Protein AF-A0AAE0ZVN3-F1 (afdb_monomer_lite)

Sequence (471 aa):
MAVVVLIFFITTLGSSICHQGLDKSEQRTIPTEFIKKLYDLTIAQQTKEDVPLELPLRLYRKKGVFSSDVKLYFHGKPEFAEARRLMNLFDNNMFATAWVTSSLLEAYHFGNAPKPSEEHLMLALNSFQVHKNKNKPFANSAMTFWPQTYDASVNYWQSSPVNLVAAFDMVSKLPLNLTMEAMKLVGLGDMAKYVKQIVESKDMYLQAFHIPPDFDDTFVNIGLGSLLFQMKEEFSNAWSLWNKLNSNVTSVFDDLKKYAYRPFSKDSLVNYIDPRSYYYMRYFLDAAAAKGQDLALVTTWIQNREELQTESLKGVQMPFNVNNVDITVCANTVFGITSAVLSGLVSPNVLEDPEIAVMATVYQTLENATNHAMTAYILSQARPAGEENFYFDDFLGNGDLTSSGKPLNRGEDRIFTTAMAVNALIYTWTEYDKSTKKSSWKAGTSDIVKQVVDGSAQWLYKHATSGHYEP

Foldseek 3Di:
DLQLQLLLLLQALAFDPDDDDDDDDPQPRQDPVLLAVSVVVNLVQQAQDFDDDDPPPDATDDFLAGWDWDFDDDAEEVVVVVCSVPDIHTFLFLLSLLSSLLSQLSSVQQGVHDRDDLVNLCRSLVSQLQQDQPQDPDQAQFGHGAGWDQDPVLRHIWGFGPRVLVVLVVLLPDPLVVVCVVCVVVVNNVVSVVSVVCNVCSVLVQLQGREATWLQSSLSLLLSLLSCLLCCVVNVVSNVSSCVNHVDNVRVLVLQLVAWAWCPDPDPQRNFADPVQCVVCVVVVVVCVVVVHTDTAGWTHSDTLVRQVVCVVVSYAHRVSGIHRDPSSRVSNLSSVCSCPVSVVDPCCSCVPPNNVCNVVVVVVVLCCLVPVVLVVLLVQWDDPPDQATWGADDPQQRYAYPVRHTDDQSQCGSRRLSVSLSSLQVNFWDADPVVSHIDGDPPPDVSSVSHNSRSSVVNSVPVPPPSYRD

Secondary structure (DSSP, 8-state):
-TTTTTTTTSSSSSS-------------PPPHHHHHHHHHHHHTTB--S-B--BTTTB--B-TTPBP-EE------SHHHHHHHHH--EE---HHHHHHHHHHHHHHHHHS-PPPPPHHHHHHHHHHGGGGB--SSSS----B-SSPEEEETTTTEEEE--HHHHHHHHHHHTS-HHHHHHHHHHTT-HHHHHHHHHHHHTHHHHHHHTSBPPBHHHHHHHHHHHHHHHHTTTTSHHHHHHHHHHTS-TTHHHHHHHHH-B-TT-S-TTTS---HHHHHHHHHHHHHHHHTT----B--SBS--HHHHHHHGGGT---GGGS----HHHHHHHHHHHHHHHHHTSS-GGGGTSTTTTTHHHHHHHHHHIIIIIIHHHHHHH-EESSSS-EE---STTSS-B-TTS-B----TTHHHHHHHHHHHHHHHHEEEETTTTEEEEPTT--HHHHHHHHHHHHHHHHHTTSSSS--

Organism: NCBI:txid231223

Radius of gyration: 23.41 Å; chains: 1; bounding box: 58×55×69 Å

pLDDT: mean 87.96, std 14.08, range [29.06, 98.56]

Structure (mmCIF, N/CA/C/O backbone):
data_AF-A0AAE0ZVN3-F1
#
_entry.id   AF-A0AAE0ZVN3-F1
#
loop_
_atom_site.group_PDB
_atom_site.id
_atom_site.type_symbol
_atom_site.label_atom_id
_atom_site.label_alt_id
_atom_site.label_comp_id
_atom_site.label_asym_id
_atom_site.label_entity_id
_atom_site.la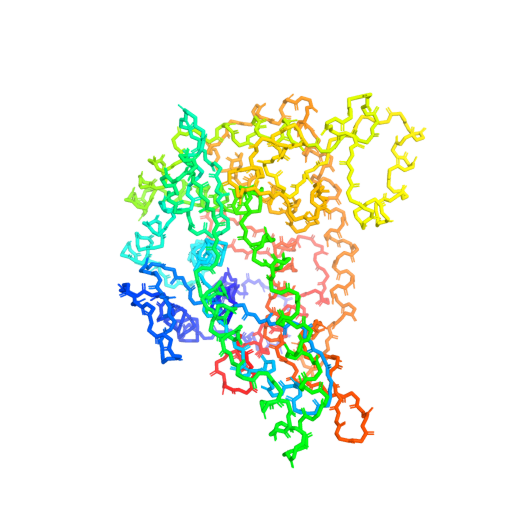bel_seq_id
_atom_site.pdbx_PDB_ins_code
_atom_site.Cartn_x
_atom_site.Cartn_y
_atom_site.Cartn_z
_atom_site.occupancy
_atom_site.B_iso_or_equiv
_atom_site.auth_seq_id
_atom_site.auth_comp_id
_atom_site.auth_asym_id
_atom_site.auth_atom_id
_atom_site.pdbx_PDB_model_num
ATOM 1 N N . MET A 1 1 ? 10.260 -3.900 -2.288 1.00 32.59 1 MET A N 1
ATOM 2 C CA . MET A 1 1 ? 9.155 -4.277 -1.362 1.00 32.59 1 MET A CA 1
ATOM 3 C C . MET A 1 1 ? 9.670 -4.872 -0.044 1.00 32.59 1 MET A C 1
ATOM 5 O O . MET A 1 1 ? 8.946 -4.828 0.934 1.00 32.59 1 MET A O 1
ATOM 9 N N . ALA A 1 2 ? 10.938 -5.298 0.026 1.00 29.06 2 ALA A N 1
ATOM 10 C CA . ALA A 1 2 ? 11.601 -5.983 1.148 1.00 29.06 2 ALA A CA 1
ATOM 11 C C . ALA A 1 2 ? 11.759 -5.217 2.485 1.00 29.06 2 ALA A C 1
ATOM 13 O O . ALA A 1 2 ? 12.420 -5.673 3.413 1.00 29.06 2 ALA A O 1
ATOM 14 N N . VAL A 1 3 ? 11.204 -4.010 2.588 1.00 30.78 3 VAL A N 1
ATOM 15 C CA . VAL A 1 3 ? 11.466 -3.069 3.694 1.00 30.78 3 VAL A CA 1
ATOM 16 C C . VAL A 1 3 ? 10.197 -2.704 4.444 1.00 30.78 3 VAL A C 1
ATOM 18 O O . VAL A 1 3 ? 10.237 -2.460 5.642 1.00 30.78 3 VAL A O 1
ATOM 21 N N . VAL A 1 4 ? 9.054 -2.785 3.764 1.00 34.66 4 VAL A N 1
ATOM 22 C CA . VAL A 1 4 ? 7.723 -2.773 4.388 1.00 34.66 4 VAL A CA 1
ATOM 23 C C . VAL A 1 4 ? 7.501 -4.023 5.243 1.00 34.66 4 VAL A C 1
ATOM 25 O O . VAL A 1 4 ? 6.720 -4.014 6.186 1.00 34.66 4 VAL A O 1
ATOM 28 N N . VAL A 1 5 ? 8.251 -5.085 4.960 1.00 41.12 5 VAL A N 1
ATOM 29 C CA . VAL A 1 5 ? 7.930 -6.451 5.375 1.00 41.12 5 VAL A CA 1
ATOM 30 C C . VAL A 1 5 ? 8.643 -6.889 6.655 1.00 41.12 5 VAL A C 1
ATOM 32 O O . VAL A 1 5 ? 8.094 -7.666 7.431 1.00 41.12 5 VAL A O 1
ATOM 35 N N . LEU A 1 6 ? 9.819 -6.333 6.954 1.00 35.91 6 LEU A N 1
ATOM 36 C CA . LEU A 1 6 ? 10.553 -6.663 8.180 1.00 35.91 6 LEU A CA 1
ATOM 37 C C . LEU A 1 6 ? 9.931 -6.028 9.452 1.00 35.91 6 LEU A C 1
ATOM 39 O O . LEU A 1 6 ? 10.212 -6.472 10.560 1.00 35.91 6 LEU A O 1
ATOM 43 N N . ILE A 1 7 ? 9.065 -5.016 9.332 1.00 40.91 7 ILE A N 1
ATOM 44 C CA . ILE A 1 7 ? 8.634 -4.185 10.479 1.00 40.91 7 ILE A CA 1
ATOM 45 C C . ILE A 1 7 ? 7.373 -4.687 11.163 1.00 40.91 7 ILE A C 1
ATOM 47 O O . ILE A 1 7 ? 7.264 -4.583 12.385 1.00 40.91 7 ILE A O 1
ATOM 51 N N . PHE A 1 8 ? 6.447 -5.286 10.414 1.00 39.19 8 PHE A N 1
ATOM 52 C CA . PHE A 1 8 ? 5.239 -5.887 10.990 1.00 39.19 8 PHE A CA 1
ATOM 53 C C . PHE A 1 8 ? 5.550 -6.983 12.020 1.00 39.19 8 PHE A C 1
ATOM 55 O O . PHE A 1 8 ? 4.699 -7.365 12.811 1.00 39.19 8 PHE A O 1
ATOM 62 N N . PHE A 1 9 ? 6.798 -7.442 12.060 1.00 40.00 9 PHE A N 1
ATOM 63 C CA . PHE A 1 9 ? 7.289 -8.451 12.975 1.00 40.00 9 PHE A CA 1
ATOM 64 C C . PHE A 1 9 ? 7.503 -7.984 14.423 1.00 40.00 9 PHE A C 1
ATOM 66 O O . PHE A 1 9 ? 7.624 -8.803 15.333 1.00 40.00 9 PHE A O 1
ATOM 73 N N . ILE A 1 10 ? 7.611 -6.675 14.652 1.00 39.75 10 ILE A N 1
ATOM 74 C CA . ILE A 1 10 ? 8.025 -6.150 15.956 1.00 39.75 10 ILE A CA 1
ATOM 75 C C . ILE A 1 10 ? 6.817 -5.875 16.884 1.00 39.75 10 ILE A C 1
ATOM 77 O O . ILE A 1 10 ? 6.980 -5.737 18.098 1.00 39.75 10 ILE A O 1
ATOM 81 N N . THR A 1 11 ? 5.587 -5.882 16.363 1.00 41.38 11 THR A N 1
ATOM 82 C CA . THR A 1 11 ? 4.386 -5.432 17.091 1.00 41.38 11 THR A CA 1
ATOM 83 C C . THR A 1 11 ? 3.953 -6.274 18.282 1.00 41.38 11 THR A C 1
ATOM 85 O O . THR A 1 11 ? 3.218 -5.750 19.108 1.00 41.38 11 THR A O 1
ATOM 88 N N . THR A 1 12 ? 4.410 -7.519 18.459 1.00 45.25 12 THR A N 1
ATOM 89 C CA . THR A 1 12 ? 3.765 -8.398 19.464 1.00 45.25 12 THR A CA 1
ATOM 90 C C . THR A 1 12 ? 4.634 -9.410 20.198 1.00 45.25 12 THR A C 1
ATOM 92 O O . THR A 1 12 ? 4.146 -10.093 21.091 1.00 45.25 12 THR A O 1
ATOM 95 N N . LEU A 1 13 ? 5.940 -9.457 19.952 1.00 38.53 13 LEU A N 1
ATOM 96 C CA . LEU A 1 13 ? 6.829 -10.384 20.676 1.00 38.53 13 LEU A CA 1
ATOM 97 C C . LEU A 1 13 ? 7.412 -9.812 21.971 1.00 38.53 13 LEU A C 1
ATOM 99 O O . LEU A 1 13 ? 8.191 -10.462 22.665 1.00 38.53 13 LEU A O 1
ATOM 103 N N . GLY A 1 14 ? 7.012 -8.584 22.292 1.00 36.44 14 GLY A N 1
ATOM 104 C CA . GLY A 1 14 ? 7.518 -7.821 23.413 1.00 36.44 14 GLY A CA 1
ATOM 105 C C . GLY A 1 14 ? 6.752 -7.965 24.731 1.00 36.44 14 GLY A C 1
ATOM 106 O O . GLY A 1 14 ? 7.349 -7.996 25.811 1.00 36.44 14 GLY A O 1
ATOM 107 N N . SER A 1 15 ? 5.431 -8.102 24.684 1.00 38.69 15 SER A N 1
ATOM 108 C CA . SER A 1 15 ? 4.671 -8.406 25.890 1.00 38.69 15 SER A CA 1
ATOM 109 C C . SER A 1 15 ? 4.835 -9.889 26.176 1.00 38.69 15 SER A C 1
ATOM 111 O O . SER A 1 15 ? 4.256 -10.719 25.481 1.00 38.69 15 SER A O 1
ATOM 113 N N . SER A 1 16 ? 5.657 -10.223 27.170 1.00 39.69 16 SER A N 1
ATOM 114 C CA . SER A 1 16 ? 5.821 -11.585 27.665 1.00 39.69 16 SER A CA 1
ATOM 115 C C . SER A 1 16 ? 4.494 -12.335 27.654 1.00 39.69 16 SER A C 1
ATOM 117 O O . SER A 1 16 ? 3.509 -11.863 28.226 1.00 39.69 16 SER A O 1
ATOM 119 N N . ILE A 1 17 ? 4.526 -13.522 27.050 1.00 42.31 17 ILE A N 1
ATOM 120 C CA . ILE A 1 17 ? 3.628 -14.636 27.322 1.00 42.31 17 ILE A CA 1
ATOM 121 C C . ILE A 1 17 ? 3.634 -14.818 28.844 1.00 42.31 17 ILE A C 1
ATOM 123 O O . ILE A 1 17 ? 4.478 -15.495 29.419 1.00 42.31 17 ILE A O 1
ATOM 127 N N . CYS A 1 18 ? 2.751 -14.112 29.529 1.00 38.84 18 CYS A N 1
ATOM 128 C CA . CYS A 1 18 ? 2.644 -14.129 30.971 1.00 38.84 18 CYS A CA 1
ATOM 129 C C . CYS A 1 18 ? 1.195 -14.473 31.269 1.00 38.84 18 CYS A C 1
ATOM 131 O O . CYS A 1 18 ? 0.397 -13.611 31.616 1.00 38.84 18 CYS A O 1
ATOM 133 N N . HIS A 1 19 ? 0.856 -15.751 31.102 1.00 38.69 19 HIS A N 1
ATOM 134 C CA . HIS A 1 19 ? -0.215 -16.328 31.889 1.00 38.69 19 HIS A CA 1
ATOM 135 C C . HIS A 1 19 ? 0.108 -17.734 32.373 1.00 38.69 19 HIS A C 1
ATOM 137 O O . HIS A 1 19 ? 0.687 -18.571 31.687 1.00 38.69 19 HIS A O 1
ATOM 143 N N . GLN A 1 20 ? -0.276 -17.889 33.634 1.00 39.34 20 GLN A N 1
ATOM 144 C CA . GLN A 1 20 ? -0.285 -19.059 34.479 1.00 39.34 20 GLN A CA 1
ATOM 145 C C . GLN A 1 20 ? -0.909 -20.276 33.790 1.00 39.34 20 GLN A C 1
ATOM 147 O O . GLN A 1 20 ? -1.983 -20.181 33.203 1.00 39.34 20 GLN A O 1
ATOM 152 N N . GLY A 1 21 ? -0.295 -21.437 34.026 1.00 38.34 21 GLY A N 1
ATOM 153 C CA . GLY A 1 21 ? -1.065 -22.653 34.256 1.00 38.34 21 GLY A CA 1
ATOM 154 C C . GLY A 1 21 ? -1.149 -23.669 33.126 1.00 38.34 21 GLY A C 1
ATOM 155 O O . GLY A 1 21 ? -2.191 -24.295 33.028 1.00 38.34 21 GLY A O 1
ATOM 156 N N . LEU A 1 22 ? -0.090 -23.903 32.345 1.00 36.38 22 LEU A N 1
ATOM 157 C CA . LEU A 1 22 ? 0.129 -25.205 31.697 1.00 36.38 22 LEU A CA 1
ATOM 158 C C . LEU A 1 22 ? 1.627 -25.563 31.722 1.00 36.38 22 LEU A C 1
ATOM 160 O O . LEU A 1 22 ? 2.492 -24.740 31.438 1.00 36.38 22 LEU A O 1
ATOM 164 N N . ASP A 1 23 ? 1.905 -26.789 32.156 1.00 39.62 23 ASP A N 1
ATOM 165 C CA . ASP A 1 23 ? 3.221 -27.371 32.431 1.00 39.62 23 ASP A CA 1
ATOM 166 C C . ASP A 1 23 ? 4.135 -27.449 31.181 1.00 39.62 23 ASP A C 1
ATOM 168 O O . ASP A 1 23 ? 3.759 -28.009 30.156 1.00 39.62 23 ASP A O 1
ATOM 172 N N . LYS A 1 24 ? 5.384 -26.981 31.331 1.00 35.53 24 LYS A N 1
ATOM 173 C CA . LYS A 1 24 ? 6.618 -27.466 30.663 1.00 35.53 24 LYS A CA 1
ATOM 174 C C . LYS A 1 24 ? 6.716 -27.507 29.122 1.00 35.53 24 LYS A C 1
ATOM 176 O O . LYS A 1 24 ? 7.354 -28.413 28.589 1.00 35.53 24 LYS A O 1
ATOM 181 N N . SER A 1 25 ? 6.277 -26.479 28.404 1.00 39.53 25 SER A N 1
ATOM 182 C CA . SER A 1 25 ? 7.023 -26.061 27.202 1.00 39.53 25 SER A CA 1
ATOM 183 C C . SER A 1 25 ? 7.819 -24.816 27.573 1.00 39.53 25 SER A C 1
ATOM 185 O O . SER A 1 25 ? 7.219 -23.821 27.976 1.00 39.53 25 SER A O 1
ATOM 187 N N . GLU A 1 26 ? 9.151 -24.864 27.505 1.00 43.75 26 GLU A N 1
ATOM 188 C CA . GLU A 1 26 ? 9.988 -23.664 27.620 1.00 43.75 26 GLU A CA 1
ATOM 189 C C . GLU A 1 26 ? 9.401 -22.578 26.710 1.00 43.75 26 GLU A C 1
ATOM 191 O O . GLU A 1 26 ? 9.379 -22.735 25.490 1.00 43.75 26 GLU A O 1
ATOM 196 N N . GLN A 1 27 ? 8.862 -21.506 27.296 1.00 51.50 27 GLN A N 1
ATOM 197 C CA . GLN A 1 27 ? 8.390 -20.360 26.531 1.00 51.50 27 GLN A CA 1
ATOM 198 C C . GLN A 1 27 ? 9.575 -19.826 25.730 1.00 51.50 27 GLN A C 1
ATOM 200 O O . GLN A 1 27 ? 10.488 -19.215 26.286 1.00 51.50 27 GLN A O 1
ATOM 205 N N . ARG A 1 28 ? 9.576 -20.086 24.420 1.00 65.38 28 ARG A N 1
ATOM 206 C CA . ARG A 1 28 ? 10.581 -19.562 23.497 1.00 65.38 28 ARG A CA 1
ATOM 207 C C . ARG A 1 28 ? 10.314 -18.072 23.324 1.00 65.38 28 ARG A C 1
ATOM 209 O O . ARG A 1 28 ? 9.543 -17.657 22.464 1.00 65.38 28 ARG A O 1
ATOM 216 N N . THR A 1 29 ? 10.906 -17.254 24.182 1.00 75.69 29 THR A N 1
ATOM 217 C CA . THR A 1 29 ? 10.855 -15.800 24.043 1.00 75.69 29 THR A CA 1
ATOM 218 C C . THR A 1 29 ? 11.741 -15.376 22.876 1.00 75.69 29 THR A C 1
ATOM 220 O O . THR A 1 29 ? 12.862 -15.863 22.722 1.00 75.69 29 THR A O 1
ATOM 223 N N . ILE A 1 30 ? 11.244 -14.482 22.016 1.00 83.12 30 ILE A N 1
ATOM 224 C CA . ILE A 1 30 ? 12.075 -13.929 20.944 1.00 83.12 30 ILE A CA 1
ATOM 225 C C . ILE A 1 30 ? 13.044 -12.909 21.554 1.00 83.12 30 ILE A C 1
ATOM 227 O O . ILE A 1 30 ? 12.594 -12.001 22.256 1.00 83.12 30 ILE A O 1
ATOM 231 N N . PRO A 1 31 ? 14.363 -13.033 21.310 1.00 87.88 31 PRO A N 1
ATOM 232 C CA . PRO A 1 31 ? 15.347 -12.149 21.924 1.00 87.88 31 PRO A CA 1
ATOM 233 C C . PRO A 1 31 ? 15.172 -10.685 21.508 1.00 87.88 31 PRO A C 1
ATOM 235 O O . PRO A 1 31 ? 14.985 -10.375 20.326 1.00 87.88 31 PRO A O 1
ATOM 238 N N . THR A 1 32 ? 15.323 -9.764 22.460 1.00 88.69 32 THR A N 1
ATOM 239 C CA . THR A 1 32 ? 15.275 -8.311 22.214 1.00 88.69 32 THR A CA 1
ATOM 240 C C . THR A 1 32 ? 16.328 -7.867 21.193 1.00 88.69 32 THR A C 1
ATOM 242 O O . THR A 1 32 ? 16.101 -6.943 20.412 1.00 88.69 32 THR A O 1
ATOM 245 N N . GLU A 1 33 ? 17.467 -8.553 21.132 1.00 91.75 33 GLU A N 1
ATOM 246 C CA . GLU A 1 33 ? 18.540 -8.310 20.166 1.00 91.75 33 GLU A CA 1
ATOM 247 C C . GLU A 1 33 ? 18.076 -8.543 18.726 1.00 91.75 33 GLU A C 1
ATOM 249 O O . GLU A 1 33 ? 18.470 -7.804 17.823 1.00 91.75 33 GLU A O 1
ATOM 254 N N . PHE A 1 34 ? 17.218 -9.542 18.502 1.00 91.50 34 PHE A N 1
ATOM 255 C CA . PHE A 1 34 ? 16.644 -9.797 17.185 1.00 91.50 34 PHE A CA 1
ATOM 256 C C . PHE A 1 34 ? 15.679 -8.683 16.784 1.00 91.50 34 PHE A C 1
ATOM 258 O O . PHE A 1 34 ? 15.797 -8.148 15.683 1.00 91.50 34 PHE A O 1
ATOM 265 N N . ILE A 1 35 ? 14.792 -8.281 17.697 1.00 91.12 35 ILE A N 1
ATOM 266 C CA . ILE A 1 35 ? 13.866 -7.160 17.494 1.00 91.12 35 ILE A CA 1
ATOM 267 C C . ILE A 1 35 ? 14.635 -5.879 17.151 1.00 91.12 35 ILE A C 1
ATOM 269 O O . ILE A 1 35 ? 14.306 -5.183 16.189 1.00 91.12 35 ILE A O 1
ATOM 273 N N . LYS A 1 36 ? 15.710 -5.589 17.890 1.00 93.50 36 LYS A N 1
ATOM 274 C CA . LYS A 1 36 ? 16.561 -4.430 17.618 1.00 93.50 36 LYS A CA 1
ATOM 275 C C . LYS A 1 36 ? 17.245 -4.533 16.253 1.00 93.50 36 LYS A C 1
ATOM 277 O O . LYS A 1 36 ? 17.217 -3.569 15.494 1.00 93.50 36 LYS A O 1
ATOM 282 N N . LYS A 1 37 ? 17.834 -5.685 15.915 1.00 93.19 37 LYS A N 1
ATOM 283 C CA . LYS A 1 37 ? 18.471 -5.912 14.605 1.00 93.19 37 LYS A CA 1
ATOM 284 C C . LYS A 1 37 ? 17.483 -5.671 13.464 1.00 93.19 37 LYS A C 1
ATOM 286 O O . LYS A 1 37 ? 17.837 -5.076 12.453 1.00 93.19 37 LYS A O 1
ATOM 291 N N . LEU A 1 38 ? 16.254 -6.136 13.636 1.00 91.88 38 LEU A N 1
ATOM 292 C CA . LEU A 1 38 ? 15.176 -6.016 12.668 1.00 91.88 38 LEU A CA 1
ATOM 293 C C . LEU A 1 38 ? 14.733 -4.561 12.455 1.00 91.88 38 LEU A C 1
ATOM 295 O O . LEU A 1 38 ? 14.610 -4.097 11.318 1.00 91.88 38 LEU A O 1
ATOM 299 N N . TYR A 1 39 ? 14.587 -3.826 13.556 1.00 94.81 39 TYR A N 1
ATOM 300 C CA . TYR A 1 39 ? 14.366 -2.384 13.547 1.00 94.81 39 TYR A CA 1
ATOM 301 C C . TYR A 1 39 ? 15.499 -1.653 12.807 1.00 94.81 39 TYR A C 1
ATOM 303 O O . TYR A 1 39 ? 15.237 -0.901 11.868 1.00 94.81 39 TYR A O 1
ATOM 311 N N . ASP A 1 40 ? 16.759 -1.925 13.163 1.00 95.19 40 ASP A N 1
ATOM 312 C CA . ASP A 1 40 ? 17.931 -1.272 12.568 1.00 95.19 40 ASP A CA 1
ATOM 313 C C . ASP A 1 40 ? 18.022 -1.542 11.053 1.00 95.19 40 ASP A C 1
ATOM 315 O O . ASP A 1 40 ? 18.233 -0.616 10.266 1.00 95.19 40 ASP A O 1
ATOM 319 N N . LEU A 1 41 ? 17.815 -2.799 10.633 1.00 94.12 41 LEU A N 1
ATOM 320 C CA . LEU A 1 41 ? 17.799 -3.194 9.220 1.00 94.12 41 LEU A CA 1
ATOM 321 C C . LEU A 1 41 ? 16.736 -2.442 8.438 1.00 94.12 41 LEU A C 1
ATOM 323 O O . LEU A 1 41 ? 16.972 -2.072 7.291 1.00 94.12 41 LEU A O 1
ATOM 327 N N . THR A 1 42 ? 15.585 -2.199 9.050 1.00 93.44 42 THR A N 1
ATOM 328 C CA . THR A 1 42 ? 14.528 -1.477 8.367 1.00 93.44 42 THR A CA 1
ATOM 329 C C . THR A 1 42 ? 14.826 0.014 8.267 1.00 93.44 42 THR A C 1
ATOM 331 O O . THR A 1 42 ? 14.729 0.604 7.192 1.00 93.44 42 THR A O 1
ATOM 334 N N . ILE A 1 43 ? 15.237 0.648 9.362 1.00 95.44 43 ILE A N 1
ATOM 335 C CA . ILE A 1 43 ? 15.584 2.074 9.363 1.00 95.44 43 ILE A CA 1
ATOM 336 C C . ILE A 1 43 ? 16.709 2.388 8.363 1.00 95.44 43 ILE A C 1
ATOM 338 O O . ILE A 1 43 ? 16.719 3.469 7.756 1.00 95.44 43 ILE A O 1
ATOM 342 N N . ALA A 1 44 ? 17.631 1.442 8.156 1.00 95.88 44 ALA A N 1
ATOM 343 C CA . ALA A 1 44 ? 18.714 1.544 7.179 1.00 95.88 44 ALA A CA 1
ATOM 344 C C . ALA A 1 44 ? 18.230 1.632 5.720 1.00 95.88 44 ALA A C 1
ATOM 346 O O . ALA A 1 44 ? 18.965 2.100 4.856 1.00 95.88 44 ALA A O 1
ATOM 347 N N . GLN A 1 45 ? 16.998 1.217 5.439 1.00 96.06 45 GLN A N 1
ATOM 348 C CA . GLN A 1 45 ? 16.426 1.202 4.093 1.00 96.06 45 GLN A CA 1
ATOM 349 C C . GLN A 1 45 ? 15.678 2.486 3.727 1.00 96.06 45 GLN A C 1
ATOM 351 O O . GLN A 1 45 ? 15.214 2.642 2.595 1.00 96.06 45 GLN A O 1
ATOM 356 N N . GLN A 1 46 ? 15.524 3.402 4.681 1.00 97.62 46 GLN A N 1
ATOM 357 C CA . GLN A 1 46 ? 15.000 4.725 4.396 1.00 97.62 46 GLN A CA 1
ATOM 358 C C . GLN A 1 46 ? 16.056 5.540 3.652 1.00 97.62 46 GLN A C 1
ATOM 360 O O . GLN A 1 46 ? 17.174 5.732 4.138 1.00 97.62 46 GLN A O 1
ATOM 365 N N . THR A 1 47 ? 15.686 6.077 2.499 1.00 97.88 47 THR A N 1
ATOM 366 C CA . THR A 1 47 ? 16.567 6.901 1.674 1.00 97.88 47 THR A CA 1
ATOM 367 C C . THR A 1 47 ? 16.907 8.203 2.407 1.00 97.88 47 THR A C 1
ATOM 369 O O . THR A 1 47 ? 16.019 8.994 2.727 1.00 97.88 47 THR A O 1
ATOM 372 N N . LYS A 1 48 ? 18.191 8.447 2.698 1.00 97.12 48 LYS A N 1
ATOM 373 C CA . LYS A 1 48 ? 18.630 9.601 3.514 1.00 97.12 48 LYS A CA 1
ATOM 374 C C . LYS A 1 48 ? 18.880 10.876 2.701 1.00 97.12 48 LYS A C 1
ATOM 376 O O . LYS A 1 48 ? 18.815 11.979 3.249 1.00 97.12 48 LYS A O 1
ATOM 381 N N . GLU A 1 49 ? 19.094 10.740 1.399 1.00 97.50 49 GLU A N 1
ATOM 382 C CA . GLU A 1 49 ? 19.371 11.836 0.470 1.00 97.50 49 GLU A CA 1
ATOM 383 C C . GLU A 1 49 ? 18.729 11.588 -0.895 1.00 97.50 49 GLU A C 1
ATOM 385 O O . GLU A 1 49 ? 18.462 10.446 -1.260 1.00 97.50 49 GLU A O 1
ATOM 390 N N . ASP A 1 50 ? 18.453 12.662 -1.636 1.00 97.88 50 ASP A N 1
ATOM 391 C CA . ASP A 1 50 ? 17.951 12.535 -3.000 1.00 97.88 50 ASP A CA 1
ATOM 392 C C . ASP A 1 50 ? 19.070 11.977 -3.894 1.00 97.88 50 ASP A C 1
ATOM 394 O O . ASP A 1 50 ? 20.157 12.547 -3.979 1.00 97.88 50 ASP A O 1
ATOM 398 N N . VAL A 1 51 ? 18.791 10.873 -4.581 1.00 97.31 51 VAL A N 1
ATOM 399 C CA . VAL A 1 51 ? 19.698 10.242 -5.543 1.00 97.31 51 VAL A CA 1
ATOM 400 C C . VAL A 1 51 ? 19.178 10.556 -6.944 1.00 97.31 51 VAL A C 1
ATOM 402 O O . VAL A 1 51 ? 18.052 10.156 -7.241 1.00 97.31 51 VAL A O 1
ATOM 405 N N . PRO A 1 52 ? 19.932 11.258 -7.810 1.00 97.00 52 PRO A N 1
ATOM 406 C CA . PRO A 1 52 ? 19.461 11.629 -9.142 1.00 97.00 52 PRO A CA 1
ATOM 407 C C . PRO A 1 52 ? 19.339 10.417 -10.076 1.00 97.00 52 PRO A C 1
ATOM 409 O O . PRO A 1 52 ? 20.002 9.395 -9.897 1.00 97.00 52 PRO A O 1
ATOM 412 N N . LEU A 1 53 ? 18.497 10.560 -11.100 1.00 96.00 53 LEU A N 1
ATOM 413 C CA . LEU A 1 53 ? 18.360 9.584 -12.177 1.00 96.00 53 LEU A CA 1
ATOM 414 C C . LEU A 1 53 ? 19.549 9.679 -13.147 1.00 96.00 53 LEU A C 1
ATOM 416 O O . LEU A 1 53 ? 19.735 10.711 -13.788 1.00 96.00 53 LEU A O 1
ATOM 420 N N . GLU A 1 54 ? 20.298 8.591 -13.316 1.00 93.69 54 GLU A N 1
ATOM 421 C CA . GLU A 1 54 ? 21.390 8.463 -14.293 1.00 93.69 54 GLU A CA 1
ATOM 422 C C . GLU A 1 54 ? 21.345 7.057 -14.918 1.00 93.69 54 GLU A C 1
ATOM 424 O O . GLU A 1 54 ? 22.084 6.149 -14.532 1.00 93.69 54 GLU A O 1
ATOM 429 N N . LEU A 1 55 ? 20.429 6.831 -15.865 1.00 86.75 55 LEU A N 1
ATOM 430 C CA . LEU A 1 55 ? 20.283 5.518 -16.504 1.00 86.75 55 LEU A CA 1
ATOM 431 C C . LEU A 1 55 ? 21.508 5.139 -17.363 1.00 86.75 55 LEU A C 1
ATOM 433 O O . LEU A 1 55 ? 22.087 6.008 -18.015 1.00 86.75 55 LEU A O 1
ATOM 437 N N . PRO A 1 56 ? 21.882 3.843 -17.422 1.00 83.75 56 PRO A N 1
ATOM 438 C CA . PRO A 1 56 ? 21.282 2.705 -16.709 1.00 83.75 56 PRO A CA 1
ATOM 439 C C . PRO A 1 56 ? 21.866 2.478 -15.300 1.00 83.75 56 PRO A C 1
ATOM 441 O O . PRO A 1 56 ? 21.531 1.492 -14.651 1.00 83.75 56 PRO A O 1
ATOM 444 N N . LEU A 1 57 ? 22.776 3.340 -14.840 1.00 85.00 57 LEU A N 1
ATOM 445 C CA . LEU A 1 57 ? 23.621 3.091 -13.668 1.00 85.00 57 LEU A CA 1
ATOM 446 C C . LEU A 1 57 ? 22.932 3.408 -12.336 1.00 85.00 57 LEU A C 1
ATOM 448 O O . LEU A 1 57 ? 23.264 2.806 -11.314 1.00 85.00 57 LEU A O 1
ATOM 452 N N . ARG A 1 58 ? 22.003 4.367 -12.324 1.00 92.00 58 ARG A N 1
ATOM 453 C CA . ARG A 1 58 ? 21.402 4.895 -11.099 1.00 92.00 58 ARG A CA 1
ATOM 454 C C . ARG A 1 58 ? 19.935 5.249 -11.311 1.00 92.00 58 ARG A C 1
ATOM 456 O O . ARG A 1 58 ? 19.593 6.060 -12.168 1.00 92.00 58 ARG A O 1
ATOM 463 N N . LEU A 1 59 ? 19.078 4.645 -10.496 1.00 94.75 59 LEU A N 1
ATOM 464 C CA . LEU A 1 59 ? 17.657 4.974 -10.415 1.00 94.75 59 LEU A CA 1
ATOM 465 C C . LEU A 1 59 ? 17.438 6.139 -9.447 1.00 94.75 59 LEU A C 1
ATOM 467 O O . LEU A 1 59 ? 18.139 6.248 -8.438 1.00 94.75 59 LEU A O 1
ATOM 471 N N . TYR A 1 60 ? 16.437 6.969 -9.732 1.00 97.06 60 TYR A N 1
ATOM 472 C CA . TYR A 1 60 ? 16.022 8.059 -8.858 1.00 97.06 60 TYR A CA 1
ATOM 473 C C . TYR A 1 60 ? 15.532 7.524 -7.510 1.00 97.06 60 TYR A C 1
ATOM 475 O O . TYR A 1 60 ? 14.653 6.657 -7.473 1.00 97.06 60 TYR A O 1
ATOM 483 N N . ARG A 1 61 ? 16.043 8.072 -6.406 1.00 97.12 61 ARG A N 1
ATOM 484 C CA . ARG A 1 61 ? 15.534 7.791 -5.055 1.00 97.12 61 ARG A CA 1
ATOM 485 C C . ARG A 1 61 ? 15.247 9.097 -4.339 1.00 97.12 61 ARG A C 1
ATOM 487 O O . ARG A 1 61 ? 16.126 9.950 -4.233 1.00 97.12 61 ARG A O 1
ATOM 494 N N . LYS A 1 62 ? 14.027 9.250 -3.842 1.00 97.44 62 LYS A N 1
ATOM 495 C CA . LYS A 1 62 ? 13.582 10.433 -3.117 1.00 97.44 62 LYS A CA 1
ATOM 496 C C . LYS A 1 62 ? 14.027 10.349 -1.661 1.00 97.44 62 LYS A C 1
ATOM 498 O O . LYS A 1 62 ? 13.814 9.346 -0.988 1.00 97.44 62 LYS A O 1
ATOM 503 N N . LYS A 1 63 ? 14.585 11.430 -1.126 1.00 98.31 63 LYS A N 1
ATOM 504 C CA . LYS A 1 63 ? 14.856 11.537 0.310 1.00 98.31 63 LYS A CA 1
ATOM 505 C C . LYS A 1 63 ? 13.581 11.286 1.123 1.00 98.31 63 LYS A C 1
ATOM 507 O O . LYS A 1 63 ? 12.558 11.929 0.897 1.00 98.31 63 LYS A O 1
ATOM 512 N N . GLY A 1 64 ? 13.682 10.398 2.106 1.00 97.94 64 GLY A N 1
ATOM 513 C CA . GLY A 1 64 ? 12.635 10.083 3.072 1.00 97.94 64 GLY A CA 1
ATOM 514 C C . GLY A 1 64 ? 11.825 8.826 2.772 1.00 97.94 64 GLY A C 1
ATOM 515 O O . GLY A 1 64 ? 11.288 8.251 3.720 1.00 97.94 64 GLY A O 1
ATOM 516 N N . VAL A 1 65 ? 11.787 8.357 1.517 1.00 97.75 65 VAL A N 1
ATOM 517 C CA . VAL A 1 65 ? 11.024 7.147 1.170 1.00 97.75 65 VAL A CA 1
ATOM 518 C C . VAL A 1 65 ? 11.761 5.882 1.602 1.00 97.75 65 VAL A C 1
ATOM 520 O O . VAL A 1 65 ? 12.997 5.815 1.552 1.00 97.75 65 VAL A O 1
ATOM 523 N N . PHE A 1 66 ? 11.008 4.867 2.016 1.00 97.00 66 PHE A N 1
ATOM 524 C CA . PHE A 1 66 ? 11.552 3.532 2.260 1.00 97.00 66 PHE A CA 1
ATOM 525 C C . PHE A 1 66 ? 11.683 2.754 0.956 1.00 97.00 66 PHE A C 1
ATOM 527 O O . PHE A 1 66 ? 10.871 2.906 0.046 1.00 97.00 66 PHE A O 1
ATOM 534 N N . SER A 1 67 ? 12.722 1.919 0.871 1.00 94.12 67 SER A N 1
ATOM 535 C CA . SER A 1 67 ? 12.991 1.144 -0.338 1.00 94.12 67 SER A CA 1
ATOM 536 C C . SER A 1 67 ? 11.811 0.245 -0.712 1.00 94.12 67 SER A C 1
ATOM 538 O O . SER A 1 67 ? 11.404 -0.661 0.021 1.00 94.12 67 SER A O 1
ATOM 540 N N . SER A 1 68 ? 11.273 0.482 -1.898 1.00 93.56 68 SER A N 1
ATOM 541 C CA . SER A 1 68 ? 10.255 -0.346 -2.519 1.00 93.56 68 SER A CA 1
ATOM 542 C C . SER A 1 68 ? 10.592 -0.483 -3.998 1.00 93.56 68 SER A C 1
ATOM 544 O O . SER A 1 68 ? 11.340 0.330 -4.529 1.00 93.56 68 SER A O 1
ATOM 546 N N . ASP A 1 69 ? 10.112 -1.544 -4.643 1.00 91.62 69 ASP A N 1
ATOM 547 C CA . ASP A 1 69 ? 10.498 -1.825 -6.022 1.00 91.62 69 ASP A CA 1
ATOM 548 C C . ASP A 1 69 ? 9.280 -2.276 -6.809 1.00 91.62 69 ASP A C 1
ATOM 550 O O . ASP A 1 69 ? 8.519 -3.122 -6.332 1.00 91.62 69 ASP A O 1
ATOM 554 N N . VAL A 1 70 ? 9.155 -1.776 -8.034 1.00 88.69 70 VAL A N 1
ATOM 555 C CA . VAL A 1 70 ? 8.278 -2.346 -9.048 1.00 88.69 70 VAL A CA 1
ATOM 556 C C . VAL A 1 70 ? 8.965 -3.578 -9.628 1.00 88.69 70 VAL A C 1
ATOM 558 O O . VAL A 1 70 ? 10.079 -3.496 -10.154 1.00 88.69 70 VAL A O 1
ATOM 561 N N . LYS A 1 71 ? 8.279 -4.721 -9.561 1.00 86.00 71 LYS A N 1
ATOM 562 C CA . LYS A 1 71 ? 8.644 -5.953 -10.267 1.00 86.00 71 LYS A CA 1
ATOM 563 C C . LYS A 1 71 ? 7.545 -6.283 -11.273 1.00 86.00 71 LYS A C 1
ATOM 565 O O . LYS A 1 71 ? 6.362 -6.211 -10.950 1.00 86.00 71 LYS A O 1
ATOM 570 N N . LEU A 1 72 ? 7.929 -6.659 -12.490 1.00 79.44 72 LEU A N 1
ATOM 571 C CA . LEU A 1 72 ? 6.972 -7.178 -13.465 1.00 79.44 72 LEU A CA 1
ATOM 572 C C . LEU A 1 72 ? 6.675 -8.642 -13.144 1.00 79.44 72 LEU A C 1
ATOM 574 O O . LEU A 1 72 ? 7.584 -9.461 -13.006 1.00 79.44 72 LEU A O 1
ATOM 578 N N . TYR A 1 73 ? 5.393 -8.967 -13.024 1.00 76.88 73 TYR A N 1
ATOM 579 C CA . TYR A 1 73 ? 4.952 -10.283 -12.589 1.00 76.88 73 TYR A CA 1
ATOM 580 C C . TYR A 1 73 ? 4.735 -11.219 -13.783 1.00 76.88 73 TYR A C 1
ATOM 582 O O . TYR A 1 73 ? 3.624 -11.393 -14.279 1.00 76.88 73 TYR A O 1
ATOM 590 N N . PHE A 1 74 ? 5.834 -11.782 -14.287 1.00 81.38 74 PHE A N 1
ATOM 591 C CA . PHE A 1 74 ? 5.832 -12.819 -15.319 1.00 81.38 74 PHE A CA 1
ATOM 592 C C . PHE A 1 74 ? 6.412 -14.136 -14.783 1.00 81.38 74 PHE A C 1
ATOM 594 O O . PHE A 1 74 ? 7.171 -14.152 -13.809 1.00 81.38 74 PHE A O 1
ATOM 601 N N . HIS A 1 75 ? 6.058 -15.240 -15.442 1.00 85.44 75 HIS A N 1
ATOM 602 C CA . HIS A 1 75 ? 6.450 -16.601 -15.073 1.00 85.44 75 HIS A CA 1
ATOM 603 C C . HIS A 1 75 ? 7.027 -17.351 -16.263 1.00 85.44 75 HIS A C 1
ATOM 605 O O . HIS A 1 75 ? 6.654 -17.095 -17.410 1.00 85.44 75 HIS A O 1
ATOM 611 N N . GLY A 1 76 ? 7.896 -18.319 -15.990 1.00 86.69 76 GLY A N 1
ATOM 612 C CA . GLY A 1 76 ? 8.392 -19.198 -17.038 1.00 86.69 76 GLY A CA 1
ATOM 613 C C . GLY A 1 76 ? 9.505 -20.124 -16.582 1.00 86.69 76 GLY A C 1
ATOM 614 O O . GLY A 1 76 ? 9.613 -20.482 -15.413 1.00 86.69 76 GLY A O 1
ATOM 615 N N . LYS A 1 77 ? 10.329 -20.520 -17.551 1.00 88.19 77 LYS A N 1
ATOM 616 C CA . LYS A 1 77 ? 11.568 -21.281 -17.349 1.00 88.19 77 LYS A CA 1
ATOM 617 C C . LYS A 1 77 ? 12.577 -20.501 -16.481 1.00 88.19 77 LYS A C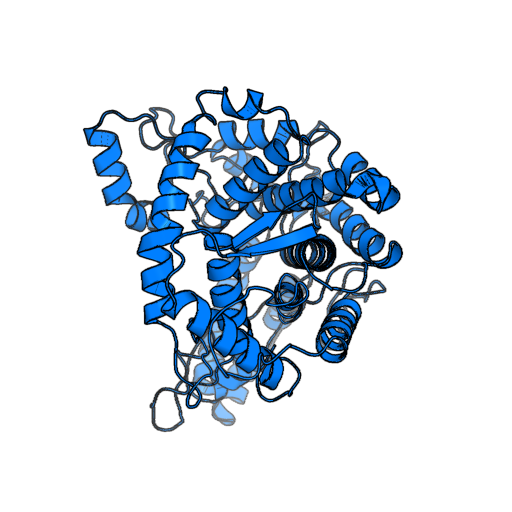 1
ATOM 619 O O . LYS A 1 77 ? 12.357 -19.316 -16.217 1.00 88.19 77 LYS A O 1
ATOM 624 N N . PRO A 1 78 ? 13.696 -21.117 -16.051 1.00 86.69 78 PRO A N 1
ATOM 625 C CA . PRO A 1 78 ? 14.619 -20.502 -15.095 1.00 86.69 78 PRO A CA 1
ATOM 626 C C . PRO A 1 78 ? 15.118 -19.096 -15.468 1.00 86.69 78 PRO A C 1
ATOM 628 O O . PRO A 1 78 ? 15.325 -18.273 -14.582 1.00 86.69 78 PRO A O 1
ATOM 631 N N . GLU A 1 79 ? 15.261 -18.778 -16.754 1.00 85.69 79 GLU A N 1
ATOM 632 C CA . GLU A 1 79 ? 15.639 -17.445 -17.229 1.00 85.69 79 GLU A CA 1
ATOM 633 C C . GLU A 1 79 ? 14.596 -16.357 -16.914 1.00 85.69 79 GLU A C 1
ATOM 635 O O . GLU A 1 79 ? 14.968 -15.215 -16.648 1.00 85.69 79 GLU A O 1
ATOM 640 N N . PHE A 1 80 ? 13.304 -16.698 -16.880 1.00 85.50 80 PHE A N 1
ATOM 641 C CA . PHE A 1 80 ? 12.242 -15.786 -16.447 1.00 85.50 80 PHE A CA 1
ATOM 642 C C . PHE A 1 80 ? 12.255 -15.599 -14.933 1.00 85.50 80 PHE A C 1
ATOM 644 O O . PHE A 1 80 ? 12.137 -14.473 -14.457 1.00 85.50 80 PHE A O 1
ATOM 651 N N . ALA A 1 81 ? 12.470 -16.680 -14.183 1.00 83.44 81 ALA A N 1
ATOM 652 C CA . ALA A 1 81 ? 12.615 -16.609 -12.733 1.00 83.44 81 ALA A CA 1
ATOM 653 C C . ALA A 1 81 ? 13.775 -15.674 -12.337 1.00 83.44 81 ALA A C 1
ATOM 655 O O . ALA A 1 81 ? 13.606 -14.764 -11.525 1.00 83.44 81 ALA A O 1
ATOM 656 N N . GLU A 1 82 ? 14.945 -15.834 -12.968 1.00 85.81 82 GLU A N 1
ATOM 657 C CA . GLU A 1 82 ? 16.090 -14.949 -12.725 1.00 85.81 82 GLU A CA 1
ATOM 658 C C . GLU A 1 82 ? 15.842 -13.517 -13.196 1.00 85.81 82 GLU A C 1
ATOM 660 O O . GLU A 1 82 ? 16.206 -12.580 -12.488 1.00 85.81 82 GLU A O 1
ATOM 665 N N . ALA A 1 83 ? 15.195 -13.318 -14.346 1.00 84.12 83 ALA A N 1
ATOM 666 C CA . ALA A 1 83 ? 14.853 -11.977 -14.802 1.00 84.12 83 ALA A CA 1
ATOM 667 C C . ALA A 1 83 ? 13.913 -11.268 -13.818 1.00 84.12 83 ALA A C 1
ATOM 669 O O . ALA A 1 83 ? 14.179 -10.125 -13.473 1.00 84.12 83 ALA A O 1
ATOM 670 N N . ARG A 1 84 ? 12.879 -11.930 -13.286 1.00 83.69 84 ARG A N 1
ATOM 671 C CA . ARG A 1 84 ? 11.988 -11.335 -12.270 1.00 83.69 84 ARG A CA 1
ATOM 672 C C . ARG A 1 84 ? 12.730 -10.984 -10.976 1.00 83.69 84 ARG A C 1
ATOM 674 O O . ARG A 1 84 ? 12.408 -9.989 -10.327 1.00 83.69 84 ARG A O 1
ATOM 681 N N . ARG A 1 85 ? 13.730 -11.785 -10.602 1.00 80.94 85 ARG A N 1
ATOM 682 C CA . ARG A 1 85 ? 14.565 -11.543 -9.420 1.00 80.94 85 ARG A CA 1
ATOM 683 C C . ARG A 1 85 ? 15.498 -10.344 -9.603 1.00 80.94 85 ARG A C 1
ATOM 685 O O . ARG A 1 85 ? 15.648 -9.533 -8.693 1.00 80.94 85 ARG A O 1
ATOM 692 N N . LEU A 1 86 ? 16.125 -10.244 -10.773 1.00 82.75 86 LEU A N 1
ATOM 693 C CA . LEU A 1 86 ? 17.158 -9.250 -11.075 1.00 82.75 86 LEU A CA 1
ATOM 694 C C . LEU A 1 86 ? 16.597 -7.930 -11.613 1.00 82.75 86 LEU A C 1
ATOM 696 O O . LEU A 1 86 ? 17.213 -6.884 -11.424 1.00 82.75 86 LEU A O 1
ATOM 700 N N . MET A 1 87 ? 15.457 -7.968 -12.303 1.00 83.50 87 MET A N 1
ATOM 701 C CA . MET A 1 87 ? 14.829 -6.798 -12.906 1.00 83.50 87 MET A CA 1
ATOM 702 C C . MET A 1 87 ? 13.823 -6.201 -11.936 1.00 83.50 87 MET A C 1
ATOM 704 O O . MET A 1 87 ? 12.670 -6.624 -11.844 1.00 83.50 87 MET A O 1
ATOM 708 N N . ASN A 1 88 ? 14.276 -5.180 -11.229 1.00 88.44 88 ASN A N 1
ATOM 709 C CA . ASN A 1 88 ? 13.444 -4.362 -10.377 1.00 88.44 88 ASN A CA 1
ATOM 710 C C . ASN A 1 88 ? 13.731 -2.884 -10.649 1.00 88.44 88 ASN A C 1
ATOM 712 O O . ASN A 1 88 ? 14.795 -2.513 -11.152 1.00 88.44 88 ASN A O 1
ATOM 716 N N . LEU A 1 89 ? 12.744 -2.040 -10.380 1.00 91.12 89 LEU A N 1
ATOM 717 C CA . LEU A 1 89 ? 12.898 -0.596 -10.471 1.00 91.12 89 LEU A CA 1
ATOM 718 C C . LEU A 1 89 ? 12.479 0.008 -9.147 1.00 91.12 89 LEU A C 1
ATOM 720 O O . LEU A 1 89 ? 11.341 -0.181 -8.729 1.00 91.12 89 LEU A O 1
ATOM 724 N N . PHE A 1 90 ? 13.391 0.751 -8.523 1.00 95.31 90 PHE A N 1
ATOM 725 C CA . PHE A 1 90 ? 13.105 1.465 -7.287 1.00 95.31 90 PHE A CA 1
ATOM 726 C C . PHE A 1 90 ? 11.850 2.325 -7.457 1.00 95.31 90 PHE A C 1
ATOM 728 O O . PHE A 1 90 ? 11.742 3.091 -8.421 1.00 95.31 90 PHE A O 1
ATOM 735 N N . ASP A 1 91 ? 10.923 2.218 -6.520 1.00 95.94 91 ASP A N 1
ATOM 736 C CA . ASP A 1 91 ? 9.652 2.915 -6.547 1.00 95.94 91 ASP A CA 1
ATOM 737 C C . ASP A 1 91 ? 9.592 3.966 -5.441 1.00 95.94 91 ASP A C 1
ATOM 739 O O . ASP A 1 91 ? 9.835 3.694 -4.264 1.00 95.94 91 ASP A O 1
ATOM 743 N N . ASN A 1 92 ? 9.269 5.191 -5.844 1.00 96.88 92 ASN A N 1
ATOM 744 C CA . ASN A 1 92 ? 9.155 6.337 -4.951 1.00 96.88 92 ASN A CA 1
ATOM 745 C C . ASN A 1 92 ? 7.693 6.537 -4.536 1.00 96.88 92 ASN A C 1
ATOM 747 O O . ASN A 1 92 ? 7.216 7.667 -4.560 1.00 96.88 92 ASN A O 1
ATOM 751 N N . ASN A 1 93 ? 6.965 5.459 -4.232 1.00 96.31 93 ASN A N 1
ATOM 752 C CA . ASN A 1 93 ? 5.571 5.553 -3.805 1.00 96.31 93 ASN A CA 1
ATOM 753 C C . ASN A 1 93 ? 5.448 5.943 -2.323 1.00 96.31 93 ASN A C 1
ATOM 755 O O . ASN A 1 93 ? 6.338 5.695 -1.497 1.00 96.31 93 ASN A O 1
ATOM 759 N N . MET A 1 94 ? 4.321 6.565 -1.992 1.00 96.44 94 MET A N 1
ATOM 760 C CA . MET A 1 94 ? 3.987 6.912 -0.617 1.00 96.44 94 MET A CA 1
ATOM 761 C C . MET A 1 94 ? 3.526 5.691 0.177 1.00 96.44 94 MET A C 1
ATOM 763 O O . MET A 1 94 ? 3.946 5.541 1.327 1.00 96.44 94 MET A O 1
ATOM 767 N N . PHE A 1 95 ? 2.710 4.831 -0.430 1.00 96.19 95 PHE A N 1
ATOM 768 C CA . PHE A 1 95 ? 2.100 3.653 0.179 1.00 96.19 95 PHE A CA 1
ATOM 769 C C . PHE A 1 95 ? 3.058 2.845 1.066 1.00 96.19 95 PHE A C 1
ATOM 771 O O . PHE A 1 95 ? 2.824 2.676 2.265 1.00 96.19 95 PHE A O 1
ATOM 778 N N . ALA A 1 96 ? 4.191 2.408 0.510 1.00 95.31 96 ALA A N 1
ATOM 779 C CA . ALA A 1 96 ? 5.200 1.630 1.223 1.00 95.31 96 ALA A CA 1
ATOM 780 C C . ALA A 1 96 ? 5.782 2.403 2.414 1.00 95.31 96 ALA A C 1
ATOM 782 O O . ALA A 1 96 ? 5.934 1.861 3.507 1.00 95.31 96 ALA A O 1
ATOM 783 N N . THR A 1 97 ? 6.081 3.687 2.217 1.00 97.56 97 THR A N 1
ATOM 784 C CA . THR A 1 97 ? 6.647 4.560 3.254 1.00 97.56 97 THR A CA 1
ATOM 785 C C . THR A 1 97 ? 5.651 4.789 4.393 1.00 97.56 97 THR A C 1
ATOM 787 O O . THR A 1 97 ? 6.048 4.786 5.561 1.00 97.56 97 THR A O 1
ATOM 790 N N . ALA A 1 98 ? 4.365 4.956 4.082 1.00 97.88 98 ALA A N 1
ATOM 791 C CA . ALA A 1 98 ? 3.310 5.155 5.068 1.00 97.88 98 ALA A CA 1
ATOM 792 C C . ALA A 1 98 ? 3.054 3.885 5.890 1.00 97.88 98 ALA A C 1
ATOM 794 O O . ALA A 1 98 ? 2.996 3.966 7.120 1.00 97.88 98 ALA A O 1
ATOM 795 N N . TRP A 1 99 ? 3.008 2.716 5.245 1.00 95.31 99 TRP A N 1
ATOM 796 C CA . TRP A 1 99 ? 2.885 1.436 5.943 1.00 95.31 99 TRP A CA 1
ATOM 797 C C . TRP A 1 99 ? 4.075 1.146 6.841 1.00 95.31 99 TRP A C 1
ATOM 799 O O . TRP A 1 99 ? 3.879 0.906 8.024 1.00 95.31 99 TRP A O 1
ATOM 809 N N . VAL A 1 100 ? 5.301 1.273 6.325 1.00 96.12 100 VAL A N 1
ATOM 810 C CA . VAL A 1 100 ? 6.527 1.118 7.124 1.00 96.12 100 VAL A CA 1
ATOM 811 C C . VAL A 1 100 ? 6.483 1.989 8.373 1.00 96.12 100 VAL A C 1
ATOM 813 O O . VAL A 1 100 ? 6.753 1.527 9.481 1.00 96.12 100 VAL A O 1
ATOM 816 N N . THR A 1 101 ? 6.160 3.268 8.190 1.00 98.00 101 THR A N 1
ATOM 817 C CA . THR A 1 101 ? 6.146 4.237 9.286 1.00 98.00 101 THR A CA 1
ATOM 818 C C . THR A 1 101 ? 5.075 3.874 10.314 1.00 98.00 101 THR A C 1
ATOM 820 O O . THR A 1 101 ? 5.350 3.913 11.512 1.00 98.00 101 THR A O 1
ATOM 823 N N . SER A 1 102 ? 3.889 3.462 9.856 1.00 97.12 102 SER A N 1
ATOM 824 C CA . SER A 1 102 ? 2.801 2.994 10.722 1.00 97.12 102 SER A CA 1
ATOM 825 C C . SER A 1 102 ? 3.226 1.761 11.512 1.00 97.12 102 SER A C 1
ATOM 827 O O . SER A 1 102 ? 3.136 1.771 12.735 1.00 97.12 102 SER A O 1
ATOM 829 N N . SER A 1 103 ? 3.808 0.758 10.851 1.00 94.62 103 SER A N 1
ATOM 830 C CA . SER A 1 103 ? 4.289 -0.460 11.502 1.00 94.62 103 SER A CA 1
ATOM 831 C C . SER A 1 103 ? 5.371 -0.171 12.545 1.00 94.62 103 SER A C 1
ATOM 833 O O . SER A 1 103 ? 5.372 -0.800 13.596 1.00 94.62 103 SER A O 1
ATOM 835 N N . LEU A 1 104 ? 6.284 0.783 12.306 1.00 96.25 104 LEU A N 1
ATOM 836 C CA . LEU A 1 104 ? 7.309 1.169 13.292 1.00 96.25 104 LEU A CA 1
ATOM 837 C C . LEU A 1 104 ? 6.681 1.803 14.539 1.00 96.25 104 LEU A C 1
ATOM 839 O O . LEU A 1 104 ? 7.122 1.532 15.657 1.00 96.25 104 LEU A O 1
ATOM 843 N N . LEU A 1 105 ? 5.668 2.651 14.346 1.00 96.62 105 LEU A N 1
ATOM 844 C CA . LEU A 1 105 ? 4.935 3.293 15.436 1.00 96.62 105 LEU A CA 1
ATOM 845 C C . LEU A 1 105 ? 4.119 2.275 16.227 1.00 96.62 105 LEU A C 1
ATOM 847 O O . LEU A 1 105 ? 4.242 2.232 17.447 1.00 96.62 105 LEU A O 1
ATOM 851 N N . GLU A 1 106 ? 3.347 1.424 15.553 1.00 93.44 106 GLU A N 1
ATOM 852 C CA . GLU A 1 106 ? 2.596 0.338 16.189 1.00 93.44 106 GLU A CA 1
ATOM 853 C C . GLU A 1 106 ? 3.526 -0.610 16.935 1.00 93.44 106 GLU A C 1
ATOM 855 O O . GLU A 1 106 ? 3.229 -1.021 18.053 1.00 93.44 106 GLU A O 1
ATOM 860 N N . ALA A 1 107 ? 4.686 -0.920 16.357 1.00 91.75 107 ALA A N 1
ATOM 861 C CA . ALA A 1 107 ? 5.620 -1.839 16.974 1.00 91.75 107 ALA A CA 1
ATOM 862 C C . ALA A 1 107 ? 6.222 -1.310 18.273 1.00 91.75 107 ALA A C 1
ATOM 864 O O . ALA A 1 107 ? 6.504 -2.078 19.196 1.00 91.75 107 ALA A O 1
ATOM 865 N N . TYR A 1 108 ? 6.408 0.001 18.346 1.00 93.69 108 TYR A N 1
ATOM 866 C CA . TYR A 1 108 ? 6.804 0.686 19.566 1.00 93.69 108 TYR A CA 1
ATOM 867 C C . TYR A 1 108 ? 5.628 0.857 20.536 1.00 93.69 108 TYR A C 1
ATOM 869 O O . TYR A 1 108 ? 5.808 0.731 21.743 1.00 93.69 108 TYR A O 1
ATOM 877 N N . HIS A 1 109 ? 4.426 1.136 20.030 1.00 90.69 109 HIS A N 1
ATOM 878 C CA . HIS A 1 109 ? 3.264 1.434 20.861 1.00 90.69 109 HIS A CA 1
ATOM 879 C C . HIS A 1 109 ? 2.666 0.181 21.523 1.00 90.69 109 HIS A C 1
ATOM 881 O O . HIS A 1 109 ? 2.359 0.193 22.719 1.00 90.69 109 HIS A O 1
ATOM 887 N N . PHE A 1 110 ? 2.520 -0.899 20.756 1.00 87.94 110 PHE A N 1
ATOM 888 C CA . PHE A 1 110 ? 1.898 -2.155 21.183 1.00 87.94 110 PHE A CA 1
ATOM 889 C C . PHE A 1 110 ? 2.913 -3.257 21.519 1.00 87.94 110 PHE A C 1
ATOM 891 O O . PHE A 1 110 ? 2.564 -4.216 22.207 1.00 87.94 110 PHE A O 1
ATOM 898 N N . GLY A 1 111 ? 4.159 -3.119 21.058 1.00 85.06 111 GLY A N 1
ATOM 899 C CA . GLY A 1 111 ? 5.223 -4.105 21.233 1.00 85.06 111 GLY A CA 1
ATOM 900 C C . GLY A 1 111 ? 6.422 -3.580 22.024 1.00 85.06 111 GLY A C 1
ATOM 901 O O . GLY A 1 111 ? 6.333 -2.616 22.779 1.00 85.06 111 GLY A O 1
ATOM 902 N N . ASN A 1 112 ? 7.575 -4.229 21.829 1.00 86.12 112 ASN A N 1
ATOM 903 C CA . ASN A 1 112 ? 8.853 -3.826 22.435 1.00 86.12 112 ASN A CA 1
ATOM 904 C C . ASN A 1 112 ? 9.845 -3.291 21.391 1.00 86.12 112 ASN A C 1
ATOM 906 O O . ASN A 1 112 ? 11.060 -3.439 21.564 1.00 86.12 112 ASN A O 1
ATOM 910 N N . ALA A 1 113 ? 9.371 -2.713 20.281 1.00 91.81 113 ALA A N 1
ATOM 911 C CA . ALA A 1 113 ? 10.292 -2.064 19.351 1.00 91.81 113 ALA A CA 1
ATOM 912 C C . ALA A 1 113 ? 11.056 -0.932 20.045 1.00 91.81 113 ALA A C 1
ATOM 914 O O . ALA A 1 113 ? 10.501 -0.246 20.910 1.00 91.81 113 ALA A O 1
ATOM 915 N N . PRO A 1 114 ? 12.288 -0.640 19.605 1.00 95.94 114 PRO A N 1
ATOM 916 C CA . PRO A 1 114 ? 12.888 0.656 19.867 1.00 95.94 114 PRO A CA 1
ATOM 917 C C . PRO A 1 114 ? 11.966 1.795 19.408 1.00 95.94 114 PRO A C 1
ATOM 919 O O . PRO A 1 114 ? 11.344 1.713 18.349 1.00 95.94 114 PRO A O 1
ATOM 922 N N . LYS A 1 115 ? 11.926 2.883 20.185 1.00 96.44 115 LYS A N 1
ATOM 923 C CA . LYS A 1 115 ? 11.212 4.109 19.811 1.00 96.44 115 LYS A CA 1
ATOM 924 C C . LYS A 1 115 ? 11.765 4.664 18.484 1.00 96.44 115 LYS A C 1
ATOM 926 O O . LYS A 1 115 ? 12.967 4.947 18.432 1.00 96.44 115 LYS A O 1
ATOM 931 N N . PRO A 1 116 ? 10.925 4.891 17.452 1.00 97.00 116 PRO A N 1
ATOM 932 C CA . PRO A 1 116 ? 11.329 5.602 16.243 1.00 97.00 116 PRO A CA 1
ATOM 933 C C . PRO A 1 116 ? 11.920 6.976 16.567 1.00 97.00 116 PRO A C 1
ATOM 935 O O . PRO A 1 116 ? 11.379 7.712 17.391 1.00 97.00 116 PRO A O 1
ATOM 938 N N . SER A 1 117 ? 13.037 7.340 15.935 1.00 96.56 117 SER A N 1
ATOM 939 C CA . SER A 1 117 ? 13.609 8.674 16.136 1.00 96.56 117 SER A CA 1
ATOM 940 C C . SER A 1 117 ? 12.761 9.739 15.435 1.00 96.56 117 SER A C 1
ATOM 942 O O . SER A 1 117 ? 12.183 9.495 14.373 1.00 96.56 117 SER A O 1
ATOM 944 N N . GLU A 1 118 ? 12.739 10.949 15.999 1.00 95.12 118 GLU A N 1
ATOM 945 C CA . GLU A 1 118 ? 12.049 12.089 15.385 1.00 95.12 118 GLU A CA 1
ATOM 946 C C . GLU A 1 118 ? 12.584 12.367 13.973 1.00 95.12 118 GLU A C 1
ATOM 948 O O . GLU A 1 118 ? 11.821 12.636 13.053 1.00 95.12 118 GLU A O 1
ATOM 953 N N . GLU A 1 119 ? 13.897 12.229 13.768 1.00 96.00 119 GLU A N 1
ATOM 954 C CA . GLU A 1 119 ? 14.522 12.399 12.456 1.00 96.00 119 GLU A CA 1
ATOM 955 C C . GLU A 1 119 ? 13.934 11.440 11.411 1.00 96.00 119 GLU A C 1
ATOM 957 O O . GLU A 1 119 ? 13.604 11.866 10.304 1.00 96.00 119 GLU A O 1
ATOM 962 N N . HIS A 1 120 ? 13.758 10.158 11.748 1.00 95.12 120 HIS A N 1
ATOM 963 C CA . HIS A 1 120 ? 13.216 9.169 10.811 1.00 95.12 120 HIS A CA 1
ATOM 964 C C . HIS A 1 120 ? 11.754 9.438 10.460 1.00 95.12 120 HIS A C 1
ATOM 966 O O . HIS A 1 120 ? 11.396 9.367 9.280 1.00 95.12 120 HIS A O 1
ATOM 972 N N . LEU A 1 121 ? 10.935 9.799 11.451 1.00 98.06 121 LEU A N 1
ATOM 973 C CA . LEU A 1 121 ? 9.536 10.167 11.225 1.00 98.06 121 LEU A CA 1
ATOM 974 C C . LEU A 1 121 ? 9.434 11.425 10.359 1.00 98.06 121 LEU A C 1
ATOM 976 O O . LEU A 1 121 ? 8.691 11.452 9.378 1.00 98.06 121 LEU A O 1
ATOM 980 N N . MET A 1 122 ? 10.237 12.446 10.657 1.00 98.44 122 MET A N 1
ATOM 981 C CA . MET A 1 122 ? 10.251 13.688 9.890 1.00 98.44 122 MET A CA 1
ATOM 982 C C . MET A 1 122 ? 10.741 13.474 8.457 1.00 98.44 122 MET A C 1
ATOM 984 O O . MET A 1 122 ? 10.207 14.097 7.541 1.00 98.44 122 MET A O 1
ATOM 988 N N . LEU A 1 123 ? 11.716 12.594 8.220 1.00 98.19 123 LEU A N 1
ATOM 989 C CA . LEU A 1 123 ? 12.141 12.228 6.865 1.00 98.19 123 LEU A CA 1
ATOM 990 C C . LEU A 1 123 ? 10.991 11.604 6.062 1.00 98.19 123 LEU A C 1
ATOM 992 O O . LEU A 1 123 ? 10.731 12.050 4.943 1.00 98.19 123 LEU A O 1
ATOM 996 N N . ALA A 1 124 ? 10.275 10.636 6.642 1.00 98.31 124 ALA A N 1
ATOM 997 C CA . ALA A 1 124 ? 9.138 9.988 5.992 1.00 98.31 124 ALA A CA 1
ATOM 998 C C . ALA A 1 124 ? 8.015 10.996 5.695 1.00 98.31 124 ALA A C 1
ATOM 1000 O O . ALA A 1 124 ? 7.605 11.150 4.547 1.00 98.31 124 ALA A O 1
ATOM 1001 N N . LEU A 1 125 ? 7.584 11.767 6.695 1.00 98.50 125 LEU A N 1
ATOM 1002 C CA . LEU A 1 125 ? 6.488 12.731 6.551 1.00 98.50 125 LEU A CA 1
ATOM 1003 C C . LEU A 1 125 ? 6.813 13.877 5.586 1.00 98.50 125 LEU A C 1
ATOM 1005 O O . LEU A 1 125 ? 5.938 14.338 4.855 1.00 98.50 125 LEU A O 1
ATOM 1009 N N . ASN A 1 126 ? 8.067 14.336 5.536 1.00 98.38 126 ASN A N 1
ATOM 1010 C CA . ASN A 1 126 ? 8.471 15.340 4.551 1.00 98.38 126 ASN A CA 1
ATOM 1011 C C . ASN A 1 126 ? 8.388 14.805 3.118 1.00 98.38 126 ASN A C 1
ATOM 1013 O O . ASN A 1 126 ? 8.073 15.577 2.211 1.00 98.38 126 ASN A O 1
ATOM 1017 N N . SER A 1 127 ? 8.615 13.504 2.903 1.00 98.00 127 SER A N 1
ATOM 1018 C CA . SER A 1 127 ? 8.454 12.907 1.575 1.00 98.00 127 SER A CA 1
ATOM 1019 C C . SER A 1 127 ? 7.003 12.989 1.080 1.00 98.00 127 SER A C 1
ATOM 1021 O O . SER A 1 127 ? 6.788 13.222 -0.103 1.00 98.00 127 SER A O 1
ATOM 1023 N N . PHE A 1 128 ? 5.999 12.965 1.965 1.00 98.25 128 PHE A N 1
ATOM 1024 C CA . PHE A 1 128 ? 4.577 12.996 1.580 1.00 98.25 128 PHE A CA 1
ATOM 1025 C C . PHE A 1 128 ? 4.118 14.309 0.939 1.00 98.25 128 PHE A C 1
ATOM 1027 O O . PHE A 1 128 ? 3.093 14.342 0.261 1.00 98.25 128 PHE A O 1
ATOM 1034 N N . GLN A 1 129 ? 4.877 15.399 1.083 1.00 97.12 129 GLN A N 1
ATOM 1035 C CA . GLN A 1 129 ? 4.525 16.696 0.492 1.00 97.12 129 GLN A CA 1
ATOM 1036 C C . GLN A 1 129 ? 4.324 16.618 -1.028 1.00 97.12 129 GLN A C 1
ATOM 1038 O O . GLN A 1 129 ? 3.430 17.266 -1.586 1.00 97.12 129 GLN A O 1
ATOM 1043 N N . VAL A 1 130 ? 5.132 15.805 -1.712 1.00 97.19 130 VAL A N 1
ATOM 1044 C CA . VAL A 1 130 ? 5.026 15.652 -3.167 1.00 97.19 130 VAL A CA 1
ATOM 1045 C C . VAL A 1 130 ? 3.863 14.749 -3.583 1.00 97.19 130 VAL A C 1
ATOM 1047 O O . VAL A 1 130 ? 3.411 14.881 -4.712 1.00 97.19 130 VAL A O 1
ATOM 1050 N N . HIS A 1 131 ? 3.305 13.955 -2.669 1.00 98.00 131 HIS A N 1
ATOM 1051 C CA . HIS A 1 131 ? 2.178 13.041 -2.905 1.00 98.00 131 HIS A CA 1
ATOM 1052 C C . HIS A 1 131 ? 0.808 13.656 -2.614 1.00 98.00 131 HIS A C 1
ATOM 1054 O O . HIS A 1 131 ? -0.221 13.071 -2.920 1.00 98.00 131 HIS A O 1
ATOM 1060 N N . LYS A 1 132 ? 0.756 14.849 -2.019 1.00 97.25 132 LYS A N 1
ATOM 1061 C CA . LYS A 1 132 ? -0.514 15.557 -1.835 1.00 97.25 132 LYS A CA 1
ATOM 1062 C C . LYS A 1 132 ? -1.179 15.858 -3.171 1.00 97.25 132 LYS A C 1
ATOM 1064 O O . LYS A 1 132 ? -0.489 16.365 -4.058 1.00 97.25 132 LYS A O 1
ATOM 1069 N N . ASN A 1 133 ? -2.501 15.702 -3.246 1.00 97.44 133 ASN A N 1
ATOM 1070 C CA . ASN A 1 133 ? -3.296 16.165 -4.378 1.00 97.44 133 ASN A CA 1
ATOM 1071 C C . ASN A 1 133 ? -3.310 17.705 -4.461 1.00 97.44 133 ASN A C 1
ATOM 1073 O O . ASN A 1 133 ? -3.979 18.393 -3.680 1.00 97.44 133 ASN A O 1
ATOM 1077 N N . LYS A 1 134 ? -2.576 18.241 -5.440 1.00 97.25 134 LYS A N 1
ATOM 1078 C CA . LYS A 1 134 ? -2.445 19.682 -5.716 1.00 97.25 134 LYS A CA 1
ATOM 1079 C C . LYS A 1 134 ? -3.446 20.210 -6.748 1.00 97.25 134 LYS A C 1
ATOM 1081 O O . LYS A 1 134 ? -3.449 21.408 -7.011 1.00 97.25 134 LYS A O 1
ATOM 1086 N N . ASN A 1 135 ? -4.296 19.353 -7.316 1.00 96.44 135 ASN A N 1
ATOM 1087 C CA . ASN A 1 135 ? -5.267 19.748 -8.344 1.00 96.44 135 ASN A CA 1
ATOM 1088 C C . ASN A 1 135 ? -6.592 20.269 -7.766 1.00 96.44 135 ASN A C 1
ATOM 1090 O O . ASN A 1 135 ? -7.440 20.758 -8.511 1.00 96.44 135 ASN A O 1
ATOM 1094 N N . LYS A 1 136 ? -6.778 20.212 -6.442 1.00 93.94 136 LYS A N 1
ATOM 1095 C CA . LYS A 1 136 ? -7.939 20.805 -5.768 1.00 93.94 136 LYS A CA 1
ATOM 1096 C C . LYS A 1 136 ? -7.665 22.258 -5.369 1.00 93.94 136 LYS A C 1
ATOM 1098 O O . LYS A 1 136 ? -6.607 22.538 -4.808 1.00 93.94 136 LYS A O 1
ATOM 1103 N N . PRO A 1 137 ? -8.630 23.177 -5.557 1.00 91.50 137 PRO A N 1
ATOM 1104 C CA . PRO A 1 137 ? -8.457 24.594 -5.228 1.00 91.50 137 PRO A CA 1
ATOM 1105 C C . PRO A 1 137 ? -8.574 24.894 -3.723 1.00 91.50 137 PRO A C 1
ATOM 1107 O O . PRO A 1 137 ? -8.549 26.051 -3.316 1.00 91.50 137 PRO A O 1
ATOM 1110 N N . PHE A 1 138 ? -8.729 23.867 -2.888 1.00 93.19 138 PHE A N 1
ATOM 1111 C CA . PHE A 1 138 ? -8.884 23.974 -1.443 1.00 93.19 138 PHE A CA 1
ATOM 1112 C C . PHE A 1 138 ? -7.974 22.974 -0.723 1.00 93.19 138 PHE A C 1
ATOM 1114 O O . PHE A 1 138 ? -7.524 21.973 -1.292 1.00 93.19 138 PHE A O 1
ATOM 1121 N N . ALA A 1 139 ? -7.714 23.245 0.559 1.00 94.69 139 ALA A N 1
ATOM 1122 C CA . ALA A 1 139 ? -6.971 22.332 1.416 1.00 94.69 139 ALA A CA 1
ATOM 1123 C C . ALA A 1 139 ? -7.695 20.985 1.495 1.00 94.69 139 ALA A C 1
ATOM 1125 O O . ALA A 1 139 ? -8.873 20.930 1.836 1.00 94.69 139 ALA A O 1
ATOM 1126 N N . ASN A 1 140 ? -6.980 19.912 1.185 1.00 97.25 140 ASN A N 1
ATOM 1127 C CA . ASN A 1 140 ? -7.493 18.552 1.180 1.00 97.25 140 ASN A CA 1
ATOM 1128 C C . ASN A 1 140 ? -6.427 17.589 1.719 1.00 97.25 140 ASN A C 1
ATOM 1130 O O . ASN A 1 140 ? -5.252 17.969 1.837 1.00 97.25 140 ASN A O 1
ATOM 1134 N N . SER A 1 141 ? -6.857 16.365 2.019 1.00 97.69 141 SER A N 1
ATOM 1135 C CA . SER A 1 141 ? -5.997 15.292 2.541 1.00 97.69 141 SER A CA 1
ATOM 1136 C C . SER A 1 141 ? -5.945 14.071 1.612 1.00 97.69 141 SER A C 1
ATOM 1138 O O . SER A 1 141 ? -5.561 12.991 2.049 1.00 97.69 141 SER A O 1
ATOM 1140 N N . ALA A 1 142 ? -6.334 14.237 0.341 1.00 98.19 142 ALA A N 1
ATOM 1141 C CA . ALA A 1 142 ? -6.214 13.194 -0.671 1.00 98.19 142 ALA A CA 1
ATOM 1142 C C . ALA A 1 142 ? -4.750 13.051 -1.114 1.00 98.19 142 ALA A C 1
ATOM 1144 O O . ALA A 1 142 ? -4.062 14.052 -1.368 1.00 98.19 142 ALA A O 1
ATOM 1145 N N . MET A 1 143 ? -4.294 11.808 -1.231 1.00 98.31 143 MET A N 1
ATOM 1146 C CA . MET A 1 143 ? -2.916 11.452 -1.566 1.00 98.31 143 MET A CA 1
ATOM 1147 C C . MET A 1 143 ? -2.855 10.709 -2.903 1.00 98.31 143 MET A C 1
ATOM 1149 O O . MET A 1 143 ? -3.813 10.065 -3.321 1.00 98.31 143 MET A O 1
ATOM 1153 N N . THR A 1 144 ? -1.725 10.831 -3.591 1.00 97.56 144 THR A N 1
ATOM 1154 C CA . THR A 1 144 ? -1.407 10.103 -4.819 1.00 97.56 144 THR A CA 1
ATOM 1155 C C . THR A 1 144 ? -0.315 9.077 -4.551 1.00 97.56 144 THR A C 1
ATOM 1157 O O . THR A 1 144 ? 0.698 9.418 -3.929 1.00 97.56 144 THR A O 1
ATOM 1160 N N . PHE A 1 145 ? -0.456 7.876 -5.114 1.00 96.75 145 PHE A N 1
ATOM 1161 C CA . PHE A 1 145 ? 0.541 6.809 -5.008 1.00 96.75 145 PHE A CA 1
ATOM 1162 C C . PHE A 1 145 ? 1.968 7.283 -5.351 1.00 96.75 145 PHE A C 1
ATOM 1164 O O . PHE A 1 145 ? 2.882 7.169 -4.531 1.00 96.75 145 PHE A O 1
ATOM 1171 N N . TRP A 1 146 ? 2.167 7.936 -6.506 1.00 97.62 146 TRP A N 1
ATOM 1172 C CA . TRP A 1 146 ? 3.463 8.510 -6.909 1.00 97.62 146 TRP A CA 1
ATOM 1173 C C . TRP A 1 146 ? 3.577 10.024 -6.664 1.00 97.62 146 TRP A C 1
ATOM 1175 O O . TRP A 1 146 ? 2.560 10.709 -6.516 1.00 97.62 146 TRP A O 1
ATOM 1185 N N . PRO A 1 147 ? 4.800 10.592 -6.659 1.00 97.06 147 PRO A N 1
ATOM 1186 C CA . PRO A 1 147 ? 5.006 12.030 -6.547 1.00 97.06 147 PRO A CA 1
ATOM 1187 C C . PRO A 1 147 ? 4.325 12.799 -7.681 1.00 97.06 147 PRO A C 1
ATOM 1189 O O . PRO A 1 147 ? 4.437 12.429 -8.851 1.00 97.06 147 PRO A O 1
ATOM 1192 N N . GLN A 1 148 ? 3.671 13.911 -7.347 1.00 97.06 148 GLN A N 1
ATOM 1193 C CA . GLN A 1 148 ? 3.131 14.830 -8.340 1.00 97.06 148 GLN A CA 1
ATOM 1194 C C . GLN A 1 148 ? 4.190 15.806 -8.855 1.00 97.06 148 GLN A C 1
ATOM 1196 O O . GLN A 1 148 ? 4.837 16.506 -8.071 1.00 97.06 148 GLN A O 1
ATOM 1201 N N . THR A 1 149 ? 4.274 15.927 -10.177 1.00 96.44 149 THR A N 1
ATOM 1202 C CA . THR A 1 149 ? 5.049 16.955 -10.884 1.00 96.44 149 THR A CA 1
ATOM 1203 C C . THR A 1 149 ? 4.097 17.867 -11.652 1.00 96.44 149 THR A C 1
ATOM 1205 O O . THR A 1 149 ? 3.083 17.412 -12.176 1.00 96.44 149 THR A O 1
ATOM 1208 N N . TYR A 1 150 ? 4.389 19.167 -11.676 1.00 97.38 150 TYR A N 1
ATOM 1209 C CA . TYR A 1 150 ? 3.587 20.135 -12.417 1.00 97.38 150 TYR A CA 1
ATOM 1210 C C . TYR A 1 150 ? 3.998 20.151 -13.888 1.00 97.38 150 TYR A C 1
ATOM 1212 O O . TYR A 1 150 ? 5.166 20.389 -14.203 1.00 97.38 150 TYR A O 1
ATOM 1220 N N . ASP A 1 151 ? 3.032 19.933 -14.773 1.00 96.25 151 ASP A N 1
ATOM 1221 C CA . ASP A 1 151 ? 3.194 20.070 -16.212 1.00 96.25 151 ASP A CA 1
ATOM 1222 C C . ASP A 1 151 ? 2.675 21.444 -16.654 1.00 96.25 151 ASP A C 1
ATOM 1224 O O . ASP A 1 151 ? 1.469 21.713 -16.694 1.00 96.25 151 ASP A O 1
ATOM 1228 N N . ALA A 1 152 ? 3.613 22.331 -16.989 1.00 97.19 152 ALA A N 1
ATOM 1229 C CA . ALA A 1 152 ? 3.314 23.689 -17.429 1.00 97.19 152 ALA A CA 1
ATOM 1230 C C . ALA A 1 152 ? 2.612 23.740 -18.797 1.00 97.19 152 ALA A C 1
ATOM 1232 O O . ALA A 1 152 ? 1.954 24.736 -19.093 1.00 97.19 152 ALA A O 1
ATOM 1233 N N . SER A 1 153 ? 2.727 22.695 -19.626 1.00 96.38 153 SER A N 1
ATOM 1234 C CA . SER A 1 153 ? 2.115 22.664 -20.960 1.00 96.38 153 SER A CA 1
ATOM 1235 C C . SER A 1 153 ? 0.594 22.506 -20.904 1.00 96.38 153 SER A C 1
ATOM 1237 O O . SER A 1 153 ? -0.117 23.069 -21.735 1.00 96.38 153 SER A O 1
ATOM 1239 N N . VAL A 1 154 ? 0.096 21.803 -19.884 1.00 95.56 154 VAL A N 1
ATOM 1240 C CA . VAL A 1 154 ? -1.338 21.571 -19.641 1.00 95.56 154 VAL A CA 1
ATOM 1241 C C . VAL A 1 154 ? -1.854 22.266 -18.378 1.00 95.56 154 VAL A C 1
ATOM 1243 O O . VAL A 1 154 ? -3.036 22.152 -18.054 1.00 95.56 154 VAL A O 1
ATOM 1246 N N . ASN A 1 155 ? -0.985 23.006 -17.677 1.00 95.94 155 ASN A N 1
ATOM 1247 C CA . ASN A 1 155 ? -1.274 23.690 -16.415 1.00 95.94 155 ASN A CA 1
ATOM 1248 C C . ASN A 1 155 ? -1.939 22.753 -15.386 1.00 95.94 155 ASN A C 1
ATOM 1250 O O . ASN A 1 155 ? -3.020 23.039 -14.863 1.00 95.94 155 ASN A O 1
ATOM 1254 N N . TYR A 1 156 ? -1.318 21.598 -15.133 1.00 97.19 156 TYR A N 1
ATOM 1255 C CA . TYR A 1 156 ? -1.901 20.556 -14.284 1.00 97.19 156 TYR A CA 1
ATOM 1256 C C . TYR A 1 156 ? -0.828 19.724 -13.572 1.00 97.19 156 TYR A C 1
ATOM 1258 O O . TYR A 1 156 ? 0.290 19.593 -14.068 1.00 97.19 156 TYR A O 1
ATOM 1266 N N . TRP A 1 157 ? -1.147 19.160 -12.404 1.00 97.75 157 TRP A N 1
ATOM 1267 C CA . TRP A 1 157 ? -0.243 18.250 -11.692 1.00 97.75 157 TRP A CA 1
ATOM 1268 C C . TRP A 1 157 ? -0.519 16.796 -12.067 1.00 97.75 157 TRP A C 1
ATOM 1270 O O . TRP A 1 157 ? -1.668 16.355 -12.041 1.00 97.75 157 TRP A O 1
ATOM 1280 N N . GLN A 1 158 ? 0.539 16.038 -12.345 1.00 96.94 158 GLN A N 1
ATOM 1281 C CA . GLN A 1 158 ? 0.474 14.627 -12.727 1.00 96.94 158 GLN A CA 1
ATOM 1282 C C . GLN A 1 158 ? 1.282 13.771 -11.751 1.00 96.94 158 GLN A C 1
ATOM 1284 O O . GLN A 1 158 ? 2.419 14.113 -11.427 1.00 96.94 158 GLN A O 1
ATOM 1289 N N . SER A 1 159 ? 0.710 12.654 -11.303 1.00 96.50 159 SER A N 1
ATOM 1290 C CA . SER A 1 159 ? 1.400 11.632 -10.507 1.00 96.50 159 SER A CA 1
ATOM 1291 C C . SER A 1 159 ? 1.933 10.543 -11.436 1.00 96.50 159 SER A C 1
ATOM 1293 O O . SER A 1 159 ? 1.154 10.011 -12.218 1.00 96.50 159 SER A O 1
ATOM 1295 N N . SER A 1 160 ? 3.237 10.240 -11.400 1.00 95.62 160 SER A N 1
ATOM 1296 C CA . SER A 1 160 ? 3.826 9.197 -12.260 1.00 95.62 160 SER A CA 1
ATOM 1297 C C . SER A 1 160 ? 5.113 8.566 -11.691 1.00 95.62 160 SER A C 1
ATOM 1299 O O . SER A 1 160 ? 5.845 9.214 -10.932 1.00 95.62 160 SER A O 1
ATOM 1301 N N . PRO A 1 161 ? 5.443 7.313 -12.063 1.00 95.00 161 PRO A N 1
ATOM 1302 C CA . PRO A 1 161 ? 6.633 6.607 -11.611 1.00 95.00 161 PRO A CA 1
ATOM 1303 C C . PRO A 1 161 ? 7.851 6.999 -12.450 1.00 95.00 161 PRO A C 1
ATOM 1305 O O . PRO A 1 161 ? 8.120 6.407 -13.497 1.00 95.00 161 PRO A O 1
ATOM 1308 N N . VAL A 1 162 ? 8.642 7.957 -11.959 1.00 94.75 162 VAL A N 1
ATOM 1309 C CA . VAL A 1 162 ? 9.827 8.498 -12.658 1.00 94.75 162 VAL A CA 1
ATOM 1310 C C . VAL A 1 162 ? 10.749 7.402 -13.212 1.00 94.75 162 VAL A C 1
ATOM 1312 O O . VAL A 1 162 ? 11.126 7.439 -14.381 1.00 94.75 162 VAL A O 1
ATOM 1315 N N . ASN A 1 163 ? 11.094 6.400 -12.394 1.00 94.88 163 ASN A N 1
ATOM 1316 C CA . ASN A 1 163 ? 12.018 5.336 -12.800 1.00 94.88 163 ASN A CA 1
ATOM 1317 C C . ASN A 1 163 ? 11.428 4.402 -13.856 1.00 94.88 163 ASN A C 1
ATOM 1319 O O . ASN A 1 163 ? 12.141 3.983 -14.765 1.00 94.88 163 ASN A O 1
ATOM 1323 N N . LEU A 1 164 ? 10.137 4.084 -13.749 1.00 91.62 164 LEU A N 1
ATOM 1324 C CA . LEU A 1 164 ? 9.462 3.204 -14.696 1.00 91.62 164 LEU A CA 1
ATOM 1325 C C . LEU A 1 164 ? 9.300 3.898 -16.048 1.00 91.62 164 LEU A C 1
ATOM 1327 O O . LEU A 1 164 ? 9.686 3.331 -17.067 1.00 91.62 164 LEU A O 1
ATOM 1331 N N . VAL A 1 165 ? 8.845 5.154 -16.055 1.00 91.81 165 VAL A N 1
ATOM 1332 C CA . VAL A 1 165 ? 8.756 5.982 -17.269 1.00 91.81 165 VAL A CA 1
ATOM 1333 C C . VAL A 1 165 ? 10.122 6.097 -17.951 1.00 91.81 165 VAL A C 1
ATOM 1335 O O . VAL A 1 165 ? 10.235 5.86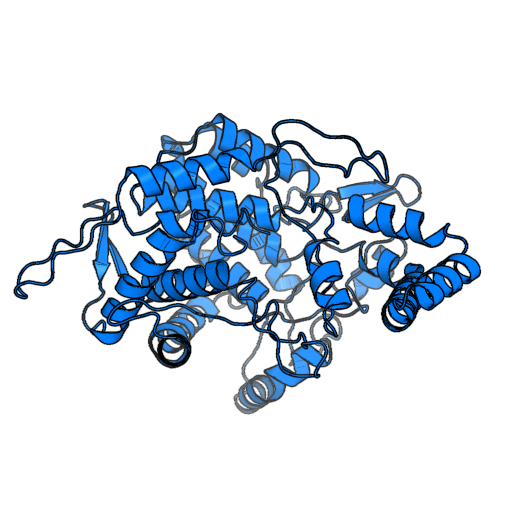7 -19.156 1.00 91.81 165 VAL A O 1
ATOM 1338 N N . ALA A 1 166 ? 11.181 6.375 -17.186 1.00 92.00 166 ALA A N 1
ATOM 1339 C CA . ALA A 1 166 ? 12.531 6.484 -17.728 1.00 92.00 166 ALA A CA 1
ATOM 1340 C C . ALA A 1 166 ? 13.062 5.149 -18.280 1.00 92.00 166 ALA A C 1
ATOM 1342 O O . ALA A 1 166 ? 13.704 5.128 -19.333 1.00 92.00 166 ALA A O 1
ATOM 1343 N N . ALA A 1 167 ? 12.772 4.027 -17.612 1.00 88.50 167 ALA A N 1
ATOM 1344 C CA . ALA A 1 167 ? 13.129 2.701 -18.106 1.00 88.50 167 ALA A CA 1
ATOM 1345 C C . ALA A 1 167 ? 12.421 2.388 -19.434 1.00 88.50 167 ALA A C 1
ATOM 1347 O O . ALA A 1 167 ? 13.074 1.953 -20.381 1.00 88.50 167 ALA A O 1
ATOM 1348 N N . PHE A 1 168 ? 11.120 2.677 -19.549 1.00 86.94 168 PHE A N 1
ATOM 1349 C CA . PHE A 1 168 ? 10.379 2.529 -20.806 1.00 86.94 168 PHE A CA 1
ATOM 1350 C C . PHE A 1 168 ? 10.959 3.396 -21.927 1.00 86.94 168 PHE A C 1
ATOM 1352 O O . PHE A 1 168 ? 11.105 2.930 -23.060 1.00 86.94 168 PHE A O 1
ATOM 1359 N N . ASP A 1 169 ? 11.330 4.642 -21.627 1.00 86.56 169 ASP A N 1
ATOM 1360 C CA . ASP A 1 169 ? 11.960 5.521 -22.608 1.00 86.56 169 ASP A CA 1
ATOM 1361 C C . ASP A 1 169 ? 13.317 4.980 -23.084 1.00 86.56 169 ASP A C 1
ATOM 1363 O O . ASP A 1 169 ? 13.577 4.926 -24.288 1.00 86.56 169 ASP A O 1
ATOM 1367 N N . MET A 1 170 ? 14.149 4.482 -22.167 1.00 86.12 170 MET A N 1
ATOM 1368 C CA . MET A 1 170 ? 15.429 3.853 -22.501 1.00 86.12 170 MET A CA 1
ATOM 1369 C C . MET A 1 170 ? 15.248 2.610 -23.382 1.00 86.12 170 MET A C 1
ATOM 1371 O O . MET A 1 170 ? 15.890 2.506 -24.428 1.00 86.12 170 MET A O 1
ATOM 1375 N N . VAL A 1 171 ? 14.365 1.681 -22.996 1.00 82.44 171 VAL A N 1
ATOM 1376 C CA . VAL A 1 171 ? 14.141 0.429 -23.744 1.00 82.44 171 VAL A CA 1
ATOM 1377 C C . VAL A 1 171 ? 13.597 0.726 -25.146 1.00 82.44 171 VAL A C 1
ATOM 1379 O O . VAL A 1 171 ? 13.985 0.067 -26.109 1.00 82.44 171 VAL A O 1
ATOM 1382 N N . SER A 1 172 ? 12.776 1.767 -25.302 1.00 82.31 172 SER A N 1
ATOM 1383 C CA . SER A 1 172 ? 12.228 2.161 -26.607 1.00 82.31 172 SER A CA 1
ATOM 1384 C C . SER A 1 172 ? 13.262 2.661 -27.621 1.00 82.31 172 SER A C 1
ATOM 1386 O O . SER A 1 172 ? 12.980 2.696 -28.816 1.00 82.31 172 SER A O 1
ATOM 1388 N N . LYS A 1 173 ? 14.465 3.025 -27.161 1.00 86.19 173 LYS A N 1
ATOM 1389 C CA . LYS A 1 173 ? 15.577 3.484 -28.009 1.00 86.19 173 LYS A CA 1
ATOM 1390 C C . LYS A 1 173 ? 16.506 2.345 -28.437 1.00 86.19 173 LYS A C 1
ATOM 1392 O O . LYS A 1 173 ? 17.456 2.584 -29.181 1.00 86.19 173 LYS A O 1
ATOM 1397 N N . LEU A 1 174 ? 16.273 1.118 -27.964 1.00 83.06 174 LEU A N 1
ATOM 1398 C CA . LEU A 1 174 ? 17.091 -0.035 -28.330 1.00 83.06 174 LEU A CA 1
ATOM 1399 C C . LEU A 1 174 ? 16.865 -0.431 -29.799 1.00 83.06 174 LEU A C 1
ATOM 1401 O O . LEU A 1 174 ? 15.732 -0.375 -30.285 1.00 83.06 174 LEU A O 1
ATOM 1405 N N . PRO A 1 175 ? 17.906 -0.901 -30.513 1.00 88.38 175 PRO A N 1
ATOM 1406 C CA . PRO A 1 175 ? 17.754 -1.461 -31.852 1.00 88.38 175 PRO A CA 1
ATOM 1407 C C . PRO A 1 175 ? 17.063 -2.831 -31.764 1.00 88.38 175 PRO A C 1
ATOM 1409 O O . PRO A 1 175 ? 17.723 -3.869 -31.805 1.00 88.38 175 PRO A O 1
ATOM 1412 N N . LEU A 1 176 ? 15.729 -2.835 -31.634 1.00 84.69 176 LEU A N 1
ATOM 1413 C CA . LEU A 1 176 ? 14.946 -4.016 -31.246 1.00 84.69 176 LEU A CA 1
ATOM 1414 C C . LEU A 1 176 ? 15.292 -5.260 -32.057 1.00 84.69 176 LEU A C 1
ATOM 1416 O O . LEU A 1 176 ? 15.547 -6.297 -31.463 1.00 84.69 176 LEU A O 1
ATOM 1420 N N . ASN A 1 177 ? 15.372 -5.171 -33.387 1.00 88.62 177 ASN A N 1
ATOM 1421 C CA . ASN A 1 177 ? 15.689 -6.333 -34.223 1.00 88.62 177 ASN A CA 1
ATOM 1422 C C . ASN A 1 177 ? 17.034 -6.970 -33.842 1.00 88.62 177 ASN A C 1
ATOM 1424 O O . ASN A 1 177 ? 17.089 -8.175 -33.606 1.00 88.62 177 ASN A O 1
ATOM 1428 N N . LEU A 1 178 ? 18.078 -6.151 -33.678 1.00 88.75 178 LEU A N 1
ATOM 1429 C CA . LEU A 1 178 ? 19.401 -6.613 -33.260 1.00 88.75 178 LEU A CA 1
ATOM 1430 C C . LEU A 1 178 ? 19.369 -7.182 -31.836 1.00 88.75 178 LEU A C 1
ATOM 1432 O O . LEU A 1 178 ? 19.951 -8.233 -31.579 1.00 88.75 178 LEU A O 1
ATOM 1436 N N . THR A 1 179 ? 18.661 -6.526 -30.911 1.00 85.19 179 THR A N 1
ATOM 1437 C CA . THR A 1 179 ? 18.498 -7.014 -29.534 1.00 85.19 179 THR A CA 1
ATOM 1438 C C . THR A 1 179 ? 17.787 -8.368 -29.506 1.00 85.19 179 THR A C 1
ATOM 1440 O O . THR A 1 179 ? 18.230 -9.278 -28.809 1.00 85.19 179 THR A O 1
ATOM 1443 N N . MET A 1 180 ? 16.719 -8.541 -30.288 1.00 87.81 180 MET A N 1
ATOM 1444 C CA . MET A 1 180 ? 15.958 -9.791 -30.350 1.00 87.81 180 MET A CA 1
ATOM 1445 C C . MET A 1 180 ? 16.775 -10.919 -30.985 1.00 87.81 180 MET A C 1
ATOM 1447 O O . MET A 1 180 ? 16.708 -12.056 -30.518 1.00 87.81 180 MET A O 1
ATOM 1451 N N . GLU A 1 181 ? 17.545 -10.626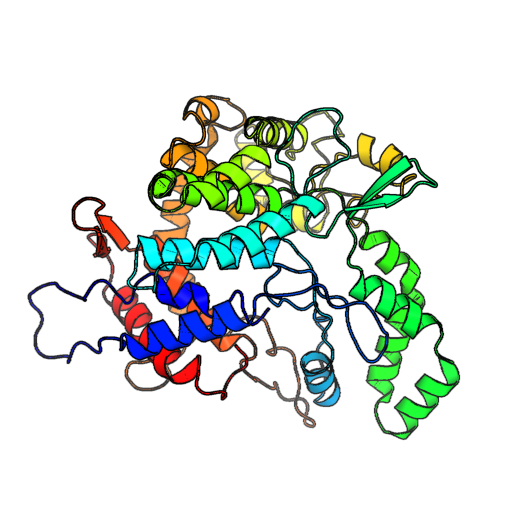 -32.033 1.00 90.50 181 GLU A N 1
ATOM 1452 C CA . GLU A 1 181 ? 18.466 -11.587 -32.646 1.00 90.50 181 GLU A CA 1
ATOM 1453 C C . GLU A 1 181 ? 19.560 -12.011 -31.665 1.00 90.50 181 GLU A C 1
ATOM 1455 O O . GLU A 1 181 ? 19.754 -13.208 -31.456 1.00 90.50 181 GLU A O 1
ATOM 1460 N N . ALA A 1 182 ? 20.200 -11.057 -30.985 1.00 88.19 182 ALA A N 1
ATOM 1461 C CA . ALA A 1 182 ? 21.214 -11.342 -29.975 1.00 88.19 182 ALA A CA 1
ATOM 1462 C C . ALA A 1 182 ? 20.660 -12.206 -28.830 1.00 88.19 182 ALA A C 1
ATOM 1464 O O . ALA A 1 182 ? 21.271 -13.208 -28.465 1.00 88.19 182 ALA A O 1
ATOM 1465 N N . MET A 1 183 ? 19.472 -11.876 -28.308 1.00 88.25 183 MET A N 1
ATOM 1466 C CA . MET A 1 183 ? 18.805 -12.668 -27.269 1.00 88.25 183 MET A CA 1
ATOM 1467 C C . MET A 1 183 ? 18.497 -14.092 -27.743 1.00 88.25 183 MET A C 1
ATOM 1469 O O . MET A 1 183 ? 18.742 -15.046 -27.008 1.00 88.25 183 MET A O 1
ATOM 1473 N N . LYS A 1 184 ? 18.013 -14.268 -28.978 1.00 90.38 184 LYS A N 1
ATOM 1474 C CA . LYS A 1 184 ? 17.776 -15.603 -29.551 1.00 90.38 184 LYS A CA 1
ATOM 1475 C C . LYS A 1 184 ? 19.063 -16.418 -29.665 1.00 90.38 184 LYS A C 1
ATOM 1477 O O . LYS A 1 184 ? 19.044 -17.599 -29.326 1.00 90.38 184 LYS A O 1
ATOM 1482 N N . LEU A 1 185 ? 20.166 -15.801 -30.096 1.00 90.19 185 LEU A N 1
ATOM 1483 C CA . LEU A 1 185 ? 21.465 -16.470 -30.241 1.00 90.19 185 LEU A CA 1
ATOM 1484 C C . LEU A 1 185 ? 22.006 -17.014 -28.913 1.00 90.19 185 LEU A C 1
ATOM 1486 O O . LEU A 1 185 ? 22.671 -18.046 -28.911 1.00 90.19 185 LEU A O 1
ATOM 1490 N N . VAL A 1 186 ? 21.688 -16.367 -27.788 1.00 87.06 186 VAL A N 1
ATOM 1491 C CA . VAL A 1 186 ? 22.090 -16.816 -26.441 1.00 87.06 186 VAL A CA 1
ATOM 1492 C C . VAL A 1 186 ? 21.017 -17.647 -25.723 1.00 87.06 186 VAL A C 1
ATOM 1494 O O . VAL A 1 186 ? 21.121 -17.883 -24.523 1.00 87.06 186 VAL A O 1
ATOM 1497 N N . GLY A 1 187 ? 19.976 -18.097 -26.434 1.00 85.38 187 GLY A N 1
ATOM 1498 C CA . GLY A 1 187 ? 18.927 -18.960 -25.879 1.00 85.38 187 GLY A CA 1
ATOM 1499 C C . GLY A 1 187 ? 17.798 -18.236 -25.133 1.00 85.38 187 GLY A C 1
ATOM 1500 O O . GLY A 1 187 ? 16.941 -18.894 -24.555 1.00 85.38 187 GLY A O 1
ATOM 1501 N N . LEU A 1 188 ? 17.731 -16.902 -25.186 1.00 87.00 188 LEU A N 1
ATOM 1502 C CA . LEU A 1 188 ? 16.703 -16.063 -24.547 1.00 87.00 188 LEU A CA 1
ATOM 1503 C C . LEU A 1 188 ? 15.557 -15.685 -25.507 1.00 87.00 188 LEU A C 1
ATOM 1505 O O . LEU A 1 188 ? 14.971 -14.606 -25.408 1.00 87.00 188 LEU A O 1
ATOM 1509 N N . GLY A 1 189 ? 15.239 -16.554 -26.471 1.00 86.69 189 GLY A N 1
ATOM 1510 C CA . GLY A 1 189 ? 14.247 -16.271 -27.516 1.00 86.69 189 GLY A CA 1
ATOM 1511 C C . GLY A 1 189 ? 12.828 -16.022 -26.990 1.00 86.69 189 GLY A C 1
ATOM 1512 O O . GLY A 1 189 ? 12.130 -15.149 -27.506 1.00 86.69 189 GLY A O 1
ATOM 1513 N N . ASP A 1 190 ? 12.420 -16.734 -25.937 1.00 85.38 190 ASP A N 1
ATOM 1514 C CA . ASP A 1 190 ? 11.115 -16.531 -25.297 1.00 85.38 190 ASP A CA 1
ATOM 1515 C C . ASP A 1 190 ? 11.066 -15.166 -24.585 1.00 85.38 190 ASP A C 1
ATOM 1517 O O . ASP A 1 190 ? 10.107 -14.413 -24.748 1.00 85.38 190 ASP A O 1
ATOM 1521 N N . MET A 1 191 ? 12.134 -14.786 -23.872 1.00 83.06 191 MET A N 1
ATOM 1522 C CA . MET A 1 191 ? 12.253 -13.476 -23.215 1.00 83.06 191 MET A CA 1
ATOM 1523 C C . MET A 1 191 ? 12.251 -12.326 -24.230 1.00 83.06 191 MET A C 1
ATOM 1525 O O . MET A 1 191 ? 11.629 -11.289 -24.003 1.00 83.06 191 MET A O 1
ATOM 1529 N N . ALA A 1 192 ? 12.893 -12.520 -25.386 1.00 84.94 192 ALA A N 1
ATOM 1530 C CA . ALA A 1 192 ? 12.880 -11.553 -26.480 1.00 84.94 192 ALA A CA 1
ATOM 1531 C C . ALA A 1 192 ? 11.437 -11.214 -26.903 1.00 84.94 192 ALA A C 1
ATOM 1533 O O . ALA A 1 192 ? 11.082 -10.047 -27.059 1.00 84.94 192 ALA A O 1
ATOM 1534 N N . LYS A 1 193 ? 10.550 -12.213 -26.994 1.00 85.62 193 LYS A N 1
ATOM 1535 C CA . LYS A 1 193 ? 9.132 -11.978 -27.308 1.00 85.62 193 LYS A CA 1
ATOM 1536 C C . LYS A 1 193 ? 8.451 -11.065 -26.280 1.00 85.62 193 LYS A C 1
ATOM 1538 O O . LYS A 1 193 ? 7.705 -10.176 -26.684 1.00 85.62 193 LYS A O 1
ATOM 1543 N N . TYR A 1 194 ? 8.726 -11.249 -24.990 1.00 82.31 194 TYR A N 1
ATOM 1544 C CA . TYR A 1 194 ? 8.182 -10.393 -23.930 1.00 82.31 194 TYR A CA 1
ATOM 1545 C C . TYR A 1 194 ? 8.718 -8.963 -24.004 1.00 82.31 194 TYR A C 1
ATOM 1547 O O . TYR A 1 194 ? 7.932 -8.019 -23.965 1.00 82.31 194 TYR A O 1
ATOM 1555 N N . VAL A 1 195 ? 10.031 -8.786 -24.182 1.00 82.94 195 VAL A N 1
ATOM 1556 C CA . VAL A 1 195 ? 10.633 -7.452 -24.354 1.00 82.94 195 VAL A CA 1
ATOM 1557 C C . VAL A 1 195 ? 10.001 -6.732 -25.542 1.00 82.94 195 VAL A C 1
ATOM 1559 O O . VAL A 1 195 ? 9.619 -5.570 -25.426 1.00 82.94 195 VAL A O 1
ATOM 1562 N N . LYS A 1 196 ? 9.819 -7.434 -26.666 1.00 85.81 196 LYS A N 1
ATOM 1563 C CA . LYS A 1 196 ? 9.144 -6.884 -27.842 1.00 85.81 196 LYS A CA 1
ATOM 1564 C C . LYS A 1 196 ? 7.721 -6.413 -27.517 1.00 85.81 196 LYS A C 1
ATOM 1566 O O . LYS A 1 196 ? 7.390 -5.279 -27.838 1.00 85.81 196 LYS A O 1
ATOM 1571 N N . GLN A 1 197 ? 6.918 -7.233 -26.836 1.00 85.00 197 GLN A N 1
ATOM 1572 C CA . GLN A 1 197 ? 5.549 -6.868 -26.444 1.00 85.00 197 GLN A CA 1
ATOM 1573 C C . GLN A 1 197 ? 5.500 -5.635 -25.534 1.00 85.00 197 GLN A C 1
ATOM 1575 O O . GLN A 1 197 ? 4.646 -4.770 -25.725 1.00 85.00 197 GLN A O 1
ATOM 1580 N N . ILE A 1 198 ? 6.419 -5.537 -24.569 1.00 81.81 198 ILE A N 1
ATOM 1581 C CA . ILE A 1 198 ? 6.528 -4.386 -23.663 1.00 81.81 198 ILE A CA 1
ATOM 1582 C C . ILE A 1 198 ? 6.817 -3.108 -24.457 1.00 81.81 198 ILE A C 1
ATOM 1584 O O . ILE A 1 198 ? 6.176 -2.085 -24.221 1.00 81.81 198 ILE A O 1
ATOM 1588 N N . VAL A 1 199 ? 7.741 -3.165 -25.421 1.00 85.25 199 VAL A N 1
ATOM 1589 C CA . VAL A 1 199 ? 8.099 -1.998 -26.242 1.00 85.25 199 VAL A CA 1
ATOM 1590 C C . VAL A 1 199 ? 6.980 -1.611 -27.201 1.00 85.25 199 VAL A C 1
ATOM 1592 O O . VAL A 1 199 ? 6.663 -0.431 -27.314 1.00 85.25 199 VAL A O 1
ATOM 1595 N N . GLU A 1 200 ? 6.345 -2.587 -27.849 1.00 87.56 200 GLU A N 1
ATOM 1596 C CA . GLU A 1 200 ? 5.193 -2.350 -28.730 1.00 87.56 200 GLU A CA 1
ATOM 1597 C C . GLU A 1 200 ? 3.988 -1.775 -27.970 1.00 87.56 200 GLU A C 1
ATOM 1599 O O . GLU A 1 200 ? 3.182 -1.059 -28.556 1.00 87.56 200 GLU A O 1
ATOM 1604 N N . SER A 1 201 ? 3.890 -2.031 -26.663 1.00 85.56 201 SER A N 1
ATOM 1605 C CA . SER A 1 201 ? 2.817 -1.529 -25.795 1.00 85.56 201 SER A CA 1
ATOM 1606 C C . SER A 1 201 ? 3.229 -0.306 -24.959 1.00 85.56 201 SER A C 1
ATOM 1608 O O . SER A 1 201 ? 2.517 0.052 -24.019 1.00 85.56 201 SER A O 1
ATOM 1610 N N . LYS A 1 202 ? 4.368 0.338 -25.266 1.00 86.12 202 LYS A N 1
ATOM 1611 C CA . LYS A 1 202 ? 4.933 1.455 -24.481 1.00 86.12 202 LYS A CA 1
ATOM 1612 C C . LYS A 1 202 ? 3.911 2.555 -24.217 1.00 86.12 202 LYS A C 1
ATOM 1614 O O . LYS A 1 202 ? 3.743 2.948 -23.068 1.00 86.12 202 LYS A O 1
ATOM 1619 N N . ASP A 1 203 ? 3.248 3.046 -25.260 1.00 87.06 203 ASP A N 1
ATOM 1620 C CA . ASP A 1 203 ? 2.369 4.213 -25.142 1.00 87.06 203 ASP A CA 1
ATOM 1621 C C . ASP A 1 203 ? 1.175 3.921 -24.229 1.00 87.06 203 ASP A C 1
ATOM 1623 O O . ASP A 1 203 ? 0.833 4.741 -23.384 1.00 87.06 203 ASP A O 1
ATOM 1627 N N . MET A 1 204 ? 0.617 2.708 -24.314 1.00 85.25 204 MET A N 1
ATOM 1628 C CA . MET A 1 204 ? -0.432 2.241 -23.406 1.00 85.25 204 MET A CA 1
ATOM 1629 C C . MET A 1 204 ? 0.052 2.230 -21.949 1.00 85.25 204 MET A C 1
ATOM 1631 O O . MET A 1 204 ? -0.661 2.705 -21.067 1.00 85.25 204 MET A O 1
ATOM 1635 N N . TYR A 1 205 ? 1.254 1.705 -21.685 1.00 83.19 205 TYR A N 1
ATOM 1636 C CA . TYR A 1 205 ? 1.819 1.681 -20.333 1.00 83.19 205 TYR A CA 1
ATOM 1637 C C . TYR A 1 205 ? 2.101 3.085 -19.805 1.00 83.19 205 TYR A C 1
ATOM 1639 O O . TYR A 1 205 ? 1.698 3.398 -18.690 1.00 83.19 205 TYR A O 1
ATOM 1647 N N . LEU A 1 206 ? 2.737 3.942 -20.609 1.00 85.38 206 LEU A N 1
ATOM 1648 C CA . LEU A 1 206 ? 3.007 5.324 -20.223 1.00 85.38 206 LEU A CA 1
ATOM 1649 C C . LEU A 1 206 ? 1.711 6.051 -19.877 1.00 85.38 206 LEU A C 1
ATOM 1651 O O . LEU A 1 206 ? 1.624 6.627 -18.801 1.00 85.38 206 LEU A O 1
ATOM 1655 N N . GLN A 1 207 ? 0.679 5.939 -20.712 1.00 84.25 207 GLN A N 1
ATOM 1656 C CA . GLN A 1 207 ? -0.621 6.554 -20.447 1.00 84.25 207 GLN A CA 1
ATOM 1657 C C . GLN A 1 207 ? -1.288 6.011 -19.168 1.00 84.25 207 GLN A C 1
ATOM 1659 O O . GLN A 1 207 ? -1.987 6.748 -18.476 1.00 84.25 207 GLN A O 1
ATOM 1664 N N . ALA A 1 208 ? -1.091 4.732 -18.837 1.00 85.50 208 ALA A N 1
ATOM 1665 C CA . ALA A 1 208 ? -1.637 4.113 -17.626 1.00 85.50 208 ALA A CA 1
ATOM 1666 C C . ALA A 1 208 ? -0.894 4.509 -16.337 1.00 85.50 208 ALA A C 1
ATOM 1668 O O . ALA A 1 208 ? -1.416 4.284 -15.248 1.00 85.50 208 ALA A O 1
ATOM 1669 N N . PHE A 1 209 ? 0.305 5.089 -16.439 1.00 89.50 209 PHE A N 1
ATOM 1670 C CA . PHE A 1 209 ? 1.124 5.478 -15.289 1.00 89.50 209 PHE A CA 1
ATOM 1671 C C . PHE A 1 209 ? 0.929 6.922 -14.827 1.00 89.50 209 PHE A C 1
ATOM 1673 O O . PHE A 1 209 ? 1.562 7.328 -13.856 1.00 89.50 209 PHE A O 1
ATOM 1680 N N . HIS A 1 210 ? 0.055 7.686 -15.480 1.00 93.56 210 HIS A N 1
ATOM 1681 C CA . HIS A 1 210 ? -0.348 9.004 -15.004 1.00 93.56 210 HIS A CA 1
ATOM 1682 C C . HIS A 1 210 ? -1.723 8.929 -14.334 1.00 93.56 210 HIS A C 1
ATOM 1684 O O . HIS A 1 210 ? -2.766 9.163 -14.950 1.00 93.56 210 HIS A O 1
ATOM 1690 N N . ILE A 1 211 ? -1.706 8.551 -13.060 1.00 95.50 211 ILE A N 1
ATOM 1691 C CA . ILE A 1 211 ? -2.899 8.166 -12.300 1.00 95.50 211 ILE A CA 1
ATOM 1692 C C . ILE A 1 211 ? -3.446 9.316 -11.439 1.00 95.50 211 ILE A C 1
ATOM 1694 O O . ILE A 1 211 ? -2.684 10.199 -11.020 1.00 95.50 211 ILE A O 1
ATOM 1698 N N . PRO A 1 212 ? -4.766 9.343 -11.177 1.00 97.19 212 PRO A N 1
ATOM 1699 C CA . PRO A 1 212 ? -5.359 10.257 -10.209 1.00 97.19 212 PRO A CA 1
ATOM 1700 C C . PRO A 1 212 ? -4.986 9.852 -8.769 1.00 97.19 212 PRO A C 1
ATOM 1702 O O . PRO A 1 212 ? -4.423 8.779 -8.551 1.00 97.19 212 PRO A O 1
ATOM 1705 N N . PRO A 1 213 ? -5.304 10.693 -7.769 1.00 97.88 213 PRO A N 1
ATOM 1706 C CA . PRO A 1 213 ? -5.315 10.273 -6.370 1.00 97.88 213 PRO A CA 1
ATOM 1707 C C . PRO A 1 213 ? -6.226 9.059 -6.159 1.00 97.88 213 PRO A C 1
ATOM 1709 O O . PRO A 1 213 ? -7.201 8.868 -6.892 1.00 97.88 213 PRO A O 1
ATOM 1712 N N . ASP A 1 214 ? -5.948 8.277 -5.126 1.00 97.69 214 ASP A N 1
ATOM 1713 C CA . ASP A 1 214 ? -6.688 7.060 -4.806 1.00 97.69 214 ASP A CA 1
ATOM 1714 C C . ASP A 1 214 ? -7.033 6.994 -3.315 1.00 97.69 214 ASP A C 1
ATOM 1716 O O . ASP A 1 214 ? -6.490 7.724 -2.479 1.00 97.69 214 ASP A O 1
ATOM 1720 N N . PHE A 1 215 ? -8.001 6.146 -2.980 1.00 97.88 215 PHE A N 1
ATOM 1721 C CA . PHE A 1 215 ? -8.408 5.919 -1.598 1.00 97.88 215 PHE A CA 1
ATOM 1722 C C . PHE A 1 215 ? -7.430 5.030 -0.825 1.00 97.88 215 PHE A C 1
ATOM 1724 O O . PHE A 1 215 ? -7.498 5.005 0.404 1.00 97.88 215 PHE A O 1
ATOM 1731 N N . ASP A 1 216 ? -6.507 4.354 -1.508 1.00 95.69 216 ASP A N 1
ATOM 1732 C CA . ASP A 1 216 ? -5.556 3.438 -0.890 1.00 95.69 216 ASP A CA 1
ATOM 1733 C C . ASP A 1 216 ? -4.530 4.221 -0.061 1.00 95.69 216 ASP A C 1
ATOM 1735 O O . ASP A 1 216 ? -4.552 4.198 1.174 1.00 95.69 216 ASP A O 1
ATOM 1739 N N . ASP A 1 217 ? -3.714 5.043 -0.720 1.00 97.50 217 ASP A N 1
ATOM 1740 C CA . ASP A 1 217 ? -2.731 5.914 -0.075 1.00 97.50 217 ASP A CA 1
ATOM 1741 C C . ASP A 1 217 ? -3.396 6.933 0.848 1.00 97.50 217 ASP A C 1
ATOM 1743 O O . ASP A 1 217 ? -2.867 7.264 1.915 1.00 97.50 217 ASP A O 1
ATOM 1747 N N . THR A 1 218 ? -4.572 7.430 0.453 1.00 98.50 218 THR A N 1
ATOM 1748 C CA . THR A 1 218 ? -5.315 8.419 1.236 1.00 98.50 218 THR A CA 1
ATOM 1749 C C . THR A 1 218 ? -5.688 7.862 2.604 1.00 98.50 218 THR A C 1
ATOM 1751 O O . THR A 1 218 ? -5.379 8.493 3.616 1.00 98.50 218 THR A O 1
ATOM 1754 N N . PHE A 1 219 ? -6.308 6.683 2.686 1.00 97.94 219 PHE A N 1
ATOM 1755 C CA . PHE A 1 219 ? -6.747 6.160 3.980 1.00 97.94 219 PHE A CA 1
ATOM 1756 C C . PHE A 1 219 ? -5.640 5.457 4.772 1.00 97.94 219 PHE A C 1
ATOM 1758 O O . PHE A 1 219 ? -5.688 5.499 6.004 1.00 97.94 219 PHE A O 1
ATOM 1765 N N . VAL A 1 220 ? -4.581 4.955 4.125 1.00 98.12 220 VAL A N 1
ATOM 1766 C CA . VAL A 1 220 ? -3.341 4.576 4.832 1.00 98.12 220 VAL A CA 1
ATOM 1767 C C . VAL A 1 220 ? -2.720 5.800 5.518 1.00 98.12 220 VAL A C 1
ATOM 1769 O O . VAL A 1 220 ? -2.335 5.732 6.687 1.00 98.12 220 VAL A O 1
ATOM 1772 N N . ASN A 1 221 ? -2.687 6.957 4.848 1.00 98.56 221 ASN A N 1
ATOM 1773 C CA . ASN A 1 221 ? -2.224 8.215 5.440 1.00 98.56 221 ASN A CA 1
ATOM 1774 C C . ASN A 1 221 ? -3.096 8.679 6.618 1.00 98.56 221 ASN A C 1
ATOM 1776 O O . ASN A 1 221 ? -2.560 9.171 7.613 1.00 98.56 221 ASN A O 1
ATOM 1780 N N . ILE A 1 222 ? -4.422 8.513 6.537 1.00 98.44 222 ILE A N 1
ATOM 1781 C CA . ILE A 1 222 ? -5.328 8.797 7.663 1.00 98.44 222 ILE A CA 1
ATOM 1782 C C . ILE A 1 222 ? -5.069 7.845 8.842 1.00 98.44 222 ILE A C 1
ATOM 1784 O O . ILE A 1 222 ? -5.037 8.290 9.994 1.00 98.44 222 ILE A O 1
ATOM 1788 N N . GLY A 1 223 ? -4.826 6.559 8.576 1.00 97.88 223 GLY A N 1
ATOM 1789 C CA . GLY A 1 223 ? -4.425 5.587 9.596 1.00 97.88 223 GLY A CA 1
ATOM 1790 C C . GLY A 1 223 ? -3.129 5.990 10.307 1.00 97.88 223 GLY A C 1
ATOM 1791 O O . GLY A 1 223 ? -3.099 6.086 11.534 1.00 97.88 223 GLY A O 1
ATOM 1792 N N . LEU A 1 224 ? -2.092 6.360 9.550 1.00 98.50 224 LEU A N 1
ATOM 1793 C CA . LEU A 1 224 ? -0.842 6.889 10.106 1.00 98.50 224 LEU A CA 1
ATOM 1794 C C . LEU A 1 224 ? -1.064 8.161 10.944 1.00 98.50 224 LEU A C 1
ATOM 1796 O O . LEU A 1 224 ? -0.524 8.290 12.044 1.00 98.50 224 LEU A O 1
ATOM 1800 N N . GLY A 1 225 ? -1.882 9.094 10.454 1.00 98.44 225 GLY A N 1
ATOM 1801 C CA . GLY A 1 225 ? -2.249 10.300 11.197 1.00 98.44 225 GLY A CA 1
ATOM 1802 C C . GLY A 1 225 ? -2.926 10.000 12.529 1.00 98.44 225 GLY A C 1
ATOM 1803 O O . GLY A 1 225 ? -2.668 10.679 13.520 1.00 98.44 225 GLY A O 1
ATOM 1804 N N . SER A 1 226 ? -3.744 8.949 12.570 1.00 98.12 226 SER A N 1
ATOM 1805 C CA . SER A 1 226 ? -4.434 8.492 13.778 1.00 98.12 226 SER A CA 1
ATOM 1806 C C . SER A 1 226 ? -3.455 7.971 14.832 1.00 98.12 226 SER A C 1
ATOM 1808 O O . SER A 1 226 ? -3.580 8.326 16.005 1.00 98.12 226 SER A O 1
ATOM 1810 N N . LEU A 1 227 ? -2.437 7.205 14.418 1.00 97.19 227 LEU A N 1
ATOM 1811 C CA . LEU A 1 227 ? -1.350 6.757 15.300 1.00 97.19 227 LEU A CA 1
ATOM 1812 C C . LEU A 1 227 ? -0.548 7.949 15.841 1.00 97.19 227 LEU A C 1
ATOM 1814 O O . LEU A 1 227 ? -0.342 8.072 17.049 1.00 97.19 227 LEU A O 1
ATOM 1818 N N . LEU A 1 228 ? -0.155 8.884 14.970 1.00 98.31 228 LEU A N 1
ATOM 1819 C CA . LEU A 1 228 ? 0.553 10.100 15.385 1.00 98.31 228 LEU A CA 1
ATOM 1820 C C . LEU A 1 228 ? -0.288 10.962 16.334 1.00 98.31 228 LEU A C 1
ATOM 1822 O O . LEU A 1 228 ? 0.259 11.548 17.265 1.00 98.31 228 LEU A O 1
ATOM 1826 N N . PHE A 1 229 ? -1.606 11.025 16.137 1.00 98.00 229 PHE A N 1
ATOM 1827 C CA . PHE A 1 229 ? -2.510 11.750 17.025 1.00 98.00 229 PHE A CA 1
ATOM 1828 C C . PHE A 1 229 ? -2.578 11.119 18.419 1.00 98.00 229 PHE A C 1
ATOM 1830 O O . PHE A 1 229 ? -2.499 11.837 19.420 1.00 98.00 229 PHE A O 1
ATOM 1837 N N . GLN A 1 230 ? -2.680 9.789 18.497 1.00 95.75 230 GLN A N 1
ATOM 1838 C CA . GLN A 1 230 ? -2.660 9.055 19.769 1.00 95.75 230 GLN A CA 1
ATOM 1839 C C . GLN A 1 230 ? -1.343 9.261 20.525 1.00 95.75 230 GLN A C 1
ATOM 1841 O O . GLN A 1 230 ? -1.338 9.305 21.753 1.00 95.75 230 GLN A O 1
ATOM 1846 N N . MET A 1 231 ? -0.242 9.442 19.793 1.00 96.06 231 MET A N 1
ATOM 1847 C CA . MET A 1 231 ? 1.108 9.597 20.338 1.00 96.06 231 MET A CA 1
ATOM 1848 C C . MET A 1 231 ? 1.637 11.038 20.253 1.00 96.06 231 MET A C 1
ATOM 1850 O O . MET A 1 231 ? 2.845 11.266 20.329 1.00 96.06 231 MET A O 1
ATOM 1854 N N . LYS A 1 232 ? 0.754 12.035 20.105 1.00 96.75 232 LYS A N 1
ATOM 1855 C CA . LYS A 1 232 ? 1.134 13.433 19.817 1.00 96.75 232 LYS A CA 1
ATOM 1856 C C . LYS A 1 232 ? 1.986 14.101 20.896 1.00 96.75 232 LYS A C 1
ATOM 1858 O O . LYS A 1 232 ? 2.682 15.068 20.608 1.00 96.75 232 LYS A O 1
ATOM 1863 N N . GLU A 1 233 ? 1.924 13.613 22.132 1.00 96.75 233 GLU A N 1
ATOM 1864 C CA . GLU A 1 233 ? 2.789 14.087 23.219 1.00 96.75 233 GLU A CA 1
ATOM 1865 C C . GLU A 1 233 ? 4.225 13.568 23.055 1.00 96.75 233 GLU A C 1
ATOM 1867 O O . GLU A 1 233 ? 5.183 14.287 23.326 1.00 96.75 233 GLU A O 1
ATOM 1872 N N . GLU A 1 234 ? 4.383 12.340 22.554 1.00 96.38 234 GLU A N 1
ATOM 1873 C CA . GLU A 1 234 ? 5.678 11.682 22.369 1.00 96.38 234 GLU A CA 1
ATOM 1874 C C . GLU A 1 234 ? 6.372 12.038 21.049 1.00 96.38 234 GLU A C 1
ATOM 1876 O O . GLU A 1 234 ? 7.605 11.966 20.991 1.00 96.38 234 GLU A O 1
ATOM 1881 N N . PHE A 1 235 ? 5.586 12.384 20.023 1.00 97.75 235 PHE A N 1
ATOM 1882 C CA . PHE A 1 235 ? 6.006 12.687 18.648 1.00 97.75 235 PHE A CA 1
ATOM 1883 C C . PHE A 1 235 ? 5.367 13.991 18.147 1.00 97.75 235 PHE A C 1
ATOM 1885 O O . PHE A 1 235 ? 4.690 14.041 17.117 1.00 97.75 235 PHE A O 1
ATOM 1892 N N . SER A 1 236 ? 5.537 15.066 18.914 1.00 97.81 236 SER A N 1
ATOM 1893 C CA . SER A 1 236 ? 4.835 16.334 18.688 1.00 97.81 236 SER A CA 1
ATOM 1894 C C . SER A 1 236 ? 5.186 17.013 17.362 1.00 97.81 236 SER A C 1
ATOM 1896 O O . SER A 1 236 ? 4.302 17.586 16.720 1.00 97.81 236 SER A O 1
ATOM 1898 N N . ASN A 1 237 ? 6.442 16.925 16.909 1.00 98.38 237 ASN A N 1
ATOM 1899 C CA . ASN A 1 237 ? 6.860 17.525 15.640 1.00 98.38 237 ASN A CA 1
ATOM 1900 C C . ASN A 1 237 ? 6.325 16.725 14.446 1.00 98.38 237 ASN A C 1
ATOM 1902 O O . ASN A 1 237 ? 5.748 17.326 13.535 1.00 98.38 237 ASN A O 1
ATOM 1906 N N . ALA A 1 238 ? 6.434 15.394 14.477 1.00 98.50 238 ALA A N 1
ATOM 1907 C CA . ALA A 1 238 ? 5.836 14.510 13.483 1.00 98.50 238 ALA A CA 1
ATOM 1908 C C . ALA A 1 238 ? 4.317 14.724 13.368 1.00 98.50 238 ALA A C 1
ATOM 1910 O O . ALA A 1 238 ? 3.809 14.947 12.267 1.00 98.50 238 ALA A O 1
ATOM 1911 N N . TRP A 1 239 ? 3.596 14.757 14.495 1.00 98.44 239 TRP A N 1
ATOM 1912 C CA . TRP A 1 239 ? 2.166 15.078 14.507 1.00 98.44 239 TRP A CA 1
ATOM 1913 C C . TRP A 1 239 ? 1.883 16.460 13.902 1.00 98.44 239 TRP A C 1
ATOM 1915 O O . TRP A 1 239 ? 1.024 16.594 13.031 1.00 98.44 239 TRP A O 1
ATOM 1925 N N . SER A 1 240 ? 2.622 17.492 14.317 1.00 98.50 240 SER A N 1
ATOM 1926 C CA . SER A 1 240 ? 2.446 18.861 13.818 1.00 98.50 240 SER A CA 1
ATOM 1927 C C . SER A 1 240 ? 2.646 18.955 12.302 1.00 98.50 240 SER A C 1
ATOM 1929 O O . SER A 1 240 ? 1.837 19.571 11.600 1.00 98.50 240 SER A O 1
ATOM 1931 N N . LEU A 1 241 ? 3.682 18.295 11.771 1.00 98.56 241 LEU A N 1
ATOM 1932 C CA . LEU A 1 241 ? 3.924 18.229 10.333 1.00 98.56 241 LEU A CA 1
ATOM 1933 C C . LEU A 1 241 ? 2.790 17.490 9.618 1.00 98.56 241 LEU A C 1
ATOM 1935 O O . LEU A 1 241 ? 2.252 18.025 8.648 1.00 98.56 241 LEU A O 1
ATOM 1939 N N . TRP A 1 242 ? 2.392 16.310 10.098 1.00 98.56 242 TRP A N 1
ATOM 1940 C CA . TRP A 1 242 ? 1.300 15.550 9.489 1.00 98.56 242 TRP A CA 1
ATOM 1941 C C . TRP A 1 242 ? -0.004 16.359 9.468 1.00 98.56 242 TRP A C 1
ATOM 1943 O O . TRP A 1 242 ? -0.636 16.475 8.419 1.00 98.56 242 TRP A O 1
ATOM 1953 N N . ASN A 1 243 ? -0.363 17.001 10.581 1.00 98.31 243 ASN A N 1
ATOM 1954 C CA . ASN A 1 243 ? -1.571 17.819 10.695 1.00 98.31 243 ASN A CA 1
ATOM 1955 C C . ASN A 1 243 ? -1.528 19.048 9.771 1.00 98.31 243 ASN A C 1
ATOM 1957 O O . ASN A 1 243 ? -2.528 19.404 9.153 1.00 98.31 243 ASN A O 1
ATOM 1961 N N . LYS A 1 244 ? -0.356 19.675 9.602 1.00 97.88 244 LYS A N 1
ATOM 1962 C CA . LYS A 1 244 ? -0.167 20.757 8.622 1.00 97.88 244 LYS A CA 1
ATOM 1963 C C . LYS A 1 244 ? -0.379 20.266 7.188 1.00 97.88 244 LYS A C 1
ATOM 1965 O O . LYS A 1 244 ? -0.937 20.993 6.364 1.00 97.88 244 LYS A O 1
ATOM 1970 N N . LEU A 1 245 ? 0.084 19.058 6.873 1.00 96.81 245 LEU A N 1
ATOM 1971 C CA . LEU A 1 245 ? -0.108 18.456 5.555 1.00 96.81 245 LEU A CA 1
ATOM 1972 C C . LEU A 1 245 ? -1.550 17.993 5.334 1.00 96.81 245 LEU A C 1
ATOM 1974 O O . LEU A 1 245 ? -1.994 18.025 4.193 1.00 96.81 245 LEU A O 1
ATOM 1978 N N . ASN A 1 246 ? -2.298 17.672 6.384 1.00 97.75 246 ASN A N 1
ATOM 1979 C CA . ASN A 1 246 ? -3.660 17.139 6.313 1.00 97.75 246 ASN A CA 1
ATOM 1980 C C . ASN A 1 246 ? -4.658 18.046 7.045 1.00 97.75 246 ASN A C 1
ATOM 1982 O O . ASN A 1 246 ? -5.496 17.593 7.816 1.00 97.75 246 ASN A O 1
ATOM 1986 N N . SER A 1 247 ? -4.574 19.358 6.807 1.00 94.81 247 SER A N 1
ATOM 1987 C CA . SER A 1 247 ? -5.347 20.361 7.555 1.00 94.81 247 SER A CA 1
ATOM 1988 C C . SER A 1 247 ? -6.866 20.293 7.348 1.00 94.81 247 SER A C 1
ATOM 1990 O O . SER A 1 247 ? -7.609 20.971 8.053 1.00 94.81 247 SER A O 1
ATOM 1992 N N . ASN A 1 248 ? -7.334 19.495 6.385 1.00 96.44 248 ASN A N 1
ATOM 1993 C CA . ASN A 1 248 ? -8.746 19.245 6.122 1.00 96.44 248 ASN A CA 1
ATOM 1994 C C . ASN A 1 248 ? -8.977 17.738 5.955 1.00 96.44 248 ASN A C 1
ATOM 1996 O O . ASN A 1 248 ? -9.134 17.234 4.837 1.00 96.44 248 ASN A O 1
ATOM 2000 N N . VAL A 1 249 ? -8.940 17.001 7.064 1.00 96.19 249 VAL A N 1
ATOM 2001 C CA . VAL A 1 249 ? -9.176 15.548 7.066 1.00 96.19 249 VAL A CA 1
ATOM 2002 C C . VAL A 1 249 ? -10.589 15.222 6.579 1.00 96.19 249 VAL A C 1
ATOM 2004 O O . VAL A 1 249 ? -10.761 14.257 5.848 1.00 96.19 249 VAL A O 1
ATOM 2007 N N . THR A 1 250 ? -11.593 16.051 6.881 1.00 92.25 250 THR A N 1
ATOM 2008 C CA . THR A 1 250 ? -12.987 15.788 6.485 1.00 92.25 250 THR A CA 1
ATOM 2009 C C . THR A 1 250 ? -13.186 15.707 4.967 1.00 92.25 250 THR A C 1
ATOM 2011 O O . THR A 1 250 ? -14.054 14.967 4.515 1.00 92.25 250 THR A O 1
ATOM 2014 N N . SER A 1 251 ? -12.330 16.365 4.172 1.00 96.38 251 SER A N 1
ATOM 2015 C CA . SER A 1 251 ? -12.398 16.316 2.701 1.00 96.38 251 SER A CA 1
ATOM 2016 C C . SER A 1 251 ? -12.319 14.911 2.093 1.00 96.38 251 SER A C 1
ATOM 2018 O O . SER A 1 251 ? -12.867 14.699 1.015 1.00 96.38 251 SER A O 1
ATOM 2020 N N . VAL A 1 252 ? -11.676 13.943 2.759 1.00 96.19 252 VAL A N 1
ATOM 2021 C CA . VAL A 1 252 ? -11.565 12.572 2.220 1.00 96.19 252 VAL A CA 1
ATOM 2022 C C . VAL A 1 252 ? -12.883 11.805 2.323 1.00 96.19 252 VAL A C 1
ATOM 2024 O O . VAL A 1 252 ? -13.137 10.905 1.531 1.00 96.19 252 VAL A O 1
ATOM 2027 N N . PHE A 1 253 ? -13.747 12.175 3.272 1.00 94.06 253 PHE A N 1
ATOM 2028 C CA . PHE A 1 253 ? -15.083 11.595 3.406 1.00 94.06 253 PHE A CA 1
ATOM 2029 C C . PHE A 1 253 ? -16.045 12.191 2.377 1.00 94.06 253 PHE A C 1
ATOM 2031 O O . PHE A 1 253 ? -16.898 11.480 1.851 1.00 94.06 253 PHE A O 1
ATOM 2038 N N . ASP A 1 254 ? -15.877 13.472 2.037 1.00 94.31 254 ASP A N 1
ATOM 2039 C CA . ASP A 1 254 ? -16.596 14.086 0.915 1.00 94.31 254 ASP A CA 1
ATOM 2040 C C . ASP A 1 254 ? -16.212 13.416 -0.409 1.00 94.31 254 ASP A C 1
ATOM 2042 O O . ASP A 1 254 ? -17.084 13.103 -1.221 1.00 94.31 254 ASP A O 1
ATOM 2046 N N . ASP A 1 255 ? -14.920 13.124 -0.596 1.00 96.12 255 ASP A N 1
ATOM 2047 C CA . ASP A 1 255 ? -14.444 12.335 -1.732 1.00 96.12 255 ASP A CA 1
ATOM 2048 C C . ASP A 1 255 ? -15.065 10.941 -1.741 1.00 96.12 255 ASP A C 1
ATOM 2050 O O . ASP A 1 255 ? -15.608 10.525 -2.764 1.00 96.12 255 ASP A O 1
ATOM 2054 N N . LEU A 1 256 ? -15.041 10.236 -0.607 1.00 94.38 256 LEU A N 1
ATOM 2055 C CA . LEU A 1 256 ? -15.601 8.890 -0.500 1.00 94.38 256 LEU A CA 1
ATOM 2056 C C . LEU A 1 256 ? -17.062 8.850 -0.957 1.00 94.38 256 LEU A C 1
ATOM 2058 O O . LEU A 1 256 ? -17.431 8.012 -1.776 1.00 94.38 256 LEU A O 1
ATOM 2062 N N . LYS A 1 257 ? -17.873 9.805 -0.495 1.00 92.06 257 LYS A N 1
ATOM 2063 C CA . LYS A 1 257 ? -19.287 9.923 -0.873 1.00 92.06 257 LYS A CA 1
ATOM 2064 C C . LYS A 1 257 ? -19.484 10.236 -2.351 1.00 92.06 257 LYS A C 1
ATOM 2066 O O . LYS A 1 257 ? -20.355 9.641 -2.992 1.00 92.06 257 LYS A O 1
ATOM 2071 N N . LYS A 1 258 ? -18.675 11.158 -2.884 1.00 94.75 258 LYS A N 1
ATOM 2072 C CA . LYS A 1 258 ? -18.739 11.606 -4.279 1.00 94.75 258 LYS A CA 1
ATOM 2073 C C . LYS A 1 258 ? -18.363 10.501 -5.265 1.00 94.75 258 LYS A C 1
ATOM 2075 O O . LYS A 1 258 ? -18.981 10.408 -6.322 1.00 94.75 258 LYS A O 1
ATOM 2080 N N . TYR A 1 259 ? -17.343 9.708 -4.944 1.00 95.94 259 TYR A N 1
ATOM 2081 C CA . TYR A 1 259 ? -16.750 8.744 -5.876 1.00 95.94 259 TYR A CA 1
ATOM 2082 C C . TYR A 1 259 ? -17.199 7.298 -5.657 1.00 95.94 259 TYR A C 1
ATOM 2084 O O . TYR A 1 259 ? -16.909 6.454 -6.501 1.00 95.94 259 TYR A O 1
ATOM 2092 N N . ALA A 1 260 ? -17.934 7.010 -4.578 1.00 94.81 260 ALA A N 1
ATOM 2093 C CA . ALA A 1 260 ? -18.449 5.673 -4.310 1.00 94.81 260 ALA A CA 1
ATOM 2094 C C . ALA A 1 260 ? -19.263 5.105 -5.482 1.00 94.81 260 ALA A C 1
ATOM 2096 O O . ALA A 1 260 ? -20.126 5.767 -6.066 1.00 94.81 260 ALA A O 1
ATOM 2097 N N . TYR A 1 261 ? -19.039 3.823 -5.759 1.00 95.31 261 TYR A N 1
ATOM 2098 C CA . TYR A 1 261 ? -19.831 3.055 -6.704 1.00 95.31 261 TYR A CA 1
ATOM 2099 C C . TYR A 1 261 ? -21.202 2.732 -6.105 1.00 95.31 261 TYR A C 1
ATOM 2101 O O . TYR A 1 261 ? -21.305 2.132 -5.033 1.00 95.31 261 TYR A O 1
ATOM 2109 N N . ARG A 1 262 ? -22.261 3.109 -6.821 1.00 94.94 262 ARG A N 1
ATOM 2110 C CA . ARG A 1 262 ? -23.666 2.928 -6.444 1.00 94.94 262 ARG A CA 1
ATOM 2111 C C . ARG A 1 262 ? -24.386 2.109 -7.513 1.00 94.94 262 ARG A C 1
ATOM 2113 O O . ARG A 1 262 ? -24.959 2.686 -8.440 1.00 94.94 262 ARG A O 1
ATOM 2120 N N . PRO A 1 263 ? -24.377 0.767 -7.405 1.00 94.88 263 PRO A N 1
ATOM 2121 C CA . PRO A 1 263 ? -24.849 -0.140 -8.457 1.00 94.88 263 PRO A CA 1
ATOM 2122 C C . PRO A 1 263 ? -26.320 0.067 -8.841 1.00 94.88 263 PRO A C 1
ATOM 2124 O O . PRO A 1 263 ? -26.703 -0.223 -9.971 1.00 94.88 263 PRO A O 1
ATOM 2127 N N . PHE A 1 264 ? -27.144 0.570 -7.917 1.00 94.81 264 PHE A N 1
ATOM 2128 C CA . PHE A 1 264 ? -28.589 0.746 -8.114 1.00 94.81 264 PHE A CA 1
ATOM 2129 C C . PHE A 1 264 ? -28.998 2.198 -8.383 1.00 94.81 264 PHE A C 1
ATOM 2131 O O . PHE A 1 264 ? -30.185 2.492 -8.543 1.00 94.81 264 PHE A O 1
ATOM 2138 N N . SER A 1 265 ? -28.029 3.115 -8.449 1.00 94.31 265 SER A N 1
ATOM 2139 C CA . SER A 1 265 ? -28.292 4.504 -8.808 1.00 94.31 265 SER A CA 1
ATOM 2140 C C . SER A 1 265 ? -28.732 4.613 -10.270 1.00 94.31 265 SER A C 1
ATOM 2142 O O . SER A 1 265 ? -28.285 3.860 -11.136 1.00 94.31 265 SER A O 1
ATOM 2144 N N . LYS A 1 266 ? -29.586 5.597 -10.568 1.00 94.75 266 LYS A N 1
ATOM 2145 C CA . LYS A 1 266 ? -29.910 5.988 -11.953 1.00 94.75 266 LYS A CA 1
ATOM 2146 C C . LYS A 1 266 ? -28.828 6.869 -12.578 1.00 94.75 266 LYS A C 1
ATOM 2148 O O . LYS A 1 266 ? -28.849 7.085 -13.786 1.00 94.75 266 LYS A O 1
ATOM 2153 N N . ASP A 1 267 ? -27.917 7.391 -11.762 1.00 94.44 267 ASP A N 1
ATOM 2154 C CA . ASP A 1 267 ? -26.816 8.223 -12.218 1.00 94.44 267 ASP A CA 1
ATOM 2155 C C . ASP A 1 267 ? -25.675 7.363 -12.781 1.00 94.44 267 ASP A C 1
ATOM 2157 O O . ASP A 1 267 ? -25.019 6.594 -12.074 1.00 94.44 267 ASP A O 1
ATOM 2161 N N . SER A 1 268 ? -25.430 7.543 -14.080 1.00 91.06 268 SER A N 1
ATOM 2162 C CA . SER A 1 268 ? -24.380 6.854 -14.829 1.00 91.06 268 SER A CA 1
ATOM 2163 C C . SER A 1 268 ? -22.948 7.188 -14.398 1.00 91.06 268 SER A C 1
ATOM 2165 O O . SER A 1 268 ? -22.016 6.476 -14.782 1.00 91.06 268 SER A O 1
ATOM 2167 N N . LEU A 1 269 ? -22.754 8.265 -13.628 1.00 92.12 269 LEU A N 1
ATOM 2168 C CA . LEU A 1 269 ? -21.443 8.655 -13.107 1.00 92.12 269 LEU A CA 1
ATOM 2169 C C . LEU A 1 269 ? -20.989 7.772 -11.946 1.00 92.12 269 LEU A C 1
ATOM 2171 O O . LEU A 1 269 ? -19.786 7.607 -11.759 1.00 92.12 269 LEU A O 1
ATOM 2175 N N . VAL A 1 270 ? -21.937 7.188 -11.209 1.00 93.19 270 VAL A N 1
ATOM 2176 C CA . VAL A 1 270 ? -21.668 6.383 -10.009 1.00 93.19 270 VAL A CA 1
ATOM 2177 C C . VAL A 1 270 ? -22.100 4.925 -10.153 1.00 93.19 270 VAL A C 1
ATOM 2179 O O . VAL A 1 270 ? -21.701 4.106 -9.338 1.00 93.19 270 VAL A O 1
ATOM 2182 N N . ASN A 1 271 ? -22.875 4.554 -11.179 1.00 94.88 271 ASN A N 1
ATOM 2183 C CA . ASN A 1 271 ? -23.346 3.173 -11.377 1.00 94.88 271 ASN A CA 1
ATOM 2184 C C . ASN A 1 271 ? -22.545 2.357 -12.415 1.00 94.88 271 ASN A C 1
ATOM 2186 O O . ASN A 1 271 ? -22.964 1.263 -12.797 1.00 94.88 271 ASN A O 1
ATOM 2190 N N . TYR A 1 272 ? -21.384 2.852 -12.850 1.00 93.62 272 TYR A N 1
ATOM 2191 C CA . TYR A 1 272 ? -20.528 2.196 -13.841 1.00 93.62 272 TYR A CA 1
ATOM 2192 C C . TYR A 1 272 ? -19.221 1.702 -13.203 1.00 93.62 272 TYR A C 1
ATOM 2194 O O . TYR A 1 272 ? -18.503 2.487 -12.589 1.00 93.62 272 TYR A O 1
ATOM 2202 N N . ILE A 1 273 ? -18.902 0.414 -13.367 1.00 95.50 273 ILE A N 1
ATOM 2203 C CA . ILE A 1 273 ? -17.717 -0.233 -12.780 1.00 95.50 273 ILE A CA 1
ATOM 2204 C C . ILE A 1 273 ? -17.048 -1.164 -13.790 1.00 95.50 273 ILE A C 1
ATOM 2206 O O . ILE A 1 273 ? -17.678 -1.598 -14.759 1.00 95.50 273 ILE A O 1
ATOM 2210 N N . ASP A 1 274 ? -15.772 -1.476 -13.582 1.00 95.06 274 ASP A N 1
ATOM 2211 C CA . ASP A 1 274 ? -15.057 -2.376 -14.472 1.00 95.06 274 ASP A CA 1
ATOM 2212 C C . ASP A 1 274 ? -15.598 -3.824 -14.404 1.00 95.06 274 ASP A C 1
ATOM 2214 O O . ASP A 1 274 ? -16.078 -4.283 -13.357 1.00 95.06 274 ASP A O 1
ATOM 2218 N N . PRO A 1 275 ? -15.502 -4.591 -15.508 1.00 95.62 275 PRO A N 1
ATOM 2219 C CA . PRO A 1 275 ? -16.046 -5.944 -15.560 1.00 95.62 275 PRO A CA 1
ATOM 2220 C C . PRO A 1 275 ? -15.453 -6.910 -14.531 1.00 95.62 275 PRO A C 1
ATOM 2222 O O . PRO A 1 275 ? -16.145 -7.846 -14.133 1.00 95.62 275 PRO A O 1
ATOM 2225 N N . ARG A 1 276 ? -14.198 -6.724 -14.094 1.00 94.56 276 ARG A N 1
ATOM 2226 C CA . ARG A 1 276 ? -13.560 -7.625 -13.118 1.00 94.56 276 ARG A CA 1
ATOM 2227 C C . ARG A 1 276 ? -14.167 -7.410 -11.741 1.00 94.56 276 ARG A C 1
ATOM 2229 O O . ARG A 1 276 ? -14.543 -8.396 -11.104 1.00 94.56 276 ARG A O 1
ATOM 2236 N N . SER A 1 277 ? -14.339 -6.149 -11.332 1.00 95.12 277 SER A N 1
ATOM 2237 C CA . SER A 1 277 ? -15.032 -5.812 -10.090 1.00 95.12 277 SER A CA 1
ATOM 2238 C C . SER A 1 277 ? -16.471 -6.311 -10.084 1.00 95.12 277 SER A C 1
ATOM 2240 O O . SER A 1 277 ? -16.882 -6.992 -9.143 1.00 95.12 277 SER A O 1
ATOM 2242 N N . TYR A 1 278 ? -17.224 -6.071 -11.161 1.00 95.38 278 TYR A N 1
ATOM 2243 C CA . TYR A 1 278 ? -18.577 -6.619 -11.272 1.00 95.38 278 TYR A CA 1
ATOM 2244 C C . TYR A 1 278 ? -18.575 -8.148 -11.172 1.00 95.38 278 TYR A C 1
ATOM 2246 O O . TYR A 1 278 ? -19.353 -8.722 -10.410 1.00 95.38 278 TYR A O 1
ATOM 2254 N N . TYR A 1 279 ? -17.684 -8.819 -11.907 1.00 95.81 279 TYR A N 1
ATOM 2255 C CA . TYR A 1 279 ? -17.660 -10.274 -11.957 1.00 95.81 279 TYR A CA 1
ATOM 2256 C C . TYR A 1 279 ? -17.474 -10.891 -10.570 1.00 95.81 279 TYR A C 1
ATOM 2258 O O . TYR A 1 279 ? -18.240 -11.793 -10.228 1.00 95.81 279 TYR A O 1
ATOM 2266 N N . TYR A 1 280 ? -16.522 -10.423 -9.757 1.00 93.88 280 TYR A N 1
ATOM 2267 C CA . TYR A 1 280 ? -16.316 -11.020 -8.432 1.00 93.88 280 TYR A CA 1
ATOM 2268 C C . TYR A 1 280 ? -17.435 -10.663 -7.437 1.00 93.88 280 TYR A C 1
ATOM 2270 O O . TYR A 1 280 ? -17.758 -11.481 -6.578 1.00 93.88 280 TYR A O 1
ATOM 2278 N N . MET A 1 281 ? -18.069 -9.491 -7.570 1.00 94.06 281 MET A N 1
ATOM 2279 C CA . MET A 1 281 ? -19.126 -9.037 -6.654 1.00 94.06 281 MET A CA 1
ATOM 2280 C C . MET A 1 281 ? -20.545 -9.436 -7.062 1.00 94.06 281 MET A C 1
ATOM 2282 O O . MET A 1 281 ? -21.458 -9.261 -6.259 1.00 94.06 281 MET A O 1
ATOM 2286 N N . ARG A 1 282 ? -20.777 -9.950 -8.276 1.00 95.38 282 ARG A N 1
ATOM 2287 C CA . ARG A 1 282 ? -22.129 -10.094 -8.855 1.00 95.38 282 ARG A CA 1
ATOM 2288 C C . ARG A 1 282 ? -23.158 -10.741 -7.922 1.00 95.38 282 ARG A C 1
ATOM 2290 O O . ARG A 1 282 ? -24.245 -10.211 -7.777 1.00 95.38 282 ARG A O 1
ATOM 2297 N N . TYR A 1 283 ? -22.799 -11.813 -7.210 1.00 94.56 283 TYR A N 1
ATOM 2298 C CA . TYR A 1 283 ? -23.732 -12.487 -6.299 1.00 94.56 283 TYR A CA 1
ATOM 2299 C C . TYR A 1 283 ? -24.063 -11.650 -5.060 1.00 94.56 283 TYR A C 1
ATOM 2301 O O . TYR A 1 283 ? -25.188 -11.696 -4.568 1.00 94.56 283 TYR A O 1
ATOM 2309 N N . PHE A 1 284 ? -23.097 -10.875 -4.562 1.00 91.69 284 PHE A N 1
ATOM 2310 C CA . PHE A 1 284 ? -23.332 -9.908 -3.495 1.00 91.69 284 PHE A CA 1
ATOM 2311 C C . PHE A 1 284 ? -24.269 -8.791 -3.976 1.00 91.69 284 PHE A C 1
ATOM 2313 O O . PHE A 1 284 ? -25.224 -8.455 -3.275 1.00 91.69 284 PHE A O 1
ATOM 2320 N N . LEU A 1 285 ? -24.055 -8.282 -5.194 1.00 93.38 285 LEU A N 1
ATOM 2321 C CA . LEU A 1 285 ? -24.908 -7.260 -5.805 1.00 93.38 285 LEU A CA 1
ATOM 2322 C C . LEU A 1 285 ? -26.333 -7.777 -6.051 1.00 93.38 285 LEU A C 1
ATOM 2324 O O . LEU A 1 285 ? -27.289 -7.103 -5.679 1.00 93.38 285 LEU A O 1
ATOM 2328 N N . ASP A 1 286 ? -26.492 -8.986 -6.592 1.00 95.38 286 ASP A N 1
ATOM 2329 C CA . ASP A 1 286 ? -27.800 -9.613 -6.821 1.00 95.38 286 ASP A CA 1
ATOM 2330 C C . ASP A 1 286 ? -28.564 -9.801 -5.502 1.00 95.38 286 ASP A C 1
ATOM 2332 O O . ASP A 1 286 ? -29.758 -9.505 -5.410 1.00 95.38 286 ASP A O 1
ATOM 2336 N N . ALA A 1 287 ? -27.871 -10.251 -4.450 1.00 93.50 287 ALA A N 1
ATOM 2337 C CA . ALA A 1 287 ? -28.461 -10.423 -3.127 1.00 93.50 287 ALA A CA 1
ATOM 2338 C C . ALA A 1 287 ? -28.891 -9.088 -2.500 1.00 93.50 287 ALA A C 1
ATOM 2340 O O . ALA A 1 287 ? -29.944 -9.027 -1.860 1.00 93.50 287 ALA A O 1
ATOM 2341 N N . ALA A 1 288 ? -28.102 -8.027 -2.679 1.00 91.62 288 ALA A N 1
ATOM 2342 C CA . ALA A 1 288 ? -28.444 -6.691 -2.206 1.00 91.62 288 ALA A CA 1
ATOM 2343 C C . ALA A 1 288 ? -29.626 -6.093 -2.983 1.00 91.62 288 ALA A C 1
ATOM 2345 O O . ALA A 1 288 ? -30.560 -5.569 -2.372 1.00 91.62 288 ALA A O 1
ATOM 2346 N N . ALA A 1 289 ? -29.644 -6.265 -4.309 1.00 94.06 289 ALA A N 1
ATOM 2347 C CA . ALA A 1 289 ? -30.740 -5.841 -5.176 1.00 94.06 289 ALA A CA 1
ATOM 2348 C C . ALA A 1 289 ? -32.059 -6.523 -4.788 1.00 94.06 289 ALA A C 1
ATOM 2350 O O . ALA A 1 289 ? -33.080 -5.859 -4.619 1.00 94.06 289 ALA A O 1
ATOM 2351 N N . ALA A 1 290 ? -32.031 -7.844 -4.573 1.00 96.38 290 ALA A N 1
ATOM 2352 C CA . ALA A 1 290 ? -33.202 -8.622 -4.165 1.00 96.38 290 ALA A CA 1
ATOM 2353 C C . ALA A 1 290 ? -33.771 -8.185 -2.803 1.00 96.38 290 ALA A C 1
ATOM 2355 O O . ALA A 1 290 ? -34.965 -8.344 -2.550 1.00 96.38 290 ALA A O 1
ATOM 2356 N N . LYS A 1 291 ? -32.928 -7.623 -1.931 1.00 95.12 291 LYS A N 1
ATOM 2357 C CA . LYS A 1 291 ? -33.316 -7.074 -0.625 1.00 95.12 291 LYS A CA 1
ATOM 2358 C C . LYS A 1 291 ? -33.699 -5.592 -0.676 1.00 95.12 291 LYS A C 1
ATOM 2360 O O . LYS A 1 291 ? -34.046 -5.039 0.363 1.00 95.12 291 LYS A O 1
ATOM 2365 N N . GLY A 1 292 ? -33.614 -4.945 -1.842 1.00 91.94 292 GLY A N 1
ATOM 2366 C CA . GLY A 1 292 ? -33.830 -3.504 -1.979 1.00 91.94 292 GLY A CA 1
ATOM 2367 C C . GLY A 1 292 ? -32.844 -2.668 -1.159 1.00 91.94 292 GLY A C 1
ATOM 2368 O O . GLY A 1 292 ? -33.217 -1.607 -0.667 1.00 91.94 292 GLY A O 1
ATOM 2369 N N . GLN A 1 293 ? -31.620 -3.166 -0.952 1.00 88.56 293 GLN A N 1
ATOM 2370 C CA . GLN A 1 293 ? -30.590 -2.443 -0.208 1.00 88.56 293 GLN A CA 1
ATOM 2371 C C . GLN A 1 293 ? -30.021 -1.306 -1.055 1.00 88.56 293 GLN A C 1
ATOM 2373 O O . GLN A 1 293 ? -29.718 -1.504 -2.229 1.00 88.56 293 GLN A O 1
ATOM 2378 N N . ASP A 1 294 ? -29.829 -0.142 -0.441 1.00 85.50 294 ASP A N 1
ATOM 2379 C CA . ASP A 1 294 ? -29.000 0.913 -1.017 1.00 85.50 294 ASP A CA 1
ATOM 2380 C C . ASP A 1 294 ? -27.528 0.615 -0.709 1.00 85.50 294 ASP A C 1
ATOM 2382 O O . ASP A 1 294 ? -27.181 0.291 0.430 1.00 85.50 294 ASP A O 1
ATOM 2386 N N . LEU A 1 295 ? -26.676 0.658 -1.733 1.00 88.19 295 LEU A N 1
ATOM 2387 C CA . LEU A 1 295 ? -25.262 0.307 -1.628 1.00 88.19 295 LEU A CA 1
ATOM 2388 C C . LEU A 1 295 ? -24.384 1.455 -2.116 1.00 88.19 295 LEU A C 1
ATOM 2390 O O . LEU A 1 295 ? -24.565 1.960 -3.224 1.00 88.19 295 LEU A O 1
ATOM 2394 N N . ALA A 1 296 ? -23.360 1.757 -1.324 1.00 90.31 296 ALA A N 1
ATOM 2395 C CA . ALA A 1 296 ? -22.226 2.584 -1.700 1.00 90.31 296 ALA A CA 1
ATOM 2396 C C . ALA A 1 296 ? -20.944 1.784 -1.438 1.00 90.31 296 ALA A C 1
ATOM 2398 O O . ALA A 1 296 ? -20.686 1.366 -0.309 1.00 90.31 296 ALA A O 1
ATOM 2399 N N . LEU A 1 297 ? -20.171 1.520 -2.491 1.00 91.94 297 LEU A N 1
ATOM 2400 C CA . LEU A 1 297 ? -18.930 0.751 -2.422 1.00 91.94 297 LEU A CA 1
ATOM 2401 C C . LEU A 1 297 ? -17.734 1.650 -2.713 1.00 91.94 297 LEU A C 1
ATOM 2403 O O . LEU A 1 297 ? -17.764 2.465 -3.635 1.00 91.94 297 LEU A O 1
ATOM 2407 N N . VAL A 1 298 ? -16.672 1.475 -1.932 1.00 93.31 298 VAL A N 1
ATOM 2408 C CA . VAL A 1 298 ? -15.428 2.224 -2.097 1.00 93.31 298 VAL A CA 1
ATOM 2409 C C . VAL A 1 298 ? -14.766 1.827 -3.409 1.00 93.31 298 VAL A C 1
ATOM 2411 O O . VAL A 1 298 ? -14.555 0.647 -3.681 1.00 93.31 298 VAL A O 1
ATOM 2414 N N . THR A 1 299 ? -14.449 2.815 -4.231 1.00 95.75 299 THR A N 1
ATOM 2415 C CA . THR A 1 299 ? -13.690 2.61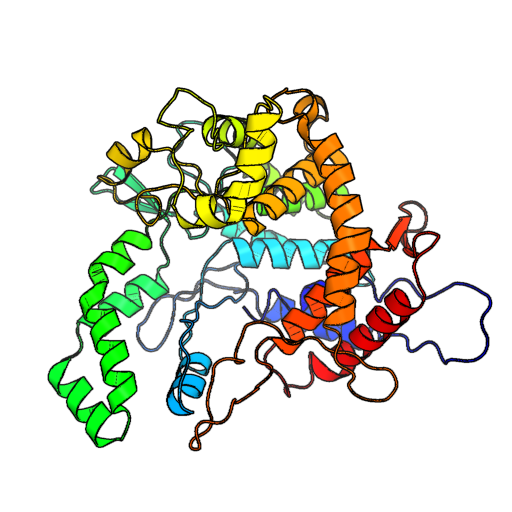5 -5.463 1.00 95.75 299 THR A CA 1
ATOM 2416 C C . THR A 1 299 ? -12.194 2.807 -5.219 1.00 95.75 299 THR A C 1
ATOM 2418 O O . THR A 1 299 ? -11.798 3.235 -4.142 1.00 95.75 299 THR A O 1
ATOM 2421 N N . THR A 1 300 ? -11.333 2.513 -6.191 1.00 96.75 300 THR A N 1
ATOM 2422 C CA . THR A 1 300 ? -9.897 2.806 -6.060 1.00 96.75 300 THR A CA 1
ATOM 2423 C C . THR A 1 300 ? -9.617 4.291 -6.244 1.00 96.75 300 THR A C 1
ATOM 2425 O O . THR A 1 300 ? -8.999 4.914 -5.387 1.00 96.75 300 THR A O 1
ATOM 2428 N N . TRP A 1 301 ? -10.093 4.879 -7.340 1.00 97.38 301 TRP A N 1
ATOM 2429 C CA . TRP A 1 301 ? -9.665 6.213 -7.762 1.00 97.38 301 TRP A CA 1
ATOM 2430 C C . TRP A 1 301 ? -10.590 7.319 -7.257 1.00 97.38 301 TRP A C 1
ATOM 2432 O O . TRP A 1 301 ? -11.815 7.177 -7.305 1.00 97.38 301 TRP A O 1
ATOM 2442 N N . ILE A 1 302 ? -10.003 8.450 -6.863 1.00 97.50 302 ILE A N 1
ATOM 2443 C CA . ILE A 1 302 ? -10.683 9.716 -6.549 1.00 97.50 302 ILE A CA 1
ATOM 2444 C C . ILE A 1 302 ? -10.862 10.489 -7.865 1.00 97.50 302 ILE A C 1
ATOM 2446 O O . ILE A 1 302 ? -10.241 11.525 -8.104 1.00 97.50 302 ILE A O 1
ATOM 2450 N N . GLN A 1 303 ? -11.648 9.905 -8.770 1.00 96.62 303 GLN A N 1
ATOM 2451 C CA . GLN A 1 303 ? -11.992 10.460 -10.077 1.00 96.62 303 GLN A CA 1
ATOM 2452 C C . GLN A 1 303 ? -13.290 9.803 -10.566 1.00 96.62 303 GLN A C 1
ATOM 2454 O O . GLN A 1 303 ? -13.469 8.589 -10.433 1.00 96.62 303 GLN A O 1
ATOM 2459 N N . ASN A 1 304 ? -14.200 10.581 -11.152 1.00 95.25 304 ASN A N 1
ATOM 2460 C CA . ASN A 1 304 ? -15.391 10.048 -11.824 1.00 95.25 304 ASN A CA 1
ATOM 2461 C C . ASN A 1 304 ? -15.257 10.129 -13.357 1.00 95.25 304 ASN A C 1
ATOM 2463 O O . ASN A 1 304 ? -14.269 10.622 -13.901 1.00 95.25 304 ASN A O 1
ATOM 2467 N N . ARG A 1 305 ? -16.257 9.624 -14.089 1.00 92.50 305 ARG A N 1
ATOM 2468 C CA . ARG A 1 305 ? -16.215 9.591 -15.563 1.00 92.50 305 ARG A CA 1
ATOM 2469 C C . ARG A 1 305 ? -16.276 10.968 -16.224 1.00 92.50 305 ARG A C 1
ATOM 2471 O O . ARG A 1 305 ? -15.766 11.113 -17.330 1.00 92.50 305 ARG A O 1
ATOM 2478 N N . GLU A 1 306 ? -16.913 11.943 -15.588 1.00 94.44 306 GLU A N 1
ATOM 2479 C CA . GLU A 1 306 ? -16.967 13.317 -16.094 1.00 94.44 306 GLU A CA 1
ATOM 2480 C C . GLU A 1 306 ? -15.586 13.972 -15.984 1.00 94.44 306 GLU A C 1
ATOM 2482 O O . GLU A 1 306 ? -15.051 14.489 -16.964 1.00 94.44 306 GLU A O 1
ATOM 2487 N N . GLU A 1 307 ? -14.953 13.851 -14.820 1.00 95.62 307 GLU A N 1
ATOM 2488 C CA . GLU A 1 307 ? -13.602 14.349 -14.571 1.00 95.62 307 GLU A CA 1
ATOM 2489 C C . GLU A 1 307 ? -12.592 13.685 -15.499 1.00 95.62 307 GLU A C 1
ATOM 2491 O O . GLU A 1 307 ? -11.825 14.393 -16.148 1.00 95.62 307 GLU A O 1
ATOM 2496 N N . LEU A 1 308 ? -12.671 12.361 -15.674 1.00 94.06 308 LEU A N 1
ATOM 2497 C CA . LEU A 1 308 ? -11.838 11.607 -16.614 1.00 94.06 308 LEU A CA 1
ATOM 2498 C C . LEU A 1 308 ? -11.825 12.225 -18.022 1.00 94.06 308 LEU A C 1
ATOM 2500 O O . LEU A 1 308 ? -10.763 12.323 -18.637 1.00 94.06 308 LEU A O 1
ATOM 2504 N N . GLN A 1 309 ? -12.976 12.662 -18.548 1.00 92.25 309 GLN A N 1
ATOM 2505 C CA . GLN A 1 309 ? -13.045 13.264 -19.889 1.00 92.25 309 GLN A CA 1
ATOM 2506 C C . GLN A 1 309 ? -12.226 14.554 -19.988 1.00 92.25 309 GLN A C 1
ATOM 2508 O O . GLN A 1 309 ? -11.639 14.837 -21.029 1.00 92.25 309 GLN A O 1
ATOM 2513 N N . THR A 1 310 ? -12.172 15.330 -18.907 1.00 94.69 310 THR A N 1
ATOM 2514 C CA . THR A 1 310 ? -11.454 16.610 -18.879 1.00 94.69 310 THR A CA 1
ATOM 2515 C C . THR A 1 310 ? -9.996 16.472 -18.445 1.00 94.69 310 THR A C 1
ATOM 2517 O O . THR A 1 310 ? -9.137 17.211 -18.925 1.00 94.69 310 THR A O 1
ATOM 2520 N N . GLU A 1 311 ? -9.697 15.534 -17.550 1.00 95.56 311 GLU A N 1
ATOM 2521 C CA . GLU A 1 311 ? -8.376 15.350 -16.946 1.00 95.56 311 GLU A CA 1
ATOM 2522 C C . GLU A 1 311 ? -7.470 14.452 -17.788 1.00 95.56 311 GLU A C 1
ATOM 2524 O O . GLU A 1 311 ? -6.260 14.677 -17.809 1.00 95.56 311 GLU A O 1
ATOM 2529 N N . SER A 1 312 ? -8.031 13.531 -18.580 1.00 94.00 312 SER A N 1
ATOM 2530 C CA . SER A 1 312 ? -7.251 12.730 -19.537 1.00 94.00 312 SER A CA 1
ATOM 2531 C C . SER A 1 312 ? -6.563 13.603 -20.591 1.00 94.00 312 SER A C 1
ATOM 2533 O O . SER A 1 312 ? -5.421 13.339 -20.959 1.00 94.00 312 SER A O 1
ATOM 2535 N N . LEU A 1 313 ? -7.193 14.713 -21.000 1.00 93.38 313 LEU A N 1
ATOM 2536 C CA . LEU A 1 313 ? -6.585 15.731 -21.873 1.00 93.38 313 LEU A CA 1
ATOM 2537 C C . LEU A 1 313 ? -5.400 16.455 -21.215 1.00 93.38 313 LEU A C 1
ATOM 2539 O O . LEU A 1 313 ? -4.574 17.046 -21.905 1.00 93.38 313 LEU A O 1
ATOM 2543 N N . LYS A 1 314 ? -5.319 16.406 -19.884 1.00 94.81 314 LYS A N 1
ATOM 2544 C CA . LYS A 1 314 ? -4.218 16.935 -19.069 1.00 94.81 314 LYS A CA 1
ATOM 2545 C C . LYS A 1 314 ? -3.261 15.828 -18.623 1.00 94.81 314 LYS A C 1
ATOM 2547 O O . LYS A 1 314 ? -2.422 16.056 -17.754 1.00 94.81 314 LYS A O 1
ATOM 2552 N N . GLY A 1 315 ? -3.405 14.635 -19.198 1.00 92.00 315 GLY A N 1
ATOM 2553 C CA . GLY A 1 315 ? -2.564 13.479 -18.939 1.00 92.00 315 GLY A CA 1
ATOM 2554 C C . GLY A 1 315 ? -2.895 12.709 -17.667 1.00 92.00 315 GLY A C 1
ATOM 2555 O O . GLY A 1 315 ? -2.109 11.847 -17.332 1.00 92.00 315 GLY A O 1
ATOM 2556 N N . VAL A 1 316 ? -3.998 12.969 -16.953 1.00 94.94 316 VAL A N 1
ATOM 2557 C CA . VAL A 1 316 ? -4.370 12.212 -15.738 1.00 94.94 316 VAL A CA 1
ATOM 2558 C C . VAL A 1 316 ? -5.622 11.384 -15.987 1.00 94.94 316 VAL A C 1
ATOM 2560 O O . VAL A 1 316 ? -6.673 11.926 -16.325 1.00 94.94 316 VAL A O 1
ATOM 2563 N N . GLN A 1 317 ? -5.540 10.071 -15.790 1.00 93.81 317 GLN A N 1
ATOM 2564 C CA . GLN A 1 317 ? -6.670 9.182 -16.050 1.00 93.81 317 GLN A CA 1
ATOM 2565 C C . GLN A 1 317 ? -6.677 7.940 -15.161 1.00 93.81 317 GLN A C 1
ATOM 2567 O O . GLN A 1 317 ? -5.636 7.359 -14.858 1.00 93.81 317 GLN A O 1
ATOM 2572 N N . MET A 1 318 ? -7.877 7.485 -14.804 1.00 93.12 318 MET A N 1
ATOM 2573 C CA . MET A 1 318 ? -8.077 6.130 -14.297 1.00 93.12 318 MET A CA 1
ATOM 2574 C C . MET A 1 318 ? -7.551 5.096 -15.307 1.00 93.12 318 MET A C 1
ATOM 2576 O O . MET A 1 318 ? -7.898 5.171 -16.494 1.00 93.12 318 MET A O 1
ATOM 2580 N N . PRO A 1 319 ? -6.789 4.082 -14.863 1.00 88.88 319 PRO A N 1
ATOM 2581 C CA . PRO A 1 319 ? -6.465 2.932 -15.693 1.00 88.88 319 PRO A CA 1
ATOM 2582 C C . PRO A 1 319 ? -7.720 2.332 -16.337 1.00 88.88 319 PRO A C 1
ATOM 2584 O O . PRO A 1 319 ? -8.755 2.169 -15.696 1.00 88.88 319 PRO A O 1
ATOM 2587 N N . PHE A 1 320 ? -7.633 2.012 -17.630 1.00 87.50 320 PHE A N 1
ATOM 2588 C CA . PHE A 1 320 ? -8.742 1.473 -18.433 1.00 87.50 320 PHE A CA 1
ATOM 2589 C C . PHE A 1 320 ? -9.994 2.366 -18.532 1.00 87.50 320 PHE A C 1
ATOM 2591 O O . PHE A 1 320 ? -11.027 1.895 -19.009 1.00 87.50 320 PHE A O 1
ATOM 2598 N N . ASN A 1 321 ? -9.913 3.649 -18.155 1.00 91.44 321 ASN A N 1
ATOM 2599 C CA . ASN A 1 321 ? -11.007 4.626 -18.260 1.00 91.44 321 ASN A CA 1
ATOM 2600 C C . ASN A 1 321 ? -12.269 4.257 -17.459 1.00 91.44 321 ASN A C 1
ATOM 2602 O O . ASN A 1 321 ? -13.379 4.688 -17.787 1.00 91.44 321 ASN A O 1
ATOM 2606 N N . VAL A 1 322 ? -12.114 3.443 -16.417 1.00 93.19 322 VAL A N 1
ATOM 2607 C CA . VAL A 1 322 ? -13.205 2.991 -15.556 1.00 93.19 322 VAL A CA 1
ATOM 2608 C C . VAL A 1 322 ? -12.677 2.753 -14.149 1.00 93.19 322 VAL A C 1
ATOM 2610 O O . VAL A 1 322 ? -11.552 2.294 -13.974 1.00 93.19 322 VAL A O 1
ATOM 2613 N N . ASN A 1 323 ? -13.490 3.077 -13.146 1.00 94.50 323 ASN A N 1
ATOM 2614 C CA . ASN A 1 323 ? -13.128 2.812 -11.763 1.00 94.50 323 ASN A CA 1
ATOM 2615 C C . ASN A 1 323 ? -13.340 1.330 -11.418 1.00 94.50 323 ASN A C 1
ATOM 2617 O O . ASN A 1 323 ? -14.074 0.607 -12.099 1.00 94.50 323 ASN A O 1
ATOM 2621 N N . ASN A 1 324 ? -12.710 0.883 -10.345 1.00 96.19 324 ASN A N 1
ATOM 2622 C CA . ASN A 1 324 ? -12.803 -0.482 -9.851 1.00 96.19 324 ASN A CA 1
ATOM 2623 C C . ASN A 1 324 ? -13.053 -0.465 -8.341 1.00 96.19 324 ASN A C 1
ATOM 2625 O O . ASN A 1 324 ? -12.691 0.487 -7.653 1.00 96.19 324 ASN A O 1
ATOM 2629 N N . VAL A 1 325 ? -13.690 -1.515 -7.835 1.00 95.31 325 VAL A N 1
ATOM 2630 C CA . VAL A 1 325 ? -13.746 -1.817 -6.400 1.00 95.31 325 VAL A CA 1
ATOM 2631 C C . VAL A 1 325 ? -12.650 -2.836 -6.141 1.00 95.31 325 VAL A C 1
ATOM 2633 O O . VAL A 1 325 ? -12.699 -3.947 -6.675 1.00 95.31 325 VAL A O 1
ATOM 2636 N N . ASP A 1 326 ? -11.646 -2.426 -5.378 1.00 93.25 326 ASP A N 1
ATOM 2637 C CA . ASP A 1 326 ? -10.550 -3.277 -4.930 1.00 93.25 326 ASP A CA 1
ATOM 2638 C C . ASP A 1 326 ? -10.719 -3.569 -3.433 1.00 93.25 326 ASP A C 1
ATOM 2640 O O . ASP A 1 326 ? -10.971 -2.666 -2.631 1.00 93.25 326 ASP A O 1
ATOM 2644 N N . ILE A 1 327 ? -10.608 -4.842 -3.055 1.00 88.19 327 ILE A N 1
ATOM 2645 C CA . ILE A 1 327 ? -10.823 -5.289 -1.677 1.00 88.19 327 ILE A CA 1
ATOM 2646 C C . ILE A 1 327 ? -9.730 -4.755 -0.740 1.00 88.19 327 ILE A C 1
ATOM 2648 O O . ILE A 1 327 ? -10.045 -4.430 0.407 1.00 88.19 327 ILE A O 1
ATOM 2652 N N . THR A 1 328 ? -8.479 -4.619 -1.192 1.00 89.56 328 THR A N 1
ATOM 2653 C CA . THR A 1 328 ? -7.401 -4.062 -0.358 1.00 89.56 328 THR A CA 1
ATOM 2654 C C . THR A 1 328 ? -7.614 -2.574 -0.130 1.00 89.56 328 THR A C 1
ATOM 2656 O O . THR A 1 328 ? -7.474 -2.112 1.000 1.00 89.56 328 THR A O 1
ATOM 2659 N N . VAL A 1 329 ? -8.082 -1.843 -1.146 1.00 94.38 329 VAL A N 1
ATOM 2660 C CA . VAL A 1 329 ? -8.455 -0.427 -0.995 1.00 94.38 329 VAL A CA 1
ATOM 2661 C C . VAL A 1 329 ? -9.645 -0.266 -0.048 1.00 94.38 329 VAL A C 1
ATOM 2663 O O . VAL A 1 329 ? -9.635 0.608 0.822 1.00 94.38 329 VAL A O 1
ATOM 2666 N N . CYS A 1 330 ? -10.655 -1.136 -0.153 1.00 91.56 330 CYS A N 1
ATOM 2667 C CA . CYS A 1 330 ? -11.768 -1.158 0.800 1.00 91.56 330 CYS A CA 1
ATOM 2668 C C . CYS A 1 330 ? -11.269 -1.398 2.232 1.00 91.56 330 CYS A C 1
ATOM 2670 O O . CYS A 1 330 ? -11.690 -0.698 3.153 1.00 91.56 330 CYS A O 1
ATOM 2672 N N . ALA A 1 331 ? -10.361 -2.360 2.424 1.00 88.94 331 ALA A N 1
ATOM 2673 C CA . ALA A 1 331 ? -9.794 -2.673 3.732 1.00 88.94 331 ALA A CA 1
ATOM 2674 C C . ALA A 1 331 ? -9.004 -1.489 4.307 1.00 88.94 331 ALA A C 1
ATOM 2676 O O . ALA A 1 331 ? -9.212 -1.123 5.464 1.00 88.94 331 ALA A O 1
ATOM 2677 N N . ASN A 1 332 ? -8.174 -0.837 3.492 1.00 94.19 332 ASN A N 1
ATOM 2678 C CA . ASN A 1 332 ? -7.390 0.328 3.902 1.00 94.19 332 ASN A CA 1
ATOM 2679 C C . ASN A 1 332 ? -8.280 1.535 4.205 1.00 94.19 332 ASN A C 1
ATOM 2681 O O . ASN A 1 332 ? -8.028 2.261 5.166 1.00 94.19 332 ASN A O 1
ATOM 2685 N N . THR A 1 333 ? -9.383 1.688 3.472 1.00 93.69 333 THR A N 1
ATOM 2686 C CA . THR A 1 333 ? -10.413 2.692 3.759 1.00 93.69 333 THR A CA 1
ATOM 2687 C C . THR A 1 333 ? -11.082 2.442 5.104 1.00 93.69 333 THR A C 1
ATOM 2689 O O . THR A 1 333 ? -11.131 3.339 5.946 1.00 93.69 333 THR A O 1
ATOM 2692 N N . VAL A 1 334 ? -11.533 1.213 5.365 1.00 89.50 334 VAL A N 1
ATOM 2693 C CA . VAL A 1 334 ? -12.103 0.840 6.668 1.00 89.50 334 VAL A CA 1
ATOM 2694 C C . VAL A 1 334 ? -11.089 1.063 7.793 1.00 89.50 334 VAL A C 1
ATOM 2696 O O . VAL A 1 334 ? -11.439 1.655 8.816 1.00 89.50 334 VAL A O 1
ATOM 2699 N N . PHE A 1 335 ? -9.834 0.655 7.604 1.00 90.50 335 PHE A N 1
ATOM 2700 C CA . PHE A 1 335 ? -8.740 0.890 8.548 1.00 90.50 335 PHE A CA 1
ATOM 2701 C C . PHE A 1 335 ? -8.536 2.381 8.846 1.00 90.50 335 PHE A C 1
ATOM 2703 O O . PHE A 1 335 ? -8.499 2.769 10.014 1.00 90.50 335 PHE A O 1
ATOM 2710 N N . GLY A 1 336 ? -8.459 3.233 7.821 1.00 94.44 336 GLY A N 1
ATOM 2711 C CA . GLY A 1 336 ? -8.293 4.675 7.993 1.00 94.44 336 GLY A CA 1
ATOM 2712 C C . GLY A 1 336 ? -9.473 5.322 8.721 1.00 94.44 336 GLY A C 1
ATOM 2713 O O . GLY A 1 336 ? -9.264 6.082 9.666 1.00 94.44 336 GLY A O 1
ATOM 2714 N N . ILE A 1 337 ? -10.714 4.990 8.342 1.00 91.75 337 ILE A N 1
ATOM 2715 C CA . ILE A 1 337 ? -11.930 5.535 8.977 1.00 91.75 337 ILE A CA 1
ATOM 2716 C C . ILE A 1 337 ? -11.996 5.128 10.451 1.00 91.75 337 ILE A C 1
ATOM 2718 O O . ILE A 1 337 ? -12.163 5.976 11.329 1.00 91.75 337 ILE A O 1
ATOM 2722 N N . THR A 1 338 ? -11.856 3.832 10.731 1.00 88.25 338 THR A N 1
ATOM 2723 C CA . THR A 1 338 ? -11.934 3.304 12.100 1.00 88.25 338 THR A CA 1
ATOM 2724 C C . THR A 1 338 ? -10.817 3.856 12.975 1.00 88.25 338 THR A C 1
ATOM 2726 O O . THR A 1 338 ? -11.100 4.328 14.076 1.00 88.25 338 THR A O 1
ATOM 2729 N N . SER A 1 339 ? -9.577 3.897 12.483 1.00 91.81 339 SER A N 1
ATOM 2730 C CA . SER A 1 339 ? -8.447 4.485 13.214 1.00 91.81 339 SER A CA 1
ATOM 2731 C C . SER A 1 339 ? -8.683 5.962 13.530 1.00 91.81 339 SER A C 1
ATOM 2733 O O . SER A 1 339 ? -8.436 6.400 14.658 1.00 91.81 339 SER A O 1
ATOM 2735 N N . ALA A 1 340 ? -9.226 6.728 12.580 1.00 93.88 340 ALA A N 1
ATOM 2736 C CA . ALA A 1 340 ? -9.504 8.147 12.775 1.00 93.88 340 ALA A CA 1
ATOM 2737 C C . ALA A 1 340 ? -10.582 8.393 13.836 1.00 93.88 340 ALA A C 1
ATOM 2739 O O . ALA A 1 340 ? -10.427 9.277 14.680 1.00 93.88 340 ALA A O 1
ATOM 2740 N N . VAL A 1 341 ? -11.648 7.592 13.834 1.00 90.38 341 VAL A N 1
ATOM 2741 C CA . VAL A 1 341 ? -12.718 7.701 14.833 1.00 90.38 341 VAL A CA 1
ATOM 2742 C C . VAL A 1 341 ? -12.234 7.236 16.209 1.00 90.38 341 VAL A C 1
ATOM 2744 O O . VAL A 1 341 ? -12.404 7.950 17.195 1.00 90.38 341 VAL A O 1
ATOM 2747 N N . LEU A 1 342 ? -11.583 6.072 16.294 1.00 88.25 342 LEU A N 1
ATOM 2748 C CA . LEU A 1 342 ? -11.129 5.482 17.562 1.00 88.25 342 LEU A CA 1
ATOM 2749 C C . LEU A 1 342 ? -10.001 6.279 18.228 1.00 88.25 342 LEU A C 1
ATOM 2751 O O . LEU A 1 342 ? -9.875 6.269 19.453 1.00 88.25 342 LEU A O 1
ATOM 2755 N N . SER A 1 343 ? -9.168 6.963 17.443 1.00 91.19 343 SER A N 1
ATOM 2756 C CA . SER A 1 343 ? -8.159 7.885 17.972 1.00 91.19 343 SER A CA 1
ATOM 2757 C C . SER A 1 343 ? -8.748 9.216 18.437 1.00 91.19 343 SER A C 1
ATOM 2759 O O . SER A 1 343 ? -8.097 9.911 19.213 1.00 91.19 343 SER A O 1
ATOM 2761 N N . GLY A 1 344 ? -9.954 9.577 17.989 1.00 91.88 344 GLY A N 1
ATOM 2762 C CA . GLY A 1 344 ? -10.528 10.911 18.169 1.00 91.88 344 GLY A CA 1
ATOM 2763 C C . GLY A 1 344 ? -9.972 11.959 17.199 1.00 91.88 344 GLY A C 1
ATOM 2764 O O . GLY A 1 344 ? -10.220 13.149 17.394 1.00 91.88 344 GLY A O 1
ATOM 2765 N N . LEU A 1 345 ? -9.227 11.542 16.167 1.00 94.31 345 LEU A N 1
ATOM 2766 C CA . LEU A 1 345 ? -8.786 12.413 15.075 1.00 94.31 345 LEU A CA 1
ATOM 2767 C C . LEU A 1 345 ? -9.984 12.973 14.293 1.00 94.31 345 LEU A C 1
ATOM 2769 O O . LEU A 1 345 ? -9.965 14.125 13.860 1.00 94.31 345 LEU A O 1
ATOM 2773 N N . VAL A 1 346 ? -11.029 12.161 14.127 1.00 92.56 346 VAL A N 1
ATOM 2774 C CA . VAL A 1 346 ? -12.295 12.532 13.485 1.00 92.56 346 VAL A CA 1
ATOM 2775 C C . VAL A 1 346 ? -13.447 12.256 14.447 1.00 92.56 346 VAL A C 1
ATOM 2777 O O . VAL A 1 346 ? -13.433 11.279 15.193 1.00 92.56 346 VAL A O 1
ATOM 2780 N N . SER A 1 347 ? -14.457 13.131 14.431 1.00 87.81 347 SER A N 1
ATOM 2781 C CA . SER A 1 347 ? -15.664 12.955 15.243 1.00 87.81 347 SER A CA 1
ATOM 2782 C C . SER A 1 347 ? -16.406 11.665 14.861 1.00 87.81 347 SER A C 1
ATOM 2784 O O . SER A 1 347 ? -16.605 11.432 13.665 1.00 87.81 347 SER A O 1
ATOM 2786 N N . PRO A 1 348 ? -16.907 10.877 15.833 1.00 83.88 348 PRO A N 1
ATOM 2787 C CA . PRO A 1 348 ? -17.759 9.720 15.561 1.00 83.88 348 PRO A CA 1
ATOM 2788 C C . PRO A 1 348 ? -19.005 10.041 14.730 1.00 83.88 348 PRO A C 1
ATOM 2790 O O . PRO A 1 348 ? -19.513 9.148 14.065 1.00 83.88 348 PRO A O 1
ATOM 2793 N N . ASN A 1 349 ? -19.454 11.302 14.693 1.00 84.12 349 ASN A N 1
ATOM 2794 C CA . ASN A 1 349 ? -20.595 11.739 13.880 1.00 84.12 349 ASN A CA 1
ATOM 2795 C C . ASN A 1 349 ? -20.406 11.464 12.380 1.00 84.12 349 ASN A C 1
ATOM 2797 O O . ASN A 1 349 ? -21.381 11.406 11.640 1.00 84.12 349 ASN A O 1
ATOM 2801 N N . VAL A 1 350 ? -19.169 11.264 11.909 1.00 80.25 350 VAL A N 1
ATOM 2802 C CA . VAL A 1 350 ? -18.930 10.807 10.533 1.00 80.25 350 VAL A CA 1
ATOM 2803 C C . VAL A 1 350 ? -19.591 9.450 10.257 1.00 80.25 350 VAL A C 1
ATOM 2805 O O . VAL A 1 350 ? -19.972 9.180 9.129 1.00 80.25 350 VAL A O 1
ATOM 2808 N N . LEU A 1 351 ? -19.779 8.623 11.291 1.00 76.62 351 LEU A N 1
ATOM 2809 C CA . LEU A 1 351 ? -20.489 7.344 11.232 1.00 76.62 351 LEU A CA 1
ATOM 2810 C C . LEU A 1 351 ? -22.014 7.496 11.314 1.00 76.62 351 LEU A C 1
ATOM 2812 O O . LEU A 1 351 ? -22.721 6.507 11.168 1.00 76.62 351 LEU A O 1
ATOM 2816 N N . GLU A 1 352 ? -22.533 8.694 11.583 1.00 77.62 352 GLU A N 1
ATOM 2817 C CA . GLU A 1 352 ? -23.975 8.972 11.561 1.00 77.62 352 GLU A CA 1
ATOM 2818 C C . GLU A 1 352 ? -24.456 9.375 10.160 1.00 77.62 352 GLU A C 1
ATOM 2820 O O . GLU A 1 352 ? -25.654 9.311 9.884 1.00 77.62 352 GLU A O 1
ATOM 2825 N N . ASP A 1 353 ? -23.541 9.774 9.267 1.00 75.94 353 ASP A N 1
ATOM 2826 C CA . ASP A 1 353 ? -23.849 10.047 7.862 1.00 75.94 353 ASP A CA 1
ATOM 2827 C C . ASP A 1 353 ? -24.387 8.756 7.221 1.00 75.94 353 ASP A C 1
ATOM 2829 O O . ASP A 1 353 ? -23.658 7.770 7.210 1.00 75.94 353 ASP A O 1
ATOM 2833 N N . PRO A 1 354 ? -25.625 8.710 6.690 1.00 74.56 354 PRO A N 1
ATOM 2834 C CA . PRO A 1 354 ? -26.222 7.484 6.154 1.00 74.56 354 PRO A CA 1
ATOM 2835 C C . PRO A 1 354 ? -25.379 6.784 5.083 1.00 74.56 354 PRO A C 1
ATOM 2837 O O . PRO A 1 354 ? -25.466 5.566 4.937 1.00 74.56 354 PRO A O 1
ATOM 2840 N N . GLU A 1 355 ? -24.543 7.534 4.362 1.00 71.38 355 GLU A N 1
ATOM 2841 C CA . GLU A 1 355 ? -23.654 6.996 3.329 1.00 71.38 355 GLU A CA 1
ATOM 2842 C C . GLU A 1 355 ? -22.395 6.338 3.917 1.00 71.38 355 GLU A C 1
ATOM 2844 O O . GLU A 1 355 ? -21.722 5.561 3.244 1.00 71.38 355 GLU A O 1
ATOM 2849 N N . ILE A 1 356 ? -22.097 6.620 5.187 1.00 70.25 356 ILE A N 1
ATOM 2850 C CA . ILE A 1 356 ? -20.951 6.113 5.953 1.00 70.25 356 ILE A CA 1
ATOM 2851 C C . ILE A 1 356 ? -21.418 5.197 7.106 1.00 70.25 356 ILE A C 1
ATOM 2853 O O . ILE A 1 356 ? -20.666 4.339 7.564 1.00 70.25 356 ILE A O 1
ATOM 2857 N N . ALA A 1 357 ? -22.680 5.288 7.537 1.00 59.19 357 ALA A N 1
ATOM 2858 C CA . ALA A 1 357 ? -23.268 4.633 8.712 1.00 59.19 357 ALA A CA 1
ATOM 2859 C C . ALA A 1 357 ? -23.317 3.099 8.654 1.00 59.19 357 ALA A C 1
ATOM 2861 O O . ALA A 1 357 ? -23.728 2.429 9.604 1.00 59.19 357 ALA A O 1
ATOM 2862 N N . VAL A 1 358 ? -22.819 2.507 7.571 1.00 63.12 358 VAL A N 1
ATOM 2863 C CA . VAL A 1 358 ? -22.656 1.062 7.415 1.00 63.12 358 VAL A CA 1
ATOM 2864 C C . VAL A 1 358 ? -21.576 0.511 8.360 1.00 63.12 358 VAL A C 1
ATOM 2866 O O . VAL A 1 358 ? -21.530 -0.697 8.572 1.00 63.12 358 VAL A O 1
ATOM 2869 N N . MET A 1 359 ? -20.750 1.344 9.007 1.00 59.00 359 MET A N 1
ATOM 2870 C CA . MET A 1 359 ? -19.585 0.884 9.782 1.00 59.00 359 MET A CA 1
ATOM 2871 C C . MET A 1 359 ? -19.892 -0.077 10.942 1.00 59.00 359 MET A C 1
ATOM 2873 O O . MET A 1 359 ? -19.078 -0.956 11.206 1.00 59.00 359 MET A O 1
ATOM 2877 N N . ALA A 1 360 ? -21.058 0.000 11.595 1.00 57.16 360 ALA A N 1
ATOM 2878 C CA . ALA A 1 360 ? -21.451 -1.003 12.599 1.00 57.16 360 ALA A CA 1
ATOM 2879 C C . ALA A 1 360 ? -21.751 -2.374 11.959 1.00 57.16 360 ALA A C 1
ATOM 2881 O O . ALA A 1 360 ? -21.353 -3.419 12.474 1.00 57.16 360 ALA A O 1
ATOM 2882 N N . THR A 1 361 ? -22.393 -2.367 10.786 1.00 65.00 361 THR A N 1
ATOM 2883 C CA . THR A 1 361 ? -22.617 -3.578 9.980 1.00 65.00 361 THR A CA 1
ATOM 2884 C C . THR A 1 361 ? -21.297 -4.108 9.422 1.00 65.00 361 THR A C 1
ATOM 2886 O O . THR A 1 361 ? -21.072 -5.318 9.433 1.00 65.00 361 THR A O 1
ATOM 2889 N N . VAL A 1 362 ? -20.399 -3.218 8.984 1.00 67.25 362 VAL A N 1
ATOM 2890 C CA . VAL A 1 362 ? -19.040 -3.559 8.544 1.00 67.25 362 VAL A CA 1
ATOM 2891 C C . VAL A 1 362 ? -18.266 -4.187 9.691 1.00 67.25 362 VAL A C 1
ATOM 2893 O O . VAL A 1 362 ? -17.692 -5.244 9.481 1.00 67.25 362 VAL A O 1
ATOM 2896 N N . TYR A 1 363 ? -18.299 -3.618 10.899 1.00 67.25 363 TYR A N 1
ATOM 2897 C CA . TYR A 1 363 ? -17.623 -4.186 12.065 1.00 67.25 363 TYR A CA 1
ATOM 2898 C C . TYR A 1 363 ? -18.113 -5.605 12.346 1.00 67.25 363 TYR A C 1
ATOM 2900 O O . TYR A 1 363 ? -17.299 -6.518 12.370 1.00 67.25 363 TYR A O 1
ATOM 2908 N N . GLN A 1 364 ? -19.427 -5.824 12.468 1.00 67.94 364 GLN A N 1
ATOM 2909 C CA . GLN A 1 364 ? -19.952 -7.164 12.753 1.00 67.94 364 GLN A CA 1
ATOM 2910 C C . GLN A 1 364 ? -19.648 -8.162 11.625 1.00 67.94 364 GLN A C 1
ATOM 2912 O O . GLN A 1 364 ? -19.371 -9.335 11.878 1.00 67.94 364 GLN A O 1
ATOM 2917 N N . THR A 1 365 ? -19.701 -7.707 10.370 1.00 75.19 365 THR A N 1
ATOM 2918 C CA . THR A 1 365 ? -19.393 -8.539 9.199 1.00 75.19 365 THR A CA 1
ATOM 2919 C C . THR A 1 365 ? -17.914 -8.892 9.154 1.00 75.19 365 THR A C 1
ATOM 2921 O O . THR A 1 365 ? -17.580 -10.054 8.939 1.00 75.19 365 THR A O 1
ATOM 2924 N N . LEU A 1 366 ? -17.036 -7.914 9.381 1.00 76.50 366 LEU A N 1
ATOM 2925 C CA . LEU A 1 366 ? -15.595 -8.112 9.428 1.00 76.50 366 LEU A CA 1
ATOM 2926 C C . LEU A 1 366 ? -15.215 -8.978 10.611 1.00 76.50 366 LEU A C 1
ATOM 2928 O O . LEU A 1 366 ? -14.486 -9.923 10.397 1.00 76.50 366 LEU A O 1
ATOM 2932 N N . GLU A 1 367 ? -15.747 -8.740 11.805 1.00 79.94 367 GLU A N 1
ATOM 2933 C CA . GLU A 1 367 ? -15.503 -9.571 12.984 1.00 79.94 367 GLU A CA 1
ATOM 2934 C C . GLU A 1 367 ? -15.883 -11.032 12.720 1.00 79.94 367 GLU A C 1
ATOM 2936 O O . GLU A 1 367 ? -15.083 -11.936 12.951 1.00 79.94 367 GLU A O 1
ATOM 2941 N N . ASN A 1 368 ? -17.067 -11.279 12.156 1.00 80.44 368 ASN A N 1
ATOM 2942 C CA . ASN A 1 368 ? -17.476 -12.633 11.786 1.00 80.44 368 ASN A CA 1
ATOM 2943 C C . ASN A 1 368 ? -16.575 -13.223 10.690 1.00 80.44 368 ASN A C 1
ATOM 2945 O O . ASN A 1 368 ? -16.208 -14.398 10.748 1.00 80.44 368 ASN A O 1
ATOM 2949 N N . ALA A 1 369 ? -16.205 -12.430 9.684 1.00 84.50 369 ALA A N 1
ATOM 2950 C CA . ALA A 1 369 ? -15.333 -12.876 8.607 1.00 84.50 369 ALA A CA 1
ATOM 2951 C C . ALA A 1 369 ? -13.915 -13.181 9.112 1.00 84.50 369 ALA A C 1
ATOM 2953 O O . ALA A 1 369 ? -13.361 -14.214 8.744 1.00 84.50 369 ALA A O 1
ATOM 2954 N N . THR A 1 370 ? -13.343 -12.337 9.970 1.00 85.50 370 THR A N 1
ATOM 2955 C CA . THR A 1 370 ? -11.978 -12.463 10.485 1.00 85.50 370 THR A CA 1
ATOM 2956 C C . THR A 1 370 ? -11.879 -13.593 11.503 1.00 85.50 370 THR A C 1
ATOM 2958 O O . THR A 1 370 ? -11.050 -14.491 11.331 1.00 85.50 370 THR A O 1
ATOM 2961 N N . ASN A 1 371 ? -12.775 -13.628 12.496 1.00 87.56 371 ASN A N 1
ATOM 2962 C CA . ASN A 1 371 ? -12.792 -14.652 13.546 1.00 87.56 371 ASN A CA 1
ATOM 2963 C C . ASN A 1 371 ? -13.146 -16.047 13.005 1.00 87.56 371 ASN A C 1
ATOM 2965 O O . ASN A 1 371 ? -12.768 -17.052 13.602 1.00 87.56 371 ASN A O 1
ATOM 2969 N N . HIS A 1 372 ? -13.858 -16.148 11.880 1.00 89.81 372 HIS A N 1
ATOM 2970 C CA . HIS A 1 372 ? -14.257 -17.445 11.328 1.00 89.81 372 HIS A CA 1
ATOM 2971 C C . HIS A 1 372 ? -13.599 -17.736 9.985 1.00 89.81 372 HIS A C 1
ATOM 2973 O O . HIS A 1 372 ? -12.617 -18.473 9.939 1.00 89.81 372 HIS A O 1
ATOM 2979 N N . ALA A 1 373 ? -14.129 -17.188 8.892 1.00 90.50 373 ALA A N 1
ATOM 2980 C CA . ALA A 1 373 ? -13.743 -17.592 7.541 1.00 90.50 373 ALA A CA 1
ATOM 2981 C C . ALA A 1 373 ? -12.252 -17.347 7.250 1.00 90.50 373 ALA A C 1
ATOM 2983 O O . ALA A 1 373 ? -11.566 -18.247 6.769 1.00 90.50 373 ALA A O 1
ATOM 2984 N N . MET A 1 374 ? -11.739 -16.164 7.592 1.00 92.06 374 MET A N 1
ATOM 2985 C CA . MET A 1 374 ? -10.336 -15.795 7.413 1.00 92.06 374 MET A CA 1
ATOM 2986 C C . MET A 1 374 ? -9.429 -16.604 8.334 1.00 92.06 374 MET A C 1
ATOM 2988 O O . MET A 1 374 ? -8.439 -17.148 7.862 1.00 92.06 374 MET A O 1
ATOM 2992 N N . THR A 1 375 ? -9.769 -16.730 9.623 1.00 95.06 375 THR A N 1
ATOM 2993 C CA . THR A 1 375 ? -8.989 -17.550 10.561 1.00 95.06 375 THR A CA 1
ATOM 2994 C C . THR A 1 375 ? -8.903 -18.991 10.065 1.00 95.06 375 THR A C 1
ATOM 2996 O O . THR A 1 375 ? -7.808 -19.528 9.941 1.00 95.06 375 THR A O 1
ATOM 2999 N N . ALA A 1 376 ? -10.028 -19.608 9.700 1.00 95.44 376 ALA A N 1
ATOM 3000 C CA . ALA A 1 376 ? -10.049 -20.968 9.171 1.00 95.44 376 ALA A CA 1
ATOM 3001 C C . ALA A 1 376 ? -9.231 -21.095 7.876 1.00 95.44 376 ALA A C 1
ATOM 3003 O O . ALA A 1 376 ? -8.466 -22.049 7.729 1.00 95.44 376 ALA A O 1
ATOM 3004 N N . TYR A 1 377 ? -9.353 -20.125 6.965 1.00 94.56 377 TYR A N 1
ATOM 3005 C CA . TYR A 1 377 ? -8.572 -20.098 5.734 1.00 94.56 377 TYR A CA 1
ATOM 3006 C C . TYR A 1 377 ? -7.073 -20.002 6.024 1.00 94.56 377 TYR A C 1
ATOM 3008 O O . TYR A 1 377 ? -6.335 -20.879 5.586 1.00 94.56 377 TYR A O 1
ATOM 3016 N N . ILE A 1 378 ? -6.627 -19.020 6.815 1.00 94.69 378 ILE A N 1
ATOM 3017 C CA . ILE A 1 378 ? -5.215 -18.856 7.180 1.00 94.69 378 ILE A CA 1
ATOM 3018 C C . ILE A 1 378 ? -4.699 -20.143 7.819 1.00 94.69 378 ILE A C 1
ATOM 3020 O O . ILE A 1 378 ? -3.743 -20.716 7.316 1.00 94.69 378 ILE A O 1
ATOM 3024 N N . LEU A 1 379 ? -5.364 -20.669 8.850 1.00 96.00 379 LEU A N 1
ATOM 3025 C CA . LEU A 1 379 ? -4.927 -21.903 9.511 1.00 96.00 379 LEU A CA 1
ATOM 3026 C C . LEU A 1 379 ? -4.822 -23.088 8.535 1.00 96.00 379 LEU A C 1
ATOM 3028 O O . LEU A 1 379 ? -3.894 -23.883 8.651 1.00 96.00 379 LEU A O 1
ATOM 3032 N N . SER A 1 380 ? -5.714 -23.185 7.541 1.00 95.56 380 SER A N 1
ATOM 3033 C CA . SER A 1 380 ? -5.650 -24.234 6.510 1.00 95.56 380 SER A CA 1
ATOM 3034 C C . SER A 1 380 ? -4.450 -24.113 5.563 1.00 95.56 380 SER A C 1
ATOM 3036 O O . SER A 1 380 ? -4.063 -25.105 4.948 1.00 95.56 380 SER A O 1
ATOM 3038 N N . GLN A 1 381 ? -3.863 -22.917 5.440 1.00 95.31 381 GLN A N 1
ATOM 3039 C CA . GLN A 1 381 ? -2.686 -22.657 4.606 1.00 95.31 381 GLN A CA 1
ATOM 3040 C C . GLN A 1 381 ? -1.361 -22.820 5.366 1.00 95.31 381 GLN A C 1
ATOM 3042 O O . GLN A 1 381 ? -0.298 -22.751 4.744 1.00 95.31 381 GLN A O 1
ATOM 3047 N N . ALA A 1 382 ? -1.395 -23.040 6.685 1.00 95.56 382 ALA A N 1
ATOM 3048 C CA . ALA A 1 382 ? -0.191 -23.190 7.496 1.00 95.56 382 ALA A CA 1
ATOM 3049 C C . ALA A 1 382 ? 0.600 -24.442 7.085 1.00 95.56 382 ALA A C 1
ATOM 3051 O O . ALA A 1 382 ? 0.086 -25.563 7.097 1.00 95.56 382 ALA A O 1
ATOM 3052 N N . ARG A 1 383 ? 1.879 -24.262 6.742 1.00 94.62 383 ARG A N 1
ATOM 3053 C CA . ARG A 1 383 ? 2.777 -25.347 6.326 1.00 94.62 383 ARG A CA 1
ATOM 3054 C C . ARG A 1 383 ? 3.755 -25.684 7.448 1.00 94.62 383 ARG A C 1
ATOM 3056 O O . ARG A 1 383 ? 4.471 -24.788 7.894 1.00 94.62 383 ARG A O 1
ATOM 3063 N N . PRO A 1 384 ? 3.848 -26.948 7.893 1.00 93.38 384 PRO A N 1
ATOM 3064 C CA . PRO A 1 384 ? 4.789 -27.326 8.941 1.00 93.38 384 PRO A CA 1
ATOM 3065 C C . PRO A 1 384 ? 6.245 -27.257 8.445 1.00 93.38 384 PRO A C 1
ATOM 3067 O O . PRO A 1 384 ? 6.566 -27.683 7.333 1.00 93.38 384 PRO A O 1
ATOM 3070 N N . ALA A 1 385 ? 7.141 -26.755 9.293 1.00 89.88 385 ALA A N 1
ATOM 3071 C CA . ALA A 1 385 ? 8.593 -26.686 9.101 1.00 89.88 385 ALA A CA 1
ATOM 3072 C C . ALA A 1 385 ? 9.337 -27.294 10.305 1.00 89.88 385 ALA A C 1
ATOM 3074 O O . ALA A 1 385 ? 10.142 -26.640 10.974 1.00 89.88 385 ALA A O 1
ATOM 3075 N N . GLY A 1 386 ? 9.049 -28.566 10.583 1.00 85.69 386 GLY A N 1
ATOM 3076 C CA . GLY A 1 386 ? 9.473 -29.278 11.791 1.00 85.69 386 GLY A CA 1
ATOM 3077 C C . GLY A 1 386 ? 8.289 -29.536 12.723 1.00 85.69 386 GLY A C 1
ATOM 3078 O O . GLY A 1 386 ? 7.144 -29.384 12.309 1.00 85.69 386 GLY A O 1
ATOM 3079 N N . GLU A 1 387 ? 8.565 -29.935 13.966 1.00 74.50 387 GLU A N 1
ATOM 3080 C CA . GLU A 1 387 ? 7.516 -30.351 14.912 1.00 74.50 387 GLU A CA 1
ATOM 3081 C C . GLU A 1 387 ? 6.629 -29.188 15.394 1.00 74.50 387 GLU A C 1
ATOM 3083 O O . GLU A 1 387 ? 5.457 -29.404 15.682 1.00 74.50 387 GLU A O 1
ATOM 3088 N N . GLU A 1 388 ? 7.149 -27.954 15.439 1.00 79.50 388 GLU A N 1
ATOM 3089 C CA . GLU A 1 388 ? 6.457 -26.813 16.073 1.00 79.50 388 GLU A CA 1
ATOM 3090 C C . GLU A 1 388 ? 6.590 -25.477 15.323 1.00 79.50 388 GLU A C 1
ATOM 3092 O O . GLU A 1 388 ? 6.247 -24.436 15.870 1.00 79.50 388 GLU A O 1
ATOM 3097 N N . ASN A 1 389 ? 7.105 -25.469 14.092 1.00 91.38 389 ASN A N 1
ATOM 3098 C CA . ASN A 1 389 ? 7.241 -24.235 13.311 1.00 91.38 389 ASN A CA 1
ATOM 3099 C C . ASN A 1 389 ? 6.316 -24.266 12.103 1.00 91.38 389 ASN A C 1
ATOM 3101 O O . ASN A 1 389 ? 6.165 -25.314 11.471 1.00 91.38 389 ASN A O 1
ATOM 3105 N N . PHE A 1 390 ? 5.776 -23.108 11.737 1.00 95.44 390 PHE A N 1
ATOM 3106 C CA . PHE A 1 390 ? 4.896 -22.966 10.583 1.00 95.44 390 PHE A CA 1
ATOM 3107 C C . PHE A 1 390 ? 5.386 -21.847 9.666 1.00 95.44 390 PHE A C 1
ATOM 3109 O O . PHE A 1 390 ? 6.009 -20.888 10.113 1.00 95.44 390 PHE A O 1
ATOM 3116 N N . TYR A 1 391 ? 5.121 -21.984 8.374 1.00 95.06 391 TYR A N 1
ATOM 3117 C CA . TYR A 1 391 ? 5.298 -20.918 7.395 1.00 95.06 391 TYR A CA 1
ATOM 3118 C C . TYR A 1 391 ? 4.131 -20.900 6.415 1.00 95.06 391 TYR A C 1
ATOM 3120 O O . TYR A 1 391 ? 3.346 -21.848 6.338 1.00 95.06 391 TYR A O 1
ATOM 3128 N N . PHE A 1 392 ? 4.042 -19.823 5.647 1.00 93.69 392 PHE A N 1
ATOM 3129 C CA . PHE A 1 392 ? 3.031 -19.628 4.621 1.00 93.69 392 PHE A CA 1
ATOM 3130 C C . PHE A 1 392 ? 3.710 -19.225 3.311 1.00 93.69 392 PHE A C 1
ATOM 3132 O O . PHE A 1 392 ? 4.648 -18.432 3.315 1.00 93.69 392 PHE A O 1
ATOM 3139 N N . ASP A 1 393 ? 3.218 -19.783 2.208 1.00 89.12 393 ASP A N 1
ATOM 3140 C CA . ASP A 1 393 ? 3.590 -19.438 0.831 1.00 89.12 393 ASP A CA 1
ATOM 3141 C C . ASP A 1 393 ? 2.301 -19.027 0.119 1.00 89.12 393 ASP A C 1
ATOM 3143 O O . ASP A 1 393 ? 1.287 -19.705 0.313 1.00 89.12 393 ASP A O 1
ATOM 3147 N N . ASP A 1 394 ? 2.331 -17.986 -0.714 1.00 77.06 394 ASP A N 1
ATOM 3148 C CA . ASP A 1 394 ? 1.136 -17.576 -1.460 1.00 77.06 394 ASP A CA 1
ATOM 3149 C C . ASP A 1 394 ? 1.426 -17.283 -2.932 1.00 77.06 394 ASP A C 1
ATOM 3151 O O . ASP A 1 394 ? 1.349 -18.189 -3.768 1.00 77.06 394 ASP A O 1
ATOM 3155 N N . PHE A 1 395 ? 1.760 -16.040 -3.275 1.00 65.50 395 PHE A N 1
ATOM 3156 C CA . PHE A 1 395 ? 1.673 -15.567 -4.647 1.00 65.50 395 PHE A CA 1
ATOM 3157 C C . PHE A 1 395 ? 3.032 -15.483 -5.348 1.00 65.50 395 PHE A C 1
ATOM 3159 O O . PHE A 1 395 ? 3.149 -16.013 -6.452 1.00 65.50 395 PHE A O 1
ATOM 3166 N N . LEU A 1 396 ? 4.091 -14.907 -4.763 1.00 70.19 396 LEU A N 1
ATOM 3167 C CA . LEU A 1 396 ? 5.328 -14.673 -5.531 1.00 70.19 396 LEU A CA 1
ATOM 3168 C C . LEU A 1 396 ? 6.178 -15.936 -5.717 1.00 70.19 396 LEU A C 1
ATOM 3170 O O . LEU A 1 396 ? 6.590 -16.605 -4.774 1.00 70.19 396 LEU A O 1
ATOM 3174 N N . GLY A 1 397 ? 6.520 -16.211 -6.977 1.00 66.19 397 GLY A N 1
ATOM 3175 C CA . GLY A 1 397 ? 7.485 -17.251 -7.337 1.00 66.19 397 GLY A CA 1
ATOM 3176 C C . GLY A 1 397 ? 6.923 -18.668 -7.415 1.00 66.19 397 GLY A C 1
ATOM 3177 O O . GLY A 1 397 ? 7.687 -19.597 -7.650 1.00 66.19 397 GLY A O 1
ATOM 3178 N N . ASN A 1 398 ? 5.604 -18.845 -7.299 1.00 72.31 398 ASN A N 1
ATOM 3179 C CA . ASN A 1 398 ? 4.963 -20.164 -7.385 1.00 72.31 398 ASN A CA 1
ATOM 3180 C C . ASN A 1 398 ? 4.572 -20.587 -8.814 1.00 72.31 398 ASN A C 1
ATOM 3182 O O . ASN A 1 398 ? 4.218 -21.743 -9.039 1.00 72.31 398 ASN A O 1
ATOM 3186 N N . GLY A 1 399 ? 4.658 -19.671 -9.786 1.00 79.69 399 GLY A N 1
ATOM 3187 C CA . GLY A 1 399 ? 4.338 -19.931 -11.196 1.00 79.69 399 GLY A CA 1
ATOM 3188 C C . GLY A 1 399 ? 5.521 -20.364 -12.072 1.00 79.69 399 GLY A C 1
ATOM 3189 O O . GLY A 1 399 ? 5.319 -20.659 -13.249 1.00 79.69 399 GLY A O 1
ATOM 3190 N N . ASP A 1 400 ? 6.747 -20.386 -11.542 1.00 86.56 400 ASP A N 1
ATOM 3191 C CA . ASP A 1 400 ? 7.935 -20.704 -12.340 1.00 86.56 400 ASP A CA 1
ATOM 3192 C C . ASP A 1 400 ? 8.137 -22.199 -12.548 1.00 86.56 400 ASP A C 1
ATOM 3194 O O . ASP A 1 400 ? 7.666 -23.039 -11.779 1.00 86.56 400 ASP A O 1
ATOM 3198 N N . LEU A 1 401 ? 8.899 -22.523 -13.589 1.00 88.88 401 LEU A N 1
ATOM 3199 C CA . LEU A 1 401 ? 9.196 -23.882 -13.999 1.00 88.88 401 LEU A CA 1
ATOM 3200 C C . LEU A 1 401 ? 10.705 -24.143 -14.016 1.00 88.88 401 LEU A C 1
ATOM 3202 O O . LEU A 1 401 ? 11.515 -23.307 -14.420 1.00 88.88 401 LEU A O 1
ATOM 3206 N N . THR A 1 402 ? 11.091 -25.356 -13.635 1.00 89.06 402 THR A N 1
ATOM 3207 C CA . THR A 1 402 ? 12.427 -25.898 -13.885 1.00 89.06 402 THR A CA 1
ATOM 3208 C C . THR A 1 402 ? 12.660 -26.080 -15.390 1.00 89.06 402 THR A C 1
ATOM 3210 O O . THR A 1 402 ? 11.728 -26.071 -16.196 1.00 89.06 402 THR A O 1
ATOM 3213 N N . SER A 1 403 ? 13.905 -26.357 -15.788 1.00 87.44 403 SER A N 1
ATOM 3214 C CA . SER A 1 403 ? 14.232 -26.733 -17.174 1.00 87.44 403 SER A CA 1
ATOM 3215 C C . SER A 1 403 ? 13.488 -27.985 -17.667 1.00 87.44 403 SER A C 1
ATOM 3217 O O . SER A 1 403 ? 13.319 -28.162 -18.870 1.00 87.44 403 SER A O 1
ATOM 3219 N N . SER A 1 404 ? 13.007 -28.832 -16.750 1.00 90.88 404 SER A N 1
ATOM 3220 C CA . SER A 1 404 ? 12.183 -30.013 -17.037 1.00 90.88 404 SER A CA 1
ATOM 3221 C C . SER A 1 404 ? 10.673 -29.752 -16.980 1.00 90.88 404 SER A C 1
ATOM 3223 O O . SER A 1 404 ? 9.894 -30.699 -17.067 1.00 90.88 404 SER A O 1
ATOM 3225 N N . GLY A 1 405 ? 10.246 -28.493 -16.830 1.00 88.69 405 GLY A N 1
ATOM 3226 C CA . GLY A 1 405 ? 8.833 -28.108 -16.806 1.00 88.69 405 GLY A CA 1
ATOM 3227 C C . GLY A 1 405 ? 8.107 -28.419 -15.494 1.00 88.69 405 GLY A C 1
ATOM 3228 O O . GLY A 1 405 ? 6.880 -28.425 -15.472 1.00 88.69 405 GLY A O 1
ATOM 3229 N N . LYS A 1 406 ? 8.830 -28.703 -14.403 1.00 90.81 406 LYS A N 1
ATOM 3230 C CA . LYS A 1 406 ? 8.230 -28.914 -13.074 1.00 90.81 406 LYS A CA 1
ATOM 3231 C C . LYS A 1 406 ? 8.093 -27.582 -12.332 1.00 90.81 406 LYS A C 1
ATOM 3233 O O . LYS A 1 406 ? 8.968 -26.744 -12.522 1.00 90.81 406 LYS A O 1
ATOM 3238 N N . PRO A 1 407 ? 7.094 -27.398 -11.453 1.00 88.31 407 PRO A N 1
ATOM 3239 C CA . PRO A 1 407 ? 7.005 -26.204 -10.616 1.00 88.31 407 PRO A CA 1
ATOM 3240 C C . PRO A 1 407 ? 8.293 -25.953 -9.821 1.00 88.31 407 PRO A C 1
ATOM 3242 O O . PRO A 1 407 ? 8.865 -26.880 -9.240 1.00 88.31 407 PRO A O 1
ATOM 3245 N N . LEU A 1 408 ? 8.740 -24.702 -9.800 1.00 85.25 408 LEU A N 1
ATOM 3246 C CA . LEU A 1 408 ? 9.901 -24.224 -9.061 1.00 85.25 408 LEU A CA 1
ATOM 3247 C C . LEU A 1 408 ? 9.418 -23.334 -7.910 1.00 85.25 408 LEU A C 1
ATOM 3249 O O . LEU A 1 408 ? 9.136 -22.166 -8.125 1.00 85.25 408 LEU A O 1
ATOM 3253 N N . ASN A 1 409 ? 9.337 -23.875 -6.691 1.00 83.12 409 ASN A N 1
ATOM 3254 C CA . ASN A 1 409 ? 8.981 -23.090 -5.504 1.00 83.12 409 ASN A CA 1
ATOM 3255 C C . ASN A 1 409 ? 10.249 -22.507 -4.860 1.00 83.12 409 ASN A C 1
ATOM 3257 O O . ASN A 1 409 ? 11.087 -23.252 -4.344 1.00 83.12 409 ASN A O 1
ATOM 3261 N N . ARG A 1 410 ? 10.377 -21.179 -4.900 1.00 79.88 410 ARG A N 1
ATOM 3262 C CA . ARG A 1 410 ? 11.500 -20.430 -4.311 1.00 79.88 410 ARG A CA 1
ATOM 3263 C C . ARG A 1 410 ? 11.174 -19.794 -2.959 1.00 79.88 410 ARG A C 1
ATOM 3265 O O . ARG A 1 410 ? 12.103 -19.430 -2.245 1.00 79.88 410 ARG A O 1
ATOM 3272 N N . GLY A 1 411 ? 9.894 -19.677 -2.601 1.00 83.88 411 GLY A N 1
ATOM 3273 C CA . GLY A 1 411 ? 9.457 -18.953 -1.406 1.00 83.88 411 GLY A CA 1
ATOM 3274 C C . GLY A 1 411 ? 9.878 -17.480 -1.416 1.00 83.88 411 GLY A C 1
ATOM 3275 O O . GLY A 1 411 ? 10.350 -16.988 -0.395 1.00 83.88 411 GLY A O 1
ATOM 3276 N N . GLU A 1 412 ? 9.757 -16.800 -2.566 1.00 82.38 412 GLU A N 1
ATOM 3277 C CA . GLU A 1 412 ? 10.151 -15.386 -2.731 1.00 82.38 412 GLU A CA 1
ATOM 3278 C C . GLU A 1 412 ? 9.317 -14.442 -1.850 1.00 82.38 412 GLU A C 1
ATOM 3280 O O . GLU A 1 412 ? 9.803 -13.385 -1.468 1.00 82.38 412 GLU A O 1
ATOM 3285 N N . ASP A 1 413 ? 8.088 -14.826 -1.497 1.00 86.44 413 ASP A N 1
ATOM 3286 C CA . ASP A 1 413 ? 7.218 -14.109 -0.561 1.00 86.44 413 ASP A CA 1
ATOM 3287 C C . ASP A 1 413 ? 7.096 -14.789 0.806 1.00 86.44 413 ASP A C 1
ATOM 3289 O O . ASP A 1 413 ? 6.325 -14.329 1.639 1.00 86.44 413 ASP A O 1
ATOM 3293 N N . ARG A 1 414 ? 7.832 -15.868 1.091 1.00 91.31 414 ARG A N 1
ATOM 3294 C CA . ARG A 1 414 ? 7.573 -16.691 2.285 1.00 91.31 414 ARG A CA 1
ATOM 3295 C C . ARG A 1 414 ? 7.666 -15.898 3.586 1.00 91.31 414 ARG A C 1
ATOM 3297 O O . ARG A 1 414 ? 6.833 -16.074 4.473 1.00 91.31 414 ARG A O 1
ATOM 3304 N N . ILE A 1 415 ? 8.669 -15.024 3.713 1.00 91.56 415 ILE A N 1
ATOM 3305 C CA . ILE A 1 415 ? 8.797 -14.136 4.879 1.00 91.56 415 ILE A CA 1
ATOM 3306 C C . ILE A 1 415 ? 7.577 -13.212 4.959 1.00 91.56 415 ILE A C 1
ATOM 3308 O O . ILE A 1 415 ? 6.950 -13.134 6.014 1.00 91.56 415 ILE A O 1
ATOM 3312 N N . PHE A 1 416 ? 7.210 -12.578 3.843 1.00 88.12 416 PHE A N 1
ATOM 3313 C CA . PHE A 1 416 ? 6.062 -11.680 3.752 1.00 88.12 416 PHE A CA 1
ATOM 3314 C C . PHE A 1 416 ? 4.749 -12.370 4.116 1.00 88.12 416 PHE A C 1
ATOM 3316 O O . PHE A 1 416 ? 4.070 -11.955 5.052 1.00 88.12 416 PHE A O 1
ATOM 3323 N N . THR A 1 417 ? 4.411 -13.448 3.420 1.00 91.44 417 THR A N 1
ATOM 3324 C CA . THR A 1 417 ? 3.159 -14.180 3.594 1.00 91.44 417 THR A CA 1
ATOM 3325 C C . THR A 1 417 ? 3.055 -14.741 5.007 1.00 91.44 417 THR A C 1
ATOM 3327 O O . THR A 1 417 ? 1.997 -14.648 5.631 1.00 91.44 417 THR A O 1
ATOM 3330 N N . THR A 1 418 ? 4.162 -15.241 5.568 1.00 94.56 418 THR A N 1
ATOM 3331 C CA . THR A 1 418 ? 4.174 -15.708 6.959 1.00 94.56 418 THR A CA 1
ATOM 3332 C C . THR A 1 418 ? 3.956 -14.557 7.942 1.00 94.56 418 THR A C 1
ATOM 3334 O O . THR A 1 418 ? 3.127 -14.682 8.843 1.00 94.56 418 THR A O 1
ATOM 3337 N N . ALA A 1 419 ? 4.634 -13.420 7.764 1.00 92.06 419 ALA A N 1
ATOM 3338 C CA . ALA A 1 419 ? 4.439 -12.249 8.616 1.00 92.06 419 ALA A CA 1
ATOM 3339 C C . ALA A 1 419 ? 2.997 -11.720 8.543 1.00 92.06 419 ALA A C 1
ATOM 3341 O O . ALA A 1 419 ? 2.405 -11.433 9.581 1.00 92.06 419 ALA A O 1
ATOM 3342 N N . MET A 1 420 ? 2.402 -11.660 7.349 1.00 90.94 420 MET A N 1
ATOM 3343 C CA . MET A 1 420 ? 1.022 -11.205 7.153 1.00 90.94 420 MET A CA 1
ATOM 3344 C C . MET A 1 420 ? -0.001 -12.144 7.793 1.00 90.94 420 MET A C 1
ATOM 3346 O O . MET A 1 420 ? -0.926 -11.672 8.455 1.00 90.94 420 MET A O 1
ATOM 3350 N N . ALA A 1 421 ? 0.176 -13.461 7.654 1.00 93.25 421 ALA A N 1
ATOM 3351 C CA . ALA A 1 421 ? -0.689 -14.451 8.289 1.00 93.25 421 ALA A CA 1
ATOM 3352 C C . ALA A 1 421 ? -0.655 -14.334 9.821 1.00 93.25 421 ALA A C 1
ATOM 3354 O O . ALA A 1 421 ? -1.704 -14.291 10.467 1.00 93.25 421 ALA A O 1
ATOM 3355 N N . VAL A 1 422 ? 0.546 -14.225 10.398 1.00 93.75 422 VAL A N 1
ATOM 3356 C CA . VAL A 1 422 ? 0.730 -14.032 11.843 1.00 93.75 422 VAL A CA 1
ATOM 3357 C C . VAL A 1 422 ? 0.096 -12.726 12.298 1.00 93.75 422 VAL A C 1
ATOM 3359 O O . VAL A 1 422 ? -0.672 -12.728 13.258 1.00 93.75 422 VAL A O 1
ATOM 3362 N N . ASN A 1 423 ? 0.363 -11.630 11.589 1.00 90.56 423 ASN A N 1
ATOM 3363 C CA . ASN A 1 423 ? -0.172 -10.323 11.935 1.00 90.56 423 ASN A CA 1
ATOM 3364 C C . ASN A 1 423 ? -1.708 -10.331 11.923 1.00 90.56 423 ASN A C 1
ATOM 3366 O O . ASN A 1 423 ? -2.340 -9.913 12.890 1.00 90.56 423 ASN A O 1
ATOM 3370 N N . ALA A 1 424 ? -2.319 -10.900 10.881 1.00 91.31 424 ALA A N 1
ATOM 3371 C CA . ALA A 1 424 ? -3.770 -11.018 10.780 1.00 91.31 424 ALA A CA 1
ATOM 3372 C C . ALA A 1 424 ? -4.372 -11.820 11.947 1.00 91.31 424 ALA A C 1
ATOM 3374 O O . ALA A 1 424 ? -5.363 -11.388 12.541 1.00 91.31 424 ALA A O 1
ATOM 3375 N N . LEU A 1 425 ? -3.772 -12.957 12.317 1.00 94.38 425 LEU A N 1
ATOM 3376 C CA . LEU A 1 425 ? -4.235 -13.765 13.451 1.00 94.38 425 LEU A CA 1
ATOM 3377 C C . LEU A 1 425 ? -4.085 -13.021 14.782 1.00 94.38 425 LEU A C 1
ATOM 3379 O O . LEU A 1 425 ? -5.003 -13.049 15.598 1.00 94.38 425 LEU A O 1
ATOM 3383 N N . ILE A 1 426 ? -2.972 -12.320 14.986 1.00 92.31 426 ILE A N 1
ATOM 3384 C CA . ILE A 1 426 ? -2.720 -11.542 16.200 1.00 92.31 426 ILE A CA 1
ATOM 3385 C C . ILE A 1 426 ? -3.728 -10.398 16.340 1.00 92.31 426 ILE A C 1
ATOM 3387 O O . ILE A 1 426 ? -4.385 -10.302 17.376 1.00 92.31 426 ILE A O 1
ATOM 3391 N N . TYR A 1 427 ? -3.926 -9.578 15.303 1.00 88.69 427 TYR A N 1
ATOM 3392 C CA . TYR A 1 427 ? -4.919 -8.492 15.327 1.00 88.69 427 TYR A CA 1
ATOM 3393 C C . TYR A 1 427 ? -6.350 -9.008 15.526 1.00 88.69 427 TYR A C 1
ATOM 3395 O O . TYR A 1 427 ? -7.176 -8.348 16.155 1.00 88.69 427 TYR A O 1
ATOM 3403 N N . THR A 1 428 ? -6.650 -10.202 15.013 1.00 90.81 428 THR A N 1
ATOM 3404 C CA . THR A 1 428 ? -7.971 -10.823 15.163 1.00 90.81 428 THR A CA 1
ATOM 3405 C C . THR A 1 428 ? -8.195 -11.326 16.589 1.00 90.81 428 THR A C 1
ATOM 3407 O O . THR A 1 428 ? -9.265 -11.103 17.159 1.00 90.81 428 THR A O 1
ATOM 3410 N N . TRP A 1 429 ? -7.195 -11.972 17.193 1.00 94.44 429 TRP A N 1
ATOM 3411 C CA . TRP A 1 429 ? -7.367 -12.777 18.406 1.00 94.44 429 TRP A CA 1
ATOM 3412 C C . TRP A 1 429 ? -6.723 -12.206 19.669 1.00 94.44 429 TRP A C 1
ATOM 3414 O O . TRP A 1 429 ? -6.777 -12.854 20.712 1.00 94.44 429 TRP A O 1
ATOM 3424 N N . THR A 1 430 ? -6.157 -11.001 19.622 1.00 92.12 430 THR A N 1
ATOM 3425 C CA . THR A 1 430 ? -5.608 -10.330 20.810 1.00 92.12 430 THR A CA 1
ATOM 3426 C C . THR A 1 430 ? -6.350 -9.041 21.156 1.00 92.12 430 THR A C 1
ATOM 3428 O O . THR A 1 430 ? -7.053 -8.455 20.332 1.00 92.12 430 THR A O 1
ATOM 3431 N N . GLU A 1 431 ? -6.226 -8.626 22.412 1.00 90.69 431 GLU A N 1
ATOM 3432 C CA . GLU A 1 431 ? -6.734 -7.371 22.960 1.00 90.69 431 GLU A CA 1
ATOM 3433 C C . GLU A 1 431 ? -5.563 -6.608 23.575 1.00 90.69 431 GLU A C 1
ATOM 3435 O O . GLU A 1 431 ? -4.721 -7.216 24.235 1.00 90.69 431 GLU A O 1
ATOM 3440 N N . TYR A 1 432 ? -5.510 -5.287 23.390 1.00 87.19 432 TYR A N 1
ATOM 3441 C CA . TYR A 1 432 ? -4.498 -4.440 24.020 1.00 87.19 432 TYR A CA 1
ATOM 3442 C C . TYR A 1 432 ? -5.086 -3.687 25.210 1.00 87.19 432 TYR A C 1
ATOM 3444 O O . TYR A 1 432 ? -5.983 -2.850 25.064 1.00 87.19 432 TYR A O 1
ATOM 3452 N N . ASP A 1 433 ? -4.538 -3.941 26.392 1.00 87.38 433 ASP A N 1
ATOM 3453 C CA . ASP A 1 433 ? -4.871 -3.206 27.601 1.00 87.38 433 ASP A CA 1
ATOM 3454 C C . ASP A 1 433 ? -4.007 -1.945 27.700 1.00 87.38 433 ASP A C 1
ATOM 3456 O O . ASP A 1 433 ? -2.819 -1.989 28.025 1.00 87.38 433 ASP A O 1
ATOM 3460 N N . LYS A 1 434 ? -4.638 -0.790 27.467 1.00 83.31 434 LYS A N 1
ATOM 3461 C CA . LYS A 1 434 ? -3.993 0.530 27.540 1.00 83.31 434 LYS A CA 1
ATOM 3462 C C . LYS A 1 434 ? -3.425 0.852 28.925 1.00 83.31 434 LYS A C 1
ATOM 3464 O O . LYS A 1 434 ? -2.485 1.639 29.015 1.00 83.31 434 LYS A O 1
ATOM 3469 N N . SER A 1 435 ? -3.990 0.289 29.996 1.00 87.19 435 SER A N 1
ATOM 3470 C CA . SER A 1 435 ? -3.560 0.573 31.370 1.00 87.19 435 SER A CA 1
ATOM 3471 C C . SER A 1 435 ? -2.263 -0.152 31.720 1.00 87.19 435 SER A C 1
ATOM 3473 O O . SER A 1 435 ? -1.362 0.438 32.317 1.00 87.19 435 SER A O 1
ATOM 3475 N N . THR A 1 436 ? -2.136 -1.410 31.293 1.00 87.38 436 THR A N 1
ATOM 3476 C CA . THR A 1 436 ? -0.937 -2.225 31.519 1.00 87.38 436 THR A CA 1
ATOM 3477 C C . THR A 1 436 ? 0.059 -2.159 30.365 1.00 87.38 436 THR A C 1
ATOM 3479 O O . THR A 1 436 ? 1.200 -2.591 30.539 1.00 87.38 436 THR A O 1
ATOM 3482 N N . LYS A 1 437 ? -0.347 -1.594 29.220 1.00 84.25 437 LYS A N 1
ATOM 3483 C CA . LYS A 1 437 ? 0.392 -1.570 27.950 1.00 84.25 437 LYS A CA 1
ATOM 3484 C C . LYS A 1 437 ? 0.792 -2.972 27.488 1.00 84.25 437 LYS A C 1
ATOM 3486 O O . LYS A 1 437 ? 1.928 -3.198 27.077 1.00 84.25 437 LYS A O 1
ATOM 3491 N N . LYS A 1 438 ? -0.124 -3.932 27.619 1.00 86.06 438 LYS A N 1
ATOM 3492 C CA . LYS A 1 438 ? 0.111 -5.336 27.265 1.00 86.06 438 LYS A CA 1
ATOM 3493 C C . LYS A 1 438 ? -0.996 -5.866 26.375 1.00 86.06 438 LYS A C 1
ATOM 3495 O O . LYS A 1 438 ? -2.163 -5.544 26.581 1.00 86.06 438 LYS A O 1
ATOM 3500 N N . SER A 1 439 ? -0.608 -6.730 25.445 1.00 87.25 439 SER A N 1
ATOM 3501 C CA . SER A 1 439 ? -1.541 -7.518 24.650 1.00 87.25 439 SER A CA 1
ATOM 3502 C C . SER A 1 439 ? -1.800 -8.872 25.309 1.00 87.25 439 SER A C 1
ATOM 3504 O O . SER A 1 439 ? -0.886 -9.489 25.863 1.00 87.25 439 SER A O 1
ATOM 3506 N N . SER A 1 440 ? -3.038 -9.351 25.247 1.00 91.25 440 SER A N 1
ATOM 3507 C CA . SER A 1 440 ? -3.446 -10.677 25.720 1.00 91.25 440 SER A CA 1
ATOM 3508 C C . SER A 1 440 ? -4.374 -11.350 24.711 1.00 91.25 440 SER A C 1
ATOM 3510 O O . SER A 1 440 ? -5.012 -10.689 23.897 1.00 91.25 440 SER A O 1
ATOM 3512 N N . TRP A 1 441 ? -4.439 -12.683 24.727 1.00 94.12 441 TRP A N 1
ATOM 3513 C CA . TRP A 1 441 ? -5.383 -13.424 23.888 1.00 94.12 441 TRP A CA 1
ATOM 3514 C C . TRP A 1 441 ? -6.826 -13.165 24.330 1.00 94.12 441 TRP A C 1
ATOM 3516 O O . TRP A 1 441 ? -7.129 -13.260 25.522 1.00 94.12 441 TRP A O 1
ATOM 3526 N N . LYS A 1 442 ? -7.723 -12.942 23.365 1.00 94.12 442 LYS A N 1
ATOM 3527 C CA . LYS A 1 442 ? -9.173 -12.892 23.584 1.00 94.12 442 LYS A CA 1
ATOM 3528 C C . LYS A 1 442 ? -9.652 -14.184 24.237 1.00 94.12 442 LYS A C 1
ATOM 3530 O O . LYS A 1 442 ? -9.170 -15.281 23.912 1.00 94.12 442 LYS A O 1
ATOM 3535 N N . ALA A 1 443 ? -10.650 -14.077 25.110 1.00 93.25 443 ALA A N 1
ATOM 3536 C CA . ALA A 1 443 ? -11.318 -15.251 25.662 1.00 93.25 443 ALA A CA 1
ATOM 3537 C C . ALA A 1 443 ? -11.876 -16.136 24.528 1.00 93.25 443 ALA A C 1
ATOM 3539 O O . ALA A 1 443 ? -12.497 -15.643 23.591 1.00 93.25 443 ALA A O 1
ATOM 3540 N N . GLY A 1 444 ? -11.644 -17.451 24.602 1.00 92.31 444 GLY A N 1
ATOM 3541 C CA . GLY A 1 444 ? -12.098 -18.402 23.577 1.00 92.31 444 GLY A CA 1
ATOM 3542 C C . GLY A 1 444 ? -11.171 -18.565 22.366 1.00 92.31 444 GLY A C 1
ATOM 3543 O O . GLY A 1 444 ? -11.491 -19.349 21.474 1.00 92.31 444 GLY A O 1
ATOM 3544 N N . THR A 1 445 ? -10.011 -17.898 22.333 1.00 95.06 445 THR A N 1
ATOM 3545 C CA . THR A 1 445 ? -8.998 -18.148 21.295 1.00 95.06 445 THR A CA 1
ATOM 3546 C C . THR A 1 445 ? -8.551 -19.613 21.323 1.00 95.06 445 THR A C 1
ATOM 3548 O O . THR A 1 445 ? -8.048 -20.092 22.345 1.00 95.06 445 THR A O 1
ATOM 3551 N N . SER A 1 446 ? -8.714 -20.315 20.197 1.00 95.81 446 SER A N 1
ATOM 3552 C CA . SER A 1 446 ? -8.360 -21.736 20.082 1.00 95.81 446 SER A CA 1
ATOM 3553 C C . SER A 1 446 ? -6.855 -21.979 20.239 1.00 95.81 446 SER A C 1
ATOM 3555 O O . SER A 1 446 ? -6.036 -21.152 19.836 1.00 95.81 446 SER A O 1
ATOM 3557 N N . ASP A 1 447 ? -6.475 -23.141 20.770 1.00 95.31 447 ASP A N 1
ATOM 3558 C CA . ASP A 1 447 ? -5.058 -23.483 20.958 1.00 95.31 447 ASP A CA 1
ATOM 3559 C C . ASP A 1 447 ? -4.308 -23.655 19.633 1.00 95.31 447 ASP A C 1
ATOM 3561 O O . ASP A 1 447 ? -3.122 -23.350 19.564 1.00 95.31 447 ASP A O 1
ATOM 3565 N N . ILE A 1 448 ? -5.006 -24.036 18.557 1.00 95.56 448 ILE A N 1
ATOM 3566 C CA . ILE A 1 448 ? -4.426 -24.116 17.208 1.00 95.56 448 ILE A CA 1
ATOM 3567 C C . ILE A 1 448 ? -3.990 -22.726 16.726 1.00 95.56 448 ILE A C 1
ATOM 3569 O O . ILE A 1 448 ? -2.907 -22.593 16.164 1.00 95.56 448 ILE A O 1
ATOM 3573 N N . VAL A 1 449 ? -4.792 -21.681 16.971 1.00 95.94 449 VAL A N 1
ATOM 3574 C CA . VAL A 1 449 ? -4.409 -20.299 16.624 1.00 95.94 449 VAL A CA 1
ATOM 3575 C C . VAL A 1 449 ? -3.132 -19.904 17.359 1.00 95.94 449 VAL A C 1
ATOM 3577 O O . VAL A 1 449 ? -2.194 -19.428 16.722 1.00 95.94 449 VAL A O 1
ATOM 3580 N N . LYS A 1 450 ? -3.069 -20.148 18.673 1.00 95.25 450 LYS A N 1
ATOM 3581 C CA . LYS A 1 450 ? -1.889 -19.829 19.493 1.00 95.25 450 LYS A CA 1
ATOM 3582 C C . LYS A 1 450 ? -0.655 -20.584 18.996 1.00 95.25 450 LYS A C 1
ATOM 3584 O O . LYS A 1 450 ? 0.372 -19.968 18.748 1.00 95.25 450 LYS A O 1
ATOM 3589 N N . GLN A 1 451 ? -0.788 -21.891 18.761 1.00 94.62 451 GLN A N 1
ATOM 3590 C CA . GLN A 1 451 ? 0.291 -22.746 18.268 1.00 94.62 451 GLN A CA 1
ATOM 3591 C C . GLN A 1 451 ? 0.822 -22.282 16.905 1.00 94.62 451 GLN A C 1
ATOM 3593 O O . GLN A 1 451 ? 2.036 -22.214 16.709 1.00 94.62 451 GLN A O 1
ATOM 3598 N N . VAL A 1 452 ? -0.067 -21.955 15.962 1.00 95.44 452 VAL A N 1
ATOM 3599 C CA . VAL A 1 452 ? 0.332 -21.476 14.632 1.00 95.44 452 VAL A CA 1
ATOM 3600 C C . VAL A 1 452 ? 1.011 -20.116 14.727 1.00 95.44 452 VAL A C 1
ATOM 3602 O O . VAL A 1 452 ? 2.034 -19.919 14.071 1.00 95.44 452 VAL A O 1
ATOM 3605 N N . VAL A 1 453 ? 0.497 -19.196 15.547 1.00 95.19 453 VAL A N 1
ATOM 3606 C CA . VAL A 1 453 ? 1.124 -17.885 15.764 1.00 95.19 453 VAL A CA 1
ATOM 3607 C C . VAL A 1 453 ? 2.513 -18.041 16.379 1.00 95.19 453 VAL A C 1
ATOM 3609 O O . VAL A 1 453 ? 3.478 -17.539 15.802 1.00 95.19 453 V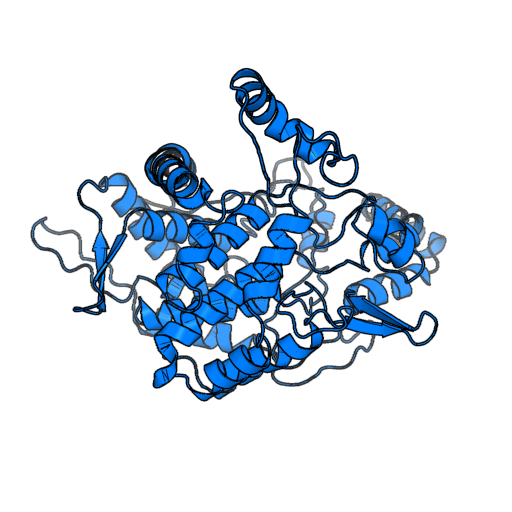AL A O 1
ATOM 3612 N N . ASP A 1 454 ? 2.642 -18.788 17.475 1.00 93.31 454 ASP A N 1
ATOM 3613 C CA . ASP A 1 454 ? 3.918 -18.990 18.164 1.00 93.31 454 ASP A CA 1
ATOM 3614 C C . ASP A 1 454 ? 4.937 -19.683 17.249 1.00 93.31 454 ASP A C 1
ATOM 3616 O O . ASP A 1 454 ? 6.063 -19.207 17.079 1.00 93.31 454 ASP A O 1
ATOM 3620 N N . GLY A 1 455 ? 4.539 -20.771 16.586 1.00 94.75 455 GLY A N 1
ATOM 3621 C CA . GLY A 1 455 ? 5.417 -21.520 15.689 1.00 94.75 455 GLY A CA 1
ATOM 3622 C C . GLY A 1 455 ? 5.827 -20.740 14.440 1.00 94.75 455 GLY A C 1
ATOM 3623 O O . GLY A 1 455 ? 6.959 -20.862 13.967 1.00 94.75 455 GLY A O 1
ATOM 3624 N N . SER A 1 456 ? 4.943 -19.896 13.910 1.00 95.81 456 SER A N 1
ATOM 3625 C CA . SER A 1 456 ? 5.282 -19.003 12.796 1.00 95.81 456 SER A CA 1
ATOM 3626 C C . SER A 1 456 ? 6.209 -17.879 13.240 1.00 95.81 456 SER A C 1
ATOM 3628 O O . SER A 1 456 ? 7.160 -17.546 12.532 1.00 95.81 456 SER A O 1
ATOM 3630 N N . ALA A 1 457 ? 5.994 -17.329 14.437 1.00 92.81 457 ALA A N 1
ATOM 3631 C CA . ALA A 1 457 ? 6.867 -16.311 14.998 1.00 92.81 457 ALA A CA 1
ATOM 3632 C C . ALA A 1 457 ? 8.298 -16.840 15.197 1.00 92.81 457 ALA A C 1
ATOM 3634 O O . ALA A 1 457 ? 9.270 -16.168 14.842 1.00 92.81 457 ALA A O 1
ATOM 3635 N N . GLN A 1 458 ? 8.436 -18.078 15.681 1.00 91.81 458 GLN A N 1
ATOM 3636 C CA . GLN A 1 458 ? 9.729 -18.763 15.791 1.00 91.81 458 GLN A CA 1
ATOM 3637 C C . GLN A 1 458 ? 10.370 -19.037 14.428 1.00 91.81 458 GLN A C 1
ATOM 3639 O O . GLN A 1 458 ? 11.582 -18.860 14.260 1.00 91.81 458 GLN A O 1
ATOM 3644 N N . TRP A 1 459 ? 9.572 -19.429 13.433 1.00 94.56 459 TRP A N 1
ATOM 3645 C CA . TRP A 1 459 ? 10.065 -19.600 12.069 1.00 94.56 459 TRP A CA 1
ATOM 3646 C C . TRP A 1 459 ? 10.652 -18.290 11.526 1.00 94.56 459 TRP A C 1
ATOM 3648 O O . TRP A 1 459 ? 11.789 -18.256 11.051 1.00 94.56 459 TRP A O 1
ATOM 3658 N N . LEU A 1 460 ? 9.923 -17.187 11.666 1.00 92.88 460 LEU A N 1
ATOM 3659 C CA . LEU A 1 460 ? 10.357 -15.863 11.222 1.00 92.88 460 LEU A CA 1
ATOM 3660 C C . LEU A 1 460 ? 11.594 -15.375 11.982 1.00 92.88 460 LEU A C 1
ATOM 3662 O O . LEU A 1 460 ? 12.525 -14.884 11.348 1.00 92.88 460 LEU A O 1
ATOM 3666 N N . TYR A 1 461 ? 11.672 -15.585 13.299 1.00 91.69 461 TYR A N 1
ATOM 3667 C CA . TYR A 1 461 ? 12.884 -15.313 14.082 1.00 91.69 461 TYR A CA 1
ATOM 3668 C C . TYR A 1 461 ? 14.125 -15.972 13.468 1.00 91.69 461 TYR A C 1
ATOM 3670 O O . TYR A 1 461 ? 15.160 -15.330 13.264 1.00 91.69 461 TYR A O 1
ATOM 3678 N N . LYS A 1 462 ? 14.003 -17.252 13.112 1.00 90.88 462 LYS A N 1
ATOM 3679 C CA . LYS A 1 462 ? 15.093 -18.030 12.524 1.00 90.88 462 LYS A CA 1
ATOM 3680 C C . LYS A 1 462 ? 15.448 -17.575 11.107 1.00 90.88 462 LYS A C 1
ATOM 3682 O O . LYS A 1 462 ? 16.616 -17.650 10.723 1.00 90.88 462 LYS A O 1
ATOM 3687 N N . HIS A 1 463 ? 14.466 -17.139 10.321 1.00 91.81 463 HIS A N 1
ATOM 3688 C CA . HIS A 1 463 ? 14.618 -17.012 8.872 1.00 91.81 463 HIS A CA 1
ATOM 3689 C C . HIS A 1 463 ? 14.666 -15.573 8.345 1.00 91.81 463 HIS A C 1
ATOM 3691 O O . HIS A 1 463 ? 15.431 -15.327 7.408 1.00 91.81 463 HIS A O 1
ATOM 3697 N N . ALA A 1 464 ? 13.971 -14.617 8.966 1.00 89.50 464 ALA A N 1
ATOM 3698 C CA . ALA A 1 464 ? 13.799 -13.255 8.448 1.00 89.50 464 ALA A CA 1
ATOM 3699 C C . ALA A 1 464 ? 15.116 -12.483 8.267 1.00 89.50 464 ALA A C 1
ATOM 3701 O O . ALA A 1 464 ? 15.231 -11.642 7.384 1.00 89.50 464 ALA A O 1
ATOM 3702 N N . THR A 1 465 ? 16.141 -12.786 9.075 1.00 86.69 465 THR A N 1
ATOM 3703 C CA . THR A 1 465 ? 17.467 -12.141 8.970 1.00 86.69 465 THR A CA 1
ATOM 3704 C C . THR A 1 465 ? 18.598 -13.110 8.620 1.00 86.69 465 THR A C 1
ATOM 3706 O O . THR A 1 465 ? 19.773 -12.778 8.792 1.00 86.69 465 THR A O 1
ATOM 3709 N N . SER A 1 466 ? 18.250 -14.312 8.149 1.00 87.25 466 SER A N 1
ATOM 3710 C CA . SER A 1 466 ? 19.211 -15.378 7.826 1.00 87.25 466 SER A CA 1
ATOM 3711 C C . SER A 1 466 ? 19.881 -15.215 6.459 1.00 87.25 466 SER A C 1
ATOM 3713 O O . SER A 1 466 ? 20.925 -15.815 6.220 1.00 87.25 466 SER A O 1
ATOM 3715 N N . GLY A 1 467 ? 19.269 -14.443 5.553 1.00 84.38 467 GLY A N 1
ATOM 3716 C CA . GLY A 1 467 ? 19.671 -14.352 4.146 1.00 84.38 467 GLY A CA 1
ATOM 3717 C C . GLY A 1 467 ? 19.281 -15.569 3.297 1.00 84.38 467 GLY A C 1
ATOM 3718 O O . GLY A 1 467 ? 19.647 -15.626 2.128 1.00 84.38 467 GLY A O 1
ATOM 3719 N N . HIS A 1 468 ? 18.561 -16.547 3.862 1.00 84.44 468 HIS A N 1
ATOM 3720 C CA . HIS A 1 468 ? 18.132 -17.741 3.129 1.00 84.44 468 HIS A CA 1
ATOM 3721 C C . HIS A 1 468 ? 16.922 -17.497 2.214 1.00 84.44 468 HIS A C 1
ATOM 3723 O O . HIS A 1 468 ? 16.808 -18.143 1.177 1.00 84.44 468 HIS A O 1
ATOM 3729 N N . TYR A 1 469 ? 16.046 -16.566 2.594 1.00 83.94 469 TYR A N 1
ATOM 3730 C CA . TYR A 1 469 ? 14.881 -16.149 1.814 1.00 83.94 469 TYR A CA 1
ATOM 3731 C C . TYR A 1 469 ? 14.978 -14.660 1.498 1.00 83.94 469 TYR A C 1
ATOM 3733 O O . TYR A 1 469 ? 15.614 -13.914 2.251 1.00 83.94 469 TYR A O 1
ATOM 3741 N N . GLU A 1 470 ? 14.352 -14.241 0.397 1.00 75.81 470 GLU A N 1
ATOM 3742 C CA . GLU A 1 470 ? 14.195 -12.817 0.111 1.00 75.81 470 GLU A CA 1
ATOM 3743 C C . GLU A 1 470 ? 13.239 -12.198 1.152 1.00 75.81 470 GLU A C 1
ATOM 3745 O O . GLU A 1 470 ? 12.182 -12.779 1.417 1.00 75.81 470 GLU A O 1
ATOM 3750 N N . PRO A 1 471 ? 13.640 -11.090 1.802 1.00 59.53 471 PRO A N 1
ATOM 3751 C CA . PRO A 1 471 ? 12.805 -10.387 2.767 1.00 59.53 471 PRO A CA 1
ATOM 3752 C C . PRO A 1 471 ? 11.640 -9.617 2.142 1.00 59.53 471 PRO A C 1
ATOM 3754 O O . PRO A 1 471 ? 11.755 -9.176 0.973 1.00 59.53 471 PRO A O 1
#